Protein AF-A0A497R2S6-F1 (afdb_monomer_lite)

pLDDT: mean 91.37, std 8.3, range [56.44, 98.88]

Structure (mmCIF, N/CA/C/O backbone):
data_AF-A0A497R2S6-F1
#
_entry.id   AF-A0A497R2S6-F1
#
loop_
_atom_site.group_PDB
_atom_site.id
_atom_site.type_symbol
_atom_site.label_atom_id
_atom_site.label_alt_id
_atom_site.label_comp_id
_atom_site.label_asym_id
_atom_site.label_entity_id
_atom_site.label_seq_id
_atom_site.pdbx_PDB_ins_code
_atom_site.Cartn_x
_atom_site.Cartn_y
_atom_site.Cartn_z
_atom_site.occupancy
_atom_site.B_iso_or_equiv
_atom_site.auth_seq_id
_atom_site.auth_comp_id
_atom_site.auth_asym_id
_atom_site.auth_atom_id
_atom_site.pdbx_PDB_model_num
ATOM 1 N N . MET A 1 1 ? 0.594 9.383 -17.388 1.00 56.97 1 MET A N 1
ATOM 2 C CA . MET A 1 1 ? 1.829 8.947 -18.091 1.00 56.97 1 MET A CA 1
ATOM 3 C C . MET A 1 1 ? 1.556 8.472 -19.522 1.00 56.97 1 MET A C 1
ATOM 5 O O . MET A 1 1 ? 2.136 9.043 -20.435 1.00 56.97 1 MET A O 1
ATOM 9 N N . ALA A 1 2 ? 0.681 7.479 -19.753 1.00 60.84 2 ALA A N 1
ATOM 10 C CA . ALA A 1 2 ? 0.405 6.947 -21.101 1.00 60.84 2 ALA A CA 1
ATOM 11 C C . ALA A 1 2 ? -0.132 8.005 -22.089 1.00 60.84 2 ALA A C 1
ATOM 13 O O . ALA A 1 2 ? 0.463 8.197 -23.148 1.00 60.84 2 ALA A O 1
ATOM 14 N N . HIS A 1 3 ? -1.156 8.765 -21.682 1.00 64.44 3 HIS A N 1
ATOM 15 C CA . HIS A 1 3 ? -1.746 9.851 -22.479 1.00 64.44 3 HIS A CA 1
ATOM 16 C C . HIS A 1 3 ? -0.758 10.953 -22.888 1.00 64.44 3 HIS A C 1
A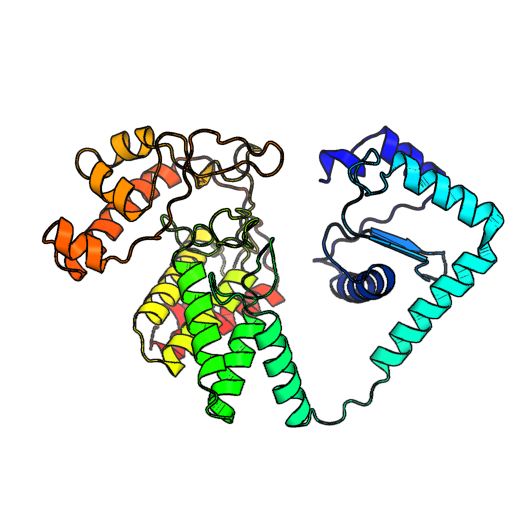TOM 18 O O . HIS A 1 3 ? -0.925 11.571 -23.932 1.00 64.44 3 HIS A O 1
ATOM 24 N N . GLU A 1 4 ? 0.259 11.231 -22.068 1.00 72.50 4 GLU A N 1
ATOM 25 C CA . GLU A 1 4 ? 1.198 12.329 -22.336 1.00 72.50 4 GLU A CA 1
ATOM 26 C C . GLU A 1 4 ? 2.203 11.971 -23.436 1.00 72.50 4 GLU A C 1
ATOM 28 O O . GLU A 1 4 ? 2.631 12.846 -24.184 1.00 72.50 4 GLU A O 1
ATOM 33 N N . SER A 1 5 ? 2.605 10.698 -23.508 1.00 74.56 5 SER A N 1
ATOM 34 C CA . SER A 1 5 ? 3.751 10.281 -24.323 1.00 74.56 5 SER A CA 1
ATOM 35 C C . SER A 1 5 ? 3.414 9.152 -25.293 1.00 74.56 5 SER A C 1
ATOM 37 O O . SER A 1 5 ? 3.569 9.325 -26.494 1.00 74.56 5 SER A O 1
ATOM 39 N N . PHE A 1 6 ? 2.940 8.000 -24.812 1.00 77.31 6 PHE A N 1
ATOM 40 C CA . PHE A 1 6 ? 2.775 6.803 -25.652 1.00 77.31 6 PHE A CA 1
ATOM 41 C C . PHE A 1 6 ? 1.529 6.834 -26.548 1.00 77.31 6 PHE A C 1
ATOM 43 O O . PHE A 1 6 ? 1.487 6.127 -27.551 1.00 77.31 6 PHE A O 1
ATOM 50 N N . GLU A 1 7 ? 0.525 7.642 -26.205 1.00 82.19 7 GLU A N 1
ATOM 51 C CA . GLU A 1 7 ? -0.682 7.844 -27.023 1.00 82.19 7 GLU A CA 1
ATOM 52 C C . GLU A 1 7 ? -0.607 9.101 -27.903 1.00 82.19 7 GLU A C 1
ATOM 54 O O . GLU A 1 7 ? -1.529 9.387 -28.667 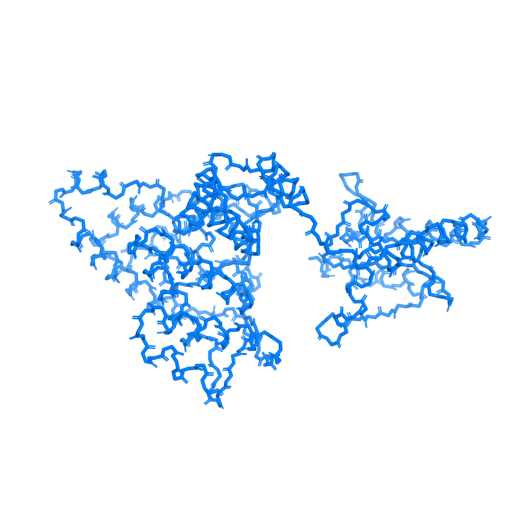1.00 82.19 7 GLU A O 1
ATOM 59 N N . ASP A 1 8 ? 0.489 9.856 -27.816 1.00 90.56 8 ASP A N 1
ATOM 60 C CA . ASP A 1 8 ? 0.672 11.065 -28.603 1.00 90.56 8 ASP A CA 1
ATOM 61 C C . ASP A 1 8 ? 1.017 10.715 -30.069 1.00 90.56 8 ASP A C 1
ATOM 63 O O . ASP A 1 8 ? 2.001 10.008 -30.317 1.00 90.56 8 ASP A O 1
ATOM 67 N N . PRO A 1 9 ? 0.255 11.211 -31.066 1.00 92.06 9 PRO A N 1
ATOM 68 C CA . PRO A 1 9 ? 0.468 10.841 -32.467 1.00 92.06 9 PRO A CA 1
ATOM 69 C C . PRO A 1 9 ? 1.846 11.218 -33.028 1.00 92.06 9 PRO A C 1
ATOM 71 O O . PRO A 1 9 ? 2.353 10.531 -33.913 1.00 92.06 9 PRO A O 1
ATOM 74 N N . GLU A 1 10 ? 2.459 12.297 -32.530 1.00 93.56 10 GLU A N 1
ATOM 75 C CA . GLU A 1 10 ? 3.784 12.751 -32.969 1.00 93.56 10 GLU A CA 1
ATOM 76 C C . GLU A 1 10 ? 4.870 11.803 -32.450 1.00 93.56 10 GLU A C 1
ATOM 78 O O . GLU A 1 10 ? 5.727 11.357 -33.215 1.00 93.56 10 GLU A O 1
ATOM 83 N N . VAL A 1 11 ? 4.791 11.434 -31.167 1.00 92.19 11 VAL A N 1
ATOM 84 C CA . VAL A 1 11 ? 5.691 10.441 -30.565 1.00 92.19 11 VAL A CA 1
ATOM 85 C C . VAL A 1 11 ? 5.533 9.084 -31.254 1.00 92.19 11 VAL A C 1
ATOM 87 O O . VAL A 1 11 ? 6.534 8.468 -31.617 1.00 92.19 11 VAL A O 1
ATOM 90 N N . ALA A 1 12 ? 4.298 8.642 -31.504 1.00 92.00 12 ALA A N 1
ATOM 91 C CA . ALA A 1 12 ? 4.023 7.373 -32.173 1.00 92.00 12 ALA A CA 1
ATOM 92 C C . ALA A 1 12 ? 4.587 7.325 -33.603 1.00 92.00 12 ALA A C 1
ATOM 94 O O . ALA A 1 12 ? 5.190 6.324 -33.995 1.00 92.00 12 ALA A O 1
ATOM 95 N N . ALA A 1 13 ? 4.438 8.405 -34.381 1.00 93.38 13 ALA A N 1
ATOM 96 C CA . ALA A 1 13 ? 5.013 8.496 -35.722 1.00 93.38 13 ALA A CA 1
ATOM 97 C C . ALA A 1 13 ? 6.545 8.387 -35.688 1.00 93.38 13 ALA A C 1
ATOM 99 O O . ALA A 1 13 ? 7.125 7.616 -36.453 1.00 93.38 13 ALA A O 1
ATOM 100 N N . LEU A 1 14 ? 7.186 9.092 -34.752 1.00 94.19 14 LEU A N 1
ATOM 101 C CA . LEU A 1 14 ? 8.637 9.074 -34.588 1.00 94.19 14 LEU A CA 1
ATOM 102 C C . LEU A 1 14 ? 9.152 7.690 -34.163 1.00 94.19 14 LEU A C 1
ATOM 104 O O . LEU A 1 14 ? 10.149 7.205 -34.696 1.00 94.19 14 LEU A O 1
ATOM 108 N N . MET A 1 15 ? 8.454 7.025 -33.238 1.00 94.06 15 MET A N 1
ATOM 109 C CA . MET A 1 15 ? 8.769 5.655 -32.828 1.00 94.06 15 MET A CA 1
ATOM 110 C C . MET A 1 15 ? 8.643 4.677 -33.997 1.00 94.06 15 MET A C 1
ATOM 112 O O . MET A 1 15 ? 9.527 3.851 -34.177 1.00 94.06 15 MET A O 1
ATOM 116 N N . ASN A 1 16 ? 7.587 4.772 -34.809 1.00 94.44 16 ASN A N 1
ATOM 117 C CA . ASN A 1 16 ? 7.372 3.884 -35.959 1.00 94.44 16 ASN A CA 1
ATOM 118 C C . ASN A 1 16 ? 8.388 4.096 -37.096 1.00 94.44 16 ASN A C 1
ATOM 120 O O . ASN A 1 16 ? 8.583 3.197 -37.909 1.00 94.44 16 ASN A O 1
ATOM 124 N N . GLU A 1 17 ? 9.045 5.257 -37.166 1.00 94.81 17 GLU A N 1
ATOM 125 C CA . GLU A 1 17 ? 10.121 5.501 -38.134 1.00 94.81 17 GLU A CA 1
ATOM 126 C C . GLU A 1 17 ? 11.420 4.757 -37.766 1.00 94.81 17 GLU A C 1
ATOM 128 O O . GLU A 1 17 ? 12.217 4.417 -38.642 1.00 94.81 17 GLU A O 1
ATOM 133 N N . VAL A 1 18 ? 11.656 4.523 -36.471 1.00 94.50 18 VAL A N 1
ATOM 134 C CA . VAL A 1 18 ? 12.955 4.060 -35.948 1.00 94.50 18 VAL A CA 1
ATOM 135 C C . VAL A 1 18 ? 12.890 2.657 -35.345 1.00 94.50 18 VAL A C 1
ATOM 137 O O . VAL A 1 18 ? 13.875 1.922 -35.402 1.00 94.50 18 VAL A O 1
ATOM 140 N N . LEU A 1 19 ? 11.757 2.283 -34.756 1.00 94.44 19 LEU A N 1
ATOM 141 C CA . LEU A 1 19 ? 11.597 1.105 -33.910 1.00 94.44 19 LEU A CA 1
ATOM 142 C C . LEU A 1 19 ? 10.469 0.198 -34.409 1.00 94.44 19 LEU A C 1
ATOM 144 O O . LEU A 1 19 ? 9.458 0.652 -34.944 1.00 94.44 19 LEU A O 1
ATOM 148 N N . ILE A 1 20 ? 10.611 -1.100 -34.133 1.00 94.75 20 ILE A N 1
ATOM 149 C CA . ILE A 1 20 ? 9.490 -2.043 -34.153 1.00 94.75 20 ILE A CA 1
ATOM 150 C C . ILE A 1 20 ? 8.876 -2.036 -32.754 1.00 94.75 20 ILE A C 1
ATOM 152 O O . ILE A 1 20 ? 9.468 -2.544 -31.802 1.00 94.75 20 ILE A O 1
ATOM 156 N N . ASN A 1 21 ? 7.697 -1.435 -32.628 1.00 93.38 21 ASN A N 1
ATOM 157 C CA . ASN A 1 21 ? 7.053 -1.236 -31.334 1.00 93.38 21 ASN A CA 1
ATOM 158 C C . ASN A 1 21 ? 6.295 -2.496 -30.898 1.00 93.38 21 ASN A C 1
ATOM 160 O O . ASN A 1 21 ? 5.348 -2.920 -31.558 1.00 93.38 21 ASN A O 1
ATOM 164 N N . ILE A 1 22 ? 6.706 -3.082 -29.771 1.00 92.12 22 ILE A N 1
ATOM 165 C CA . ILE A 1 22 ? 6.082 -4.268 -29.175 1.00 92.12 22 ILE A CA 1
ATOM 166 C C . ILE A 1 22 ? 5.556 -3.883 -27.797 1.00 92.12 22 ILE A C 1
ATOM 168 O O . ILE A 1 22 ? 6.324 -3.499 -26.917 1.00 92.12 22 ILE A O 1
ATOM 172 N N . LYS A 1 23 ? 4.240 -3.999 -27.606 1.00 91.44 23 LYS A N 1
ATOM 173 C CA . LYS A 1 23 ? 3.606 -3.836 -26.298 1.00 91.44 23 LYS A CA 1
ATOM 174 C C . LYS A 1 23 ? 3.508 -5.205 -25.638 1.00 91.44 23 LYS A C 1
ATOM 176 O O . LYS A 1 23 ? 2.927 -6.120 -26.214 1.00 91.44 23 LYS A O 1
ATOM 181 N N . VAL A 1 24 ? 4.082 -5.333 -24.448 1.00 91.19 24 VAL A N 1
ATOM 182 C CA . VAL A 1 24 ? 4.021 -6.555 -23.644 1.00 91.19 24 VAL A CA 1
ATOM 183 C C . VAL A 1 24 ? 3.156 -6.280 -22.427 1.00 91.19 24 VAL A C 1
ATOM 185 O O . VAL A 1 24 ? 3.367 -5.283 -21.736 1.00 91.19 24 VAL A O 1
ATOM 188 N N . ASP A 1 25 ? 2.187 -7.154 -22.176 1.00 87.88 25 ASP A N 1
ATOM 189 C CA . ASP A 1 25 ? 1.448 -7.150 -20.923 1.00 87.88 25 ASP A CA 1
ATOM 190 C C . ASP A 1 25 ? 2.240 -7.941 -19.872 1.00 87.88 25 ASP A C 1
ATOM 192 O O . ASP A 1 25 ? 2.528 -9.128 -20.049 1.00 87.88 25 ASP A O 1
ATOM 196 N N . ARG A 1 26 ? 2.635 -7.267 -18.787 1.00 86.88 26 ARG A N 1
ATOM 197 C CA . ARG A 1 26 ? 3.412 -7.878 -17.700 1.00 86.88 26 ARG A CA 1
ATOM 198 C C . ARG A 1 26 ? 2.616 -8.918 -16.913 1.00 86.88 26 ARG A C 1
ATOM 200 O O . ARG A 1 26 ? 3.221 -9.775 -16.284 1.00 86.88 26 ARG A O 1
ATOM 207 N N . GLU A 1 27 ? 1.288 -8.825 -16.911 1.00 79.44 27 GLU A N 1
ATOM 208 C CA . GLU A 1 27 ? 0.422 -9.768 -16.201 1.00 79.44 27 GLU A CA 1
ATOM 209 C C . GLU A 1 27 ? 0.313 -11.078 -16.983 1.00 79.44 27 GLU A C 1
ATOM 211 O O . GLU A 1 27 ? 0.283 -12.151 -16.387 1.00 79.44 27 GLU A O 1
ATOM 216 N N . GLU A 1 28 ? 0.348 -11.009 -18.317 1.00 81.44 28 GLU A N 1
ATOM 217 C CA . GLU A 1 28 ? 0.404 -12.197 -19.174 1.00 81.44 28 GLU A CA 1
ATOM 218 C C . GLU A 1 28 ? 1.822 -12.777 -19.291 1.00 81.44 28 GLU A C 1
ATOM 220 O O . GLU A 1 28 ? 1.983 -13.990 -19.442 1.00 81.44 28 GLU A O 1
ATOM 225 N N . ARG A 1 29 ? 2.861 -11.927 -19.234 1.00 88.62 29 ARG A N 1
ATOM 226 C CA . ARG A 1 29 ? 4.281 -12.308 -19.373 1.00 88.62 29 ARG A CA 1
ATOM 227 C C . ARG A 1 29 ? 5.160 -11.791 -18.223 1.00 88.62 29 ARG A C 1
ATOM 229 O O . ARG A 1 29 ? 6.103 -11.027 -18.467 1.00 88.62 29 ARG A O 1
ATOM 236 N N . PRO A 1 30 ? 4.912 -12.234 -16.975 1.00 84.81 30 PRO A N 1
ATOM 237 C CA . PRO A 1 30 ? 5.706 -11.821 -15.815 1.00 84.81 30 PRO A CA 1
ATOM 238 C C . PRO A 1 30 ? 7.165 -12.294 -15.899 1.00 84.81 30 PRO A C 1
ATOM 240 O O . PRO A 1 30 ? 8.058 -11.683 -15.318 1.00 84.81 30 PRO A O 1
ATOM 243 N N . ASP A 1 31 ? 7.426 -13.358 -16.662 1.00 87.88 31 ASP A N 1
ATOM 244 C CA . ASP A 1 31 ? 8.767 -13.855 -16.965 1.00 87.88 31 ASP A CA 1
ATOM 245 C C . ASP A 1 31 ? 9.596 -12.835 -17.763 1.00 87.88 31 ASP A C 1
ATOM 247 O O . ASP A 1 31 ? 10.763 -12.591 -17.446 1.00 87.88 31 ASP A O 1
ATOM 251 N N . ILE A 1 32 ? 8.980 -12.201 -18.767 1.00 91.31 32 ILE A N 1
ATOM 252 C CA . ILE A 1 32 ? 9.610 -11.155 -19.583 1.00 91.31 32 ILE A CA 1
ATOM 253 C C . ILE A 1 32 ? 9.822 -9.894 -18.749 1.00 91.31 32 ILE A C 1
ATOM 255 O O . ILE A 1 32 ? 10.906 -9.309 -18.783 1.00 91.31 32 ILE A O 1
ATOM 259 N N . ASP A 1 33 ? 8.797 -9.484 -18.002 1.00 91.25 33 ASP A N 1
ATOM 260 C CA . ASP A 1 33 ? 8.859 -8.306 -17.140 1.00 91.25 33 ASP A CA 1
ATOM 261 C C . ASP A 1 33 ? 9.981 -8.433 -16.102 1.00 91.25 33 ASP A C 1
ATOM 263 O O . ASP A 1 33 ? 10.829 -7.548 -16.015 1.00 91.25 33 ASP A O 1
ATOM 267 N N . SER A 1 34 ? 10.068 -9.567 -15.398 1.00 88.25 34 SER A N 1
ATOM 268 C CA . SER A 1 34 ? 11.113 -9.801 -14.397 1.00 88.25 34 SER A CA 1
ATOM 269 C C . SER A 1 34 ? 12.516 -9.726 -14.999 1.00 88.25 34 SER A C 1
ATOM 271 O O . SER A 1 34 ? 13.386 -9.069 -14.428 1.00 88.25 34 SER A O 1
ATOM 273 N N . LEU A 1 35 ? 12.748 -10.376 -16.146 1.00 89.75 35 LEU A N 1
ATOM 274 C CA . LEU A 1 35 ? 14.052 -10.368 -16.814 1.00 89.75 35 LEU A CA 1
ATOM 275 C C . LEU A 1 35 ? 14.477 -8.943 -17.185 1.00 89.75 35 LEU A C 1
ATOM 277 O O . LEU A 1 35 ? 15.603 -8.520 -16.917 1.00 89.75 35 LEU A O 1
ATOM 281 N N . TYR A 1 36 ? 13.574 -8.188 -17.806 1.00 92.12 36 TYR A N 1
ATOM 282 C CA . TYR A 1 36 ? 13.906 -6.860 -18.301 1.00 92.12 36 TYR A CA 1
ATOM 283 C C . TYR A 1 36 ? 13.857 -5.770 -17.227 1.00 92.12 36 TYR A C 1
ATOM 285 O O . TYR A 1 36 ? 14.542 -4.755 -17.360 1.00 92.12 36 TYR A O 1
ATOM 293 N N . MET A 1 37 ? 13.136 -5.984 -16.127 1.00 91.75 37 MET A N 1
ATOM 294 C CA . MET A 1 37 ? 13.247 -5.144 -14.939 1.00 91.75 37 MET A CA 1
ATOM 295 C C . MET A 1 37 ? 14.662 -5.230 -14.357 1.00 91.75 37 MET A C 1
ATOM 297 O O . MET A 1 37 ? 15.256 -4.197 -14.048 1.00 91.75 37 MET A O 1
ATOM 301 N N . THR A 1 38 ? 15.243 -6.436 -14.289 1.00 89.00 38 THR A N 1
ATOM 302 C CA . THR A 1 38 ? 16.647 -6.626 -13.892 1.00 89.00 38 THR A CA 1
ATOM 303 C C . THR A 1 38 ? 17.601 -5.895 -14.840 1.00 89.00 38 THR A C 1
ATOM 305 O O . THR A 1 38 ? 18.482 -5.174 -14.377 1.00 89.00 38 THR A O 1
ATOM 308 N N . VAL A 1 39 ? 17.383 -5.987 -16.156 1.00 89.50 39 VAL A N 1
ATOM 309 C CA . VAL A 1 39 ? 18.151 -5.215 -17.155 1.00 89.50 39 VAL A CA 1
ATOM 310 C C . VAL A 1 39 ? 18.066 -3.710 -16.899 1.00 89.50 39 VAL A C 1
ATOM 312 O O . VAL A 1 39 ? 19.083 -3.020 -16.910 1.00 89.50 39 VAL A O 1
ATOM 315 N N . CYS A 1 40 ? 16.868 -3.179 -16.650 1.00 91.44 40 CYS A N 1
ATOM 316 C CA . CYS A 1 40 ? 16.685 -1.755 -16.374 1.00 91.44 40 CYS A CA 1
ATOM 317 C C . CYS A 1 40 ? 17.429 -1.315 -15.111 1.00 91.44 40 CYS A C 1
ATOM 319 O O . CYS A 1 40 ? 18.059 -0.256 -15.109 1.00 91.44 40 CYS A O 1
ATOM 321 N N . GLN A 1 41 ? 17.407 -2.142 -14.066 1.00 88.44 41 GLN A N 1
ATOM 322 C CA . GLN A 1 41 ? 18.139 -1.886 -12.827 1.00 88.44 41 GLN A CA 1
ATOM 323 C C . GLN A 1 41 ? 19.653 -1.900 -13.039 1.00 88.44 41 GLN A C 1
ATOM 325 O O . GLN A 1 41 ? 20.335 -1.044 -12.486 1.00 88.44 41 GLN A O 1
ATOM 330 N N . MET A 1 42 ? 20.181 -2.794 -13.877 1.00 85.12 42 MET A N 1
ATOM 331 C CA . MET A 1 42 ? 21.605 -2.800 -14.237 1.00 85.12 42 MET A CA 1
ATOM 332 C C . MET A 1 42 ? 22.012 -1.550 -15.017 1.00 85.12 42 MET A C 1
ATOM 334 O O . MET A 1 42 ? 23.027 -0.935 -14.707 1.00 85.12 42 MET A O 1
ATOM 338 N N . ILE A 1 43 ? 21.214 -1.159 -16.016 1.00 85.62 43 ILE A N 1
ATOM 339 C CA . ILE A 1 43 ? 21.539 -0.032 -16.902 1.00 85.62 43 ILE A CA 1
ATOM 340 C C . ILE A 1 43 ? 21.376 1.310 -16.178 1.00 85.62 43 ILE A C 1
ATOM 342 O O . ILE A 1 43 ? 22.172 2.224 -16.378 1.00 85.62 43 ILE A O 1
ATOM 346 N N . THR A 1 44 ? 20.332 1.458 -15.359 1.00 84.50 44 THR A N 1
ATOM 347 C CA . THR A 1 44 ? 19.931 2.764 -14.803 1.00 84.50 44 THR A CA 1
ATOM 348 C C . THR A 1 44 ? 20.138 2.890 -13.294 1.00 84.50 44 THR A C 1
ATOM 350 O O . THR A 1 44 ? 19.945 3.971 -12.743 1.00 84.50 44 THR A O 1
ATOM 353 N N . GLY A 1 45 ? 20.470 1.797 -12.601 1.00 82.69 45 GLY A N 1
ATOM 354 C CA . GLY A 1 45 ? 20.481 1.722 -11.135 1.00 82.69 45 GLY A CA 1
ATOM 355 C C . GLY A 1 45 ? 19.086 1.707 -10.495 1.00 82.69 45 GLY A C 1
ATOM 356 O O . GLY A 1 45 ? 18.971 1.667 -9.272 1.00 82.69 45 GLY A O 1
ATOM 357 N N . SER A 1 46 ? 18.014 1.759 -11.293 1.00 80.69 46 SER A N 1
ATOM 358 C CA . SER A 1 46 ? 16.630 1.822 -10.820 1.00 80.69 46 SER A CA 1
ATOM 359 C C . SER A 1 46 ? 15.684 1.031 -11.728 1.00 80.69 46 SER A C 1
ATOM 361 O O . SER A 1 46 ? 16.036 0.618 -12.829 1.00 80.69 46 SER A O 1
ATOM 363 N N . GLY A 1 47 ? 14.464 0.784 -11.263 1.00 86.50 47 GLY A N 1
ATOM 364 C CA . GLY A 1 47 ? 13.450 0.081 -12.039 1.00 86.50 47 GLY A CA 1
ATOM 365 C C . GLY A 1 47 ? 12.057 0.569 -11.682 1.00 86.50 47 GLY A C 1
ATOM 366 O O . GLY A 1 47 ? 11.858 1.235 -10.665 1.00 86.50 47 GLY A O 1
ATOM 367 N N . GLY A 1 48 ? 11.093 0.251 -12.533 1.00 85.56 48 GLY A N 1
ATOM 368 C CA . GLY A 1 48 ? 9.703 0.622 -12.337 1.00 85.56 48 GLY A CA 1
ATOM 369 C C . GLY A 1 48 ? 8.918 0.586 -13.638 1.00 85.56 48 GLY A C 1
ATOM 370 O O . GLY A 1 48 ? 9.452 0.269 -14.700 1.00 85.56 48 GLY A O 1
ATOM 371 N N . TRP A 1 49 ? 7.641 0.936 -13.536 1.00 85.81 49 TRP A N 1
ATOM 372 C CA . TRP A 1 49 ? 6.734 1.001 -14.676 1.00 85.81 49 TRP A CA 1
ATOM 373 C C . TRP A 1 49 ? 6.332 2.452 -14.979 1.00 85.81 49 TRP A C 1
ATOM 375 O O . TRP A 1 49 ? 6.294 3.266 -14.053 1.00 85.81 49 TRP A O 1
ATOM 385 N N . PRO A 1 50 ? 6.021 2.791 -16.247 1.00 87.81 50 PRO A N 1
ATOM 386 C CA . PRO A 1 50 ? 6.074 1.922 -17.433 1.00 87.81 50 PRO A CA 1
ATOM 387 C C . PRO A 1 50 ? 7.516 1.534 -17.786 1.00 87.81 50 PRO A C 1
ATOM 389 O O . PRO A 1 50 ? 8.381 2.395 -17.780 1.00 87.81 50 PRO A O 1
ATOM 392 N N . LEU A 1 51 ? 7.783 0.254 -18.061 1.00 91.25 51 LEU A N 1
ATOM 393 C CA . LEU A 1 51 ? 9.122 -0.239 -18.398 1.00 91.25 51 LEU A CA 1
ATOM 394 C C . LEU A 1 51 ? 9.324 -0.166 -19.915 1.00 91.25 51 LEU A C 1
ATOM 396 O O . LEU A 1 51 ? 8.562 -0.765 -20.671 1.00 91.25 51 LEU A O 1
ATOM 400 N N . THR A 1 52 ? 10.355 0.546 -20.358 1.00 92.31 52 THR A N 1
ATOM 401 C CA . THR A 1 52 ? 10.718 0.678 -21.773 1.00 92.31 52 THR A CA 1
ATOM 402 C C . THR A 1 52 ? 12.092 0.068 -21.998 1.00 92.31 52 THR A C 1
ATOM 404 O O . THR A 1 52 ? 13.068 0.499 -21.385 1.00 92.31 52 THR A O 1
ATOM 407 N N . ILE A 1 53 ? 12.175 -0.904 -22.906 1.00 93.56 53 ILE A N 1
ATOM 408 C CA . ILE A 1 53 ? 13.428 -1.540 -23.318 1.00 93.56 53 ILE A CA 1
ATOM 409 C C . ILE A 1 53 ? 13.607 -1.369 -24.815 1.00 93.56 53 ILE A C 1
ATOM 411 O O . ILE A 1 53 ? 12.679 -1.594 -25.590 1.00 93.56 53 ILE A O 1
ATOM 415 N N . ILE A 1 54 ? 14.823 -1.023 -25.215 1.00 93.12 54 ILE A N 1
ATOM 416 C CA . ILE A 1 54 ? 15.236 -0.954 -26.609 1.00 93.12 54 ILE A CA 1
ATOM 417 C C . ILE A 1 54 ? 16.404 -1.912 -26.789 1.00 93.12 54 ILE A C 1
ATOM 419 O O . ILE A 1 54 ? 17.393 -1.885 -26.048 1.00 93.12 54 ILE A O 1
ATOM 423 N N . MET A 1 55 ? 16.232 -2.802 -27.756 1.00 92.75 55 MET A N 1
ATOM 424 C CA . MET A 1 55 ? 17.114 -3.924 -28.026 1.00 92.75 55 MET A CA 1
ATOM 425 C C . MET A 1 55 ? 17.211 -4.157 -29.529 1.00 92.75 55 MET A C 1
ATOM 427 O O . MET A 1 55 ? 16.380 -3.673 -30.300 1.00 92.75 55 MET A O 1
ATOM 431 N N . ASP A 1 56 ? 18.224 -4.904 -29.941 1.00 90.19 56 ASP A N 1
ATOM 432 C CA . ASP A 1 56 ? 18.343 -5.368 -31.319 1.00 90.19 56 ASP A CA 1
ATOM 433 C C . ASP A 1 56 ? 17.546 -6.658 -31.588 1.00 90.19 56 ASP A C 1
ATOM 435 O O . ASP A 1 56 ? 16.898 -7.226 -30.705 1.00 90.19 56 ASP A O 1
ATOM 439 N N . ALA A 1 57 ? 17.588 -7.129 -32.839 1.00 90.06 57 ALA A N 1
ATOM 440 C CA . ALA A 1 57 ? 16.872 -8.324 -33.286 1.00 90.06 57 ALA A CA 1
ATOM 441 C C . ALA A 1 57 ? 17.351 -9.617 -32.598 1.00 90.06 57 ALA A C 1
ATOM 443 O O . ALA A 1 57 ? 16.606 -10.595 -32.528 1.00 90.06 57 ALA A O 1
ATOM 444 N N . GLU A 1 58 ? 18.565 -9.615 -32.042 1.00 89.44 58 GLU A N 1
ATOM 445 C CA . GLU A 1 58 ? 19.123 -10.713 -31.256 1.00 89.44 58 GLU A CA 1
ATOM 446 C C . GLU A 1 58 ? 18.724 -10.638 -29.768 1.00 89.44 58 GLU A C 1
ATOM 448 O O . GLU A 1 58 ? 19.197 -11.441 -28.963 1.00 89.44 58 GLU A O 1
ATOM 453 N N . LYS A 1 59 ? 17.803 -9.728 -29.412 1.00 89.50 59 LYS A N 1
ATOM 454 C CA . LYS A 1 59 ? 17.249 -9.507 -28.063 1.00 89.50 59 LYS A CA 1
ATOM 455 C C . LYS A 1 59 ? 18.264 -8.962 -27.063 1.00 89.50 59 LYS A C 1
ATOM 457 O O . LYS A 1 59 ? 18.111 -9.177 -25.859 1.00 89.50 59 LYS A O 1
ATOM 462 N N . ARG A 1 60 ? 19.290 -8.257 -27.542 1.00 89.12 60 ARG A N 1
ATOM 463 C CA . ARG A 1 60 ? 20.342 -7.690 -26.697 1.00 89.12 60 ARG A CA 1
ATOM 464 C C . ARG A 1 60 ? 19.968 -6.246 -26.322 1.00 89.12 60 ARG A C 1
ATOM 466 O O . ARG A 1 60 ? 19.887 -5.398 -27.214 1.00 89.12 60 ARG A O 1
ATOM 473 N N . PRO A 1 61 ? 19.666 -5.945 -25.043 1.00 91.19 61 PRO A N 1
ATOM 474 C CA . PRO A 1 61 ? 19.238 -4.607 -24.635 1.00 91.19 61 PRO A CA 1
ATOM 475 C C . PRO A 1 61 ? 20.404 -3.621 -24.641 1.00 91.19 61 PRO A C 1
ATOM 477 O O . PRO A 1 61 ? 21.481 -3.948 -24.152 1.00 91.19 61 PRO A O 1
ATOM 480 N N . PHE A 1 62 ? 20.198 -2.407 -25.147 1.00 88.88 62 PHE A N 1
ATOM 481 C CA . PHE A 1 62 ? 21.191 -1.319 -25.067 1.00 88.88 62 PHE A CA 1
ATOM 482 C C . PHE A 1 62 ? 20.621 -0.028 -24.475 1.00 88.88 62 PHE A C 1
ATOM 484 O O . PHE A 1 62 ? 21.357 0.911 -24.183 1.00 88.88 62 PHE A O 1
ATOM 491 N N . THR A 1 63 ? 19.306 0.070 -24.301 1.00 89.94 63 THR A N 1
ATOM 492 C CA . THR A 1 63 ? 18.680 1.192 -23.601 1.00 89.94 63 THR A CA 1
ATOM 493 C C . THR A 1 63 ? 17.499 0.676 -22.805 1.00 89.94 63 THR A C 1
ATOM 495 O O . THR A 1 63 ? 16.698 -0.114 -23.300 1.00 89.94 63 THR A O 1
ATOM 498 N N . ALA A 1 64 ? 17.396 1.133 -21.565 1.00 91.75 64 ALA A N 1
ATOM 499 C CA . ALA A 1 64 ? 16.286 0.834 -20.686 1.00 91.75 64 ALA A CA 1
ATOM 500 C C . ALA A 1 64 ? 15.923 2.082 -19.888 1.00 91.75 64 ALA A C 1
ATOM 502 O O . ALA A 1 64 ? 16.773 2.930 -19.612 1.00 91.75 64 ALA A O 1
ATOM 503 N N . GLY A 1 65 ? 14.659 2.189 -19.514 1.00 90.25 65 GLY A N 1
ATOM 504 C CA . GLY A 1 65 ? 14.198 3.229 -18.616 1.00 90.25 65 GLY A CA 1
ATOM 505 C C . GLY A 1 65 ? 12.742 3.040 -18.252 1.00 90.25 65 GLY A C 1
ATOM 506 O O . GLY A 1 65 ? 12.061 2.153 -18.768 1.00 90.25 65 GLY A O 1
ATOM 507 N N . THR A 1 66 ? 12.282 3.884 -17.339 1.00 86.50 66 THR A N 1
ATOM 508 C CA . THR A 1 66 ? 10.903 3.859 -16.874 1.00 86.50 66 THR A CA 1
ATOM 509 C C . THR A 1 66 ? 10.074 4.884 -17.655 1.00 86.50 66 THR A C 1
ATOM 511 O O . THR A 1 66 ? 9.770 4.709 -18.836 1.00 86.50 66 THR A O 1
ATOM 514 N N . TYR A 1 67 ? 9.757 6.011 -17.023 1.00 84.75 67 TYR A N 1
ATOM 515 C CA . TYR A 1 67 ? 8.980 7.075 -17.629 1.00 84.75 67 TYR A CA 1
ATOM 516 C C . TYR A 1 67 ? 9.844 8.029 -18.464 1.00 84.75 67 TYR A C 1
ATOM 518 O O . TYR A 1 67 ? 10.702 8.737 -17.928 1.00 84.75 67 TYR A O 1
ATOM 526 N N . PHE A 1 68 ? 9.537 8.109 -19.760 1.00 87.81 68 PHE A N 1
ATOM 527 C CA . PHE A 1 68 ? 10.059 9.118 -20.678 1.00 87.81 68 PHE A CA 1
ATOM 528 C C . PHE A 1 68 ? 8.950 10.123 -21.030 1.00 87.81 68 PHE A C 1
ATOM 530 O O . PHE A 1 68 ? 7.964 9.719 -21.647 1.00 87.81 68 PHE A O 1
ATOM 537 N N . PRO A 1 69 ? 9.072 11.412 -20.652 1.00 88.62 69 PRO A N 1
ATOM 538 C CA . PRO A 1 69 ? 8.091 12.431 -21.022 1.00 88.62 69 PRO A CA 1
ATOM 539 C C . PRO A 1 69 ? 8.123 12.718 -22.527 1.00 88.62 69 PRO A C 1
ATOM 541 O O . PRO A 1 69 ? 9.104 12.419 -23.207 1.00 88.62 69 PRO A O 1
ATOM 544 N N . LYS A 1 70 ? 7.099 13.386 -23.068 1.00 90.12 70 LYS A N 1
ATOM 545 C CA . LYS A 1 70 ? 7.101 13.789 -24.484 1.00 90.12 70 LYS A CA 1
ATOM 546 C C . LYS A 1 70 ? 8.285 14.709 -24.810 1.00 90.12 70 LYS A C 1
ATOM 548 O O . LYS A 1 70 ? 9.006 14.486 -25.784 1.00 90.12 70 LYS A O 1
ATOM 553 N N . LYS A 1 71 ? 8.504 15.734 -23.979 1.00 90.44 71 LYS A N 1
ATOM 554 C CA . LYS A 1 71 ? 9.586 16.725 -24.113 1.00 90.44 71 LYS A CA 1
ATOM 555 C C . LYS A 1 71 ? 10.560 16.623 -22.945 1.00 90.44 71 LYS A C 1
ATOM 557 O O . LYS A 1 71 ? 10.148 16.365 -21.818 1.00 90.44 71 LYS A O 1
ATOM 562 N N . SER A 1 72 ? 11.840 16.868 -23.215 1.00 89.81 72 SER A N 1
ATOM 563 C CA . SER A 1 72 ? 12.883 16.863 -22.190 1.00 89.81 72 SER A CA 1
ATOM 564 C C . SER A 1 72 ? 12.621 17.944 -21.142 1.00 89.81 72 SER A C 1
ATOM 566 O O . SER A 1 72 ? 12.404 19.111 -21.477 1.00 89.81 72 SER A O 1
ATOM 568 N N . HIS A 1 73 ? 12.635 17.562 -19.867 1.00 83.06 73 HIS A N 1
ATOM 569 C CA . HIS A 1 73 ? 12.392 18.481 -18.758 1.00 83.06 73 HIS A CA 1
ATOM 570 C C . HIS A 1 73 ? 13.020 17.969 -17.456 1.00 83.06 73 HIS A C 1
ATOM 572 O O . HIS A 1 73 ? 13.129 16.762 -17.252 1.00 83.06 73 HIS A O 1
ATOM 578 N N . PHE A 1 74 ? 13.461 18.887 -16.585 1.00 74.88 74 PHE A N 1
ATOM 579 C CA . PHE A 1 74 ? 14.109 18.591 -15.293 1.00 74.88 74 PHE A CA 1
ATOM 580 C C . PHE A 1 74 ? 15.178 17.478 -15.344 1.00 74.88 74 PHE A C 1
ATOM 582 O O . PHE A 1 74 ? 15.193 16.573 -14.515 1.00 74.88 74 PHE A O 1
ATOM 589 N N . GLY A 1 75 ? 16.069 17.520 -16.340 1.00 77.50 75 GLY A N 1
ATOM 590 C CA . GLY A 1 75 ? 17.156 16.540 -16.478 1.00 77.50 75 GLY A CA 1
ATOM 591 C C . GLY A 1 75 ? 16.723 15.154 -16.972 1.00 77.50 75 GLY A C 1
ATOM 592 O O . GLY A 1 75 ? 17.558 14.259 -17.053 1.00 77.50 75 GLY A O 1
ATOM 593 N N . ARG A 1 76 ? 15.448 14.967 -17.334 1.00 83.31 76 ARG A N 1
ATOM 594 C CA . ARG A 1 76 ? 14.951 13.758 -17.999 1.00 83.31 76 ARG A CA 1
ATOM 595 C C . ARG A 1 76 ? 14.866 13.989 -19.500 1.00 83.31 76 ARG A C 1
ATOM 597 O O . ARG A 1 76 ? 14.315 14.999 -19.943 1.00 83.31 76 ARG A O 1
ATOM 604 N N . ILE A 1 77 ? 15.401 13.047 -20.271 1.00 88.44 77 ILE A N 1
ATOM 605 C CA . ILE A 1 77 ? 15.286 13.049 -21.729 1.00 88.44 77 ILE A CA 1
ATOM 606 C C . ILE A 1 77 ? 13.849 12.715 -22.136 1.00 88.44 77 ILE A C 1
ATOM 608 O O . ILE A 1 77 ? 13.245 11.794 -21.589 1.00 88.44 77 ILE A O 1
ATOM 612 N N . GLY A 1 78 ? 13.299 13.479 -23.076 1.00 92.19 78 GLY A N 1
ATOM 613 C CA . GLY A 1 78 ? 11.981 13.222 -23.637 1.00 92.19 78 GLY A CA 1
ATOM 614 C C . GLY A 1 78 ? 12.029 12.369 -24.901 1.00 92.19 78 GLY A C 1
ATOM 615 O O . GLY A 1 78 ? 13.051 12.306 -25.585 1.00 92.19 78 GLY A O 1
ATOM 616 N N . MET A 1 79 ? 10.901 11.757 -25.253 1.00 92.94 79 MET A N 1
ATOM 617 C CA . MET A 1 79 ? 10.761 10.873 -26.414 1.00 92.94 79 MET A CA 1
ATOM 618 C C . MET A 1 79 ? 11.147 11.555 -27.733 1.00 92.94 79 MET A C 1
ATOM 620 O O . MET A 1 79 ? 11.820 10.943 -28.563 1.00 92.94 79 MET A O 1
ATOM 624 N N . LEU A 1 80 ? 10.806 12.839 -27.896 1.00 92.94 80 LEU A N 1
ATOM 625 C CA . LEU A 1 80 ? 11.154 13.613 -29.095 1.00 92.94 80 LEU A CA 1
ATOM 626 C C . LEU A 1 80 ? 12.669 13.822 -29.277 1.00 92.94 80 LEU A C 1
ATOM 628 O O . LEU A 1 80 ? 13.115 14.103 -30.384 1.00 92.94 80 LEU A O 1
ATOM 632 N N . GLU A 1 81 ? 13.467 13.677 -28.217 1.00 93.44 81 GLU A N 1
ATOM 633 C CA . GLU A 1 81 ? 14.933 13.759 -28.267 1.00 93.44 81 GLU A CA 1
ATOM 634 C C . GLU A 1 81 ? 15.588 12.369 -28.237 1.00 93.44 81 GLU A C 1
ATOM 636 O O . GLU A 1 81 ? 16.583 12.127 -28.924 1.00 93.44 81 GLU A O 1
ATOM 641 N N . LEU A 1 82 ? 15.015 11.442 -27.467 1.00 92.69 82 LEU A N 1
ATOM 642 C CA . LEU A 1 82 ? 15.520 10.085 -27.290 1.00 92.69 82 LEU A CA 1
ATOM 643 C C . LEU A 1 82 ? 15.497 9.292 -28.602 1.00 92.69 82 LEU A C 1
ATOM 645 O O . LEU A 1 82 ? 16.519 8.727 -28.991 1.00 92.69 82 LEU A O 1
ATOM 649 N N . ILE A 1 83 ? 14.363 9.275 -29.310 1.00 94.50 83 ILE A N 1
ATOM 650 C CA . ILE A 1 83 ? 14.195 8.450 -30.516 1.00 94.50 83 ILE A CA 1
ATOM 651 C C . ILE A 1 83 ? 15.149 8.866 -31.655 1.00 94.50 83 ILE A C 1
ATOM 653 O O . ILE A 1 83 ? 15.825 7.990 -32.208 1.00 94.50 83 ILE A O 1
ATOM 657 N N . PRO A 1 84 ? 15.321 10.164 -31.985 1.00 93.62 84 PRO A N 1
ATOM 658 C CA . PRO A 1 84 ? 16.300 10.579 -32.989 1.00 93.62 84 PRO A CA 1
ATOM 659 C C . PRO A 1 84 ? 17.738 10.238 -32.595 1.00 93.62 84 PRO A C 1
ATOM 661 O O . PRO A 1 84 ? 18.528 9.844 -33.455 1.00 93.62 84 PRO A O 1
ATOM 664 N N . ARG A 1 85 ? 18.085 10.339 -31.302 1.00 92.69 85 ARG A N 1
ATOM 665 C CA . ARG A 1 85 ? 19.404 9.919 -30.811 1.00 92.69 85 ARG A CA 1
ATOM 666 C C . ARG A 1 85 ? 19.621 8.428 -31.014 1.00 92.69 85 ARG A C 1
ATOM 668 O O . ARG A 1 85 ? 20.664 8.054 -31.534 1.00 92.69 85 ARG A O 1
ATOM 675 N N . ILE A 1 86 ? 18.637 7.591 -30.692 1.00 92.69 86 ILE A N 1
ATOM 676 C CA . ILE A 1 86 ? 18.723 6.144 -30.933 1.00 92.69 86 ILE A CA 1
ATOM 677 C C . ILE A 1 86 ? 18.964 5.860 -32.415 1.00 92.69 86 ILE A C 1
ATOM 679 O O . ILE A 1 86 ? 19.875 5.104 -32.738 1.00 92.69 86 ILE A O 1
ATOM 683 N N . LYS A 1 87 ? 18.230 6.520 -33.322 1.00 94.12 87 LYS A N 1
ATOM 684 C CA . LYS A 1 87 ? 18.452 6.393 -34.771 1.00 94.12 87 LYS A CA 1
ATOM 685 C C . LYS A 1 87 ? 19.891 6.746 -35.156 1.00 94.12 87 LYS A C 1
ATOM 687 O O . LYS A 1 87 ? 20.533 6.000 -35.891 1.00 94.12 87 LYS A O 1
ATOM 692 N N . GLN A 1 88 ? 20.408 7.871 -34.660 1.00 92.88 88 GLN A N 1
ATOM 693 C CA . GLN A 1 88 ? 21.771 8.312 -34.966 1.00 92.88 88 GLN A CA 1
ATOM 694 C C . GLN A 1 88 ? 22.827 7.337 -34.441 1.00 92.88 88 GLN A C 1
ATOM 696 O O . GLN A 1 88 ? 23.705 6.948 -35.211 1.00 92.88 88 GLN A O 1
ATOM 701 N N . TYR A 1 89 ? 22.716 6.913 -33.181 1.00 90.19 89 TYR A N 1
ATOM 702 C CA . TYR A 1 89 ? 23.633 5.951 -32.567 1.00 90.19 89 TYR A CA 1
ATOM 703 C C . TYR A 1 89 ? 23.568 4.585 -33.253 1.00 90.19 89 TYR A C 1
ATOM 705 O O . TYR A 1 89 ? 24.602 3.968 -33.487 1.00 90.19 89 TYR A O 1
ATOM 713 N N . TRP A 1 90 ? 22.379 4.129 -33.643 1.00 90.06 90 TRP A N 1
ATOM 714 C CA . TRP A 1 90 ? 22.219 2.872 -34.368 1.00 90.06 90 TRP A CA 1
ATOM 715 C C . TRP A 1 90 ? 22.911 2.893 -35.735 1.00 90.06 90 TRP A C 1
ATOM 717 O O . TRP A 1 90 ? 23.558 1.920 -36.118 1.00 90.06 90 TRP A O 1
ATOM 727 N N . VAL A 1 91 ? 22.808 4.010 -36.463 1.00 91.25 91 VAL A N 1
ATOM 728 C CA . VAL A 1 91 ? 23.408 4.156 -37.798 1.00 91.25 91 VAL A CA 1
ATOM 729 C C . VAL A 1 91 ? 24.927 4.344 -37.731 1.00 91.25 91 VAL A C 1
ATOM 731 O O . VAL A 1 91 ? 25.638 3.759 -38.544 1.00 91.25 91 VAL A O 1
ATOM 734 N N . HIS A 1 92 ? 25.435 5.138 -36.784 1.00 93.50 92 HIS A N 1
ATOM 735 C CA . HIS A 1 92 ? 26.843 5.563 -36.778 1.00 93.50 92 HIS A CA 1
ATOM 736 C C . HIS A 1 92 ? 27.718 4.844 -35.740 1.00 93.50 92 HIS A C 1
ATOM 738 O O . HIS A 1 92 ? 28.937 4.821 -35.885 1.00 93.50 92 HIS A O 1
ATOM 744 N N . ASN A 1 93 ? 27.127 4.244 -34.702 1.00 90.00 93 ASN A N 1
ATOM 745 C CA . ASN A 1 93 ? 27.832 3.732 -33.519 1.00 90.00 93 ASN A CA 1
ATOM 746 C C . ASN A 1 93 ? 27.392 2.305 -33.141 1.00 90.00 93 ASN A C 1
ATOM 748 O O . ASN A 1 93 ? 27.436 1.924 -31.970 1.00 90.00 93 ASN A O 1
ATOM 752 N N . ARG A 1 94 ? 26.982 1.494 -34.124 1.00 85.75 94 ARG A N 1
ATOM 753 C CA . ARG A 1 94 ? 26.408 0.157 -33.894 1.00 85.75 94 ARG A CA 1
ATOM 754 C C . ARG A 1 94 ? 27.305 -0.775 -33.072 1.00 85.75 94 ARG A C 1
ATOM 756 O O . ARG A 1 94 ? 26.808 -1.456 -32.183 1.00 85.75 94 ARG A O 1
ATOM 763 N N . GLU A 1 95 ? 28.614 -0.755 -33.316 1.00 87.56 95 GLU A N 1
ATOM 764 C CA . GLU A 1 95 ? 29.585 -1.557 -32.553 1.00 87.56 95 GLU A CA 1
ATOM 765 C C . GLU A 1 95 ? 29.619 -1.178 -31.065 1.00 87.56 95 GLU A C 1
ATOM 767 O O . GLU A 1 95 ? 29.712 -2.041 -30.198 1.00 87.56 95 GLU A O 1
ATOM 772 N N . GLN A 1 96 ? 29.484 0.111 -30.737 1.00 84.62 96 GLN A N 1
ATOM 773 C CA . GLN A 1 96 ? 29.464 0.563 -29.342 1.00 84.62 96 GLN A CA 1
ATOM 774 C C . GLN A 1 96 ? 28.193 0.102 -28.624 1.00 84.62 96 GLN A C 1
ATOM 776 O O . GLN A 1 96 ? 28.265 -0.319 -27.472 1.00 84.62 96 GLN A O 1
ATOM 781 N N . LEU A 1 97 ? 27.044 0.129 -29.311 1.00 84.38 97 LEU A N 1
ATOM 782 C CA . LEU A 1 97 ? 25.795 -0.420 -28.776 1.00 84.38 97 LEU A CA 1
ATOM 783 C C . LEU A 1 97 ? 25.913 -1.925 -28.533 1.00 84.38 97 LEU A C 1
ATOM 785 O O . LEU A 1 97 ? 25.498 -2.404 -27.483 1.00 84.38 97 LEU A O 1
ATOM 789 N N . TYR A 1 98 ? 26.531 -2.652 -29.467 1.00 86.06 98 TYR A N 1
ATOM 790 C CA . TYR A 1 98 ? 26.779 -4.081 -29.317 1.00 86.06 98 TYR A CA 1
ATOM 791 C C . TYR A 1 98 ? 27.628 -4.389 -28.077 1.00 86.06 98 TYR A C 1
ATOM 793 O O . TYR A 1 98 ? 27.249 -5.241 -27.276 1.00 86.06 98 TYR A O 1
ATOM 801 N N . HIS A 1 99 ? 28.734 -3.669 -27.875 1.00 84.94 99 HIS A N 1
ATOM 802 C CA . HIS A 1 99 ? 29.574 -3.855 -26.691 1.00 84.94 99 HIS A CA 1
ATOM 803 C C . HIS A 1 99 ? 28.822 -3.561 -25.387 1.00 84.94 99 HIS A C 1
ATOM 805 O O . HIS A 1 99 ? 28.850 -4.393 -24.483 1.00 84.94 99 HIS A O 1
ATOM 811 N N . ALA A 1 100 ? 28.084 -2.448 -25.321 1.00 81.19 100 ALA A N 1
ATOM 812 C CA . ALA A 1 100 ? 27.272 -2.112 -24.151 1.00 81.19 100 ALA A CA 1
ATOM 813 C C . ALA A 1 100 ? 26.212 -3.190 -23.856 1.00 81.19 100 ALA A C 1
ATOM 815 O O . ALA A 1 100 ? 26.011 -3.582 -22.709 1.00 81.19 100 ALA A O 1
ATOM 816 N N . SER A 1 101 ? 25.564 -3.728 -24.892 1.00 85.38 101 SER A N 1
ATOM 817 C CA . SER A 1 101 ? 24.619 -4.832 -24.735 1.00 85.38 101 SER A CA 1
ATOM 818 C C . SER A 1 101 ? 25.265 -6.122 -24.241 1.00 85.38 101 SER A C 1
ATOM 820 O O . SER A 1 101 ? 24.667 -6.837 -23.438 1.00 85.38 101 SER A O 1
ATOM 8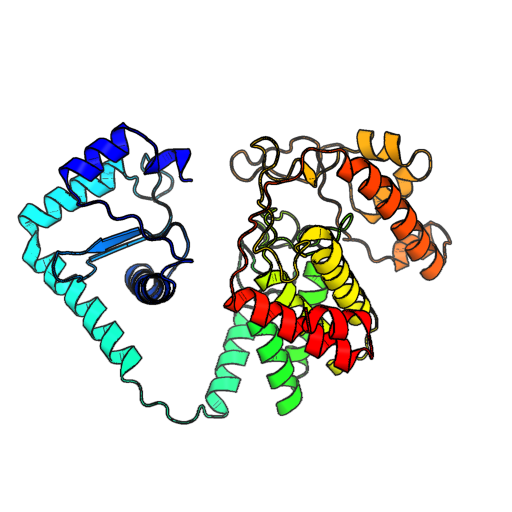22 N N . MET A 1 102 ? 26.469 -6.441 -24.716 1.00 86.44 102 MET A N 1
ATOM 823 C CA . MET A 1 102 ? 27.188 -7.639 -24.284 1.00 86.44 102 MET A CA 1
ATOM 824 C C . MET A 1 102 ? 27.597 -7.558 -22.813 1.00 86.44 102 MET A C 1
ATOM 826 O O . MET A 1 102 ? 27.488 -8.561 -22.117 1.00 86.44 102 MET A O 1
ATOM 830 N N . GLU A 1 103 ? 27.986 -6.380 -22.318 1.00 84.62 103 GLU A N 1
ATOM 831 C CA . GLU A 1 103 ? 28.271 -6.172 -20.890 1.00 84.62 103 GLU A CA 1
ATOM 832 C C . GLU A 1 103 ? 27.039 -6.447 -20.016 1.00 84.62 103 GLU A C 1
ATOM 834 O O . GLU A 1 103 ? 27.136 -7.141 -19.003 1.00 84.62 103 GLU A O 1
ATOM 839 N N . VAL A 1 104 ? 25.862 -5.971 -20.433 1.00 82.88 104 VAL A N 1
ATOM 840 C CA . VAL A 1 104 ? 24.595 -6.234 -19.727 1.00 82.88 104 VAL A CA 1
ATOM 841 C C . VAL A 1 104 ? 24.263 -7.730 -19.724 1.00 82.88 104 VAL A C 1
ATOM 843 O O . VAL A 1 104 ? 23.855 -8.279 -18.700 1.00 82.88 104 VAL A O 1
ATOM 846 N N . LEU A 1 105 ? 24.445 -8.414 -20.858 1.00 84.88 105 LEU A N 1
ATOM 847 C CA . LEU A 1 105 ? 24.172 -9.849 -20.970 1.00 84.88 105 LEU A CA 1
ATOM 848 C C . LEU A 1 105 ? 25.144 -10.704 -20.152 1.00 84.88 105 LEU A C 1
ATOM 850 O O . LEU A 1 105 ? 24.709 -11.676 -19.534 1.00 84.88 105 LEU A O 1
ATOM 854 N N . ASP A 1 106 ? 26.426 -10.344 -20.118 1.00 85.06 106 ASP A N 1
ATOM 855 C CA . ASP A 1 106 ? 27.427 -11.032 -19.300 1.00 85.06 106 ASP A CA 1
ATOM 856 C C . ASP A 1 106 ? 27.085 -10.914 -17.807 1.00 85.06 106 ASP A C 1
ATOM 858 O O . ASP A 1 106 ? 27.040 -11.912 -17.086 1.00 85.06 106 ASP A O 1
ATOM 862 N N . GLN A 1 107 ? 26.701 -9.718 -17.347 1.00 81.00 107 GLN A N 1
ATOM 863 C CA . GLN A 1 107 ? 26.244 -9.516 -15.968 1.00 81.00 107 GLN A CA 1
ATOM 864 C C . GLN A 1 107 ? 24.992 -10.342 -15.628 1.00 81.00 107 GLN A C 1
ATOM 866 O O . GLN A 1 107 ? 24.920 -10.933 -14.547 1.00 81.00 107 GLN A O 1
ATOM 871 N N . LEU A 1 108 ? 24.025 -10.444 -16.546 1.00 81.69 108 LEU A N 1
ATOM 872 C CA . LEU A 1 108 ? 22.847 -11.305 -16.371 1.00 81.69 108 LEU A CA 1
ATOM 873 C C . LEU A 1 108 ? 23.212 -12.793 -16.257 1.00 81.69 108 LEU A C 1
ATOM 875 O O . LEU A 1 108 ? 22.645 -13.516 -15.428 1.00 81.69 108 LEU A O 1
ATOM 879 N N . GLN A 1 109 ? 24.157 -13.269 -17.072 1.00 78.69 109 GLN A N 1
ATOM 880 C CA . GLN A 1 109 ? 24.638 -14.652 -17.004 1.00 78.69 109 GLN A CA 1
ATOM 881 C C . GLN A 1 109 ? 25.382 -14.927 -15.693 1.00 78.69 109 GLN A C 1
ATOM 883 O O . GLN A 1 109 ? 25.188 -15.974 -15.073 1.00 78.69 109 GLN A O 1
ATOM 888 N N . ASN A 1 110 ? 26.168 -13.966 -15.214 1.00 74.56 110 ASN A N 1
ATOM 889 C CA . ASN A 1 110 ? 26.881 -14.079 -13.944 1.00 74.56 110 ASN A CA 1
ATOM 890 C C . ASN A 1 110 ? 25.926 -14.156 -12.740 1.00 74.56 110 ASN A C 1
ATOM 892 O O . ASN A 1 110 ? 26.158 -14.940 -11.826 1.00 74.56 110 ASN A O 1
ATOM 896 N N . ILE A 1 111 ? 24.806 -13.427 -12.751 1.00 70.19 111 ILE A N 1
ATOM 897 C CA . ILE A 1 111 ? 23.794 -13.522 -11.681 1.00 70.19 111 ILE A CA 1
ATOM 898 C C . ILE A 1 111 ? 23.073 -14.872 -11.690 1.00 70.19 111 ILE A C 1
ATOM 900 O O . ILE A 1 111 ? 22.827 -15.449 -10.632 1.00 70.19 111 ILE A O 1
ATOM 904 N N . SER A 1 112 ? 22.744 -15.396 -12.871 1.00 62.62 112 SER A N 1
ATOM 905 C CA . SER A 1 112 ? 22.039 -16.681 -13.008 1.00 62.62 112 SER A CA 1
ATOM 906 C C . SER A 1 112 ? 22.926 -17.906 -12.743 1.00 62.62 112 SER A C 1
ATOM 908 O O . SER A 1 112 ? 22.404 -18.991 -12.493 1.00 62.62 112 SER A O 1
ATOM 910 N N . SER A 1 113 ? 24.252 -17.737 -12.756 1.00 60.22 113 SER A N 1
ATOM 911 C CA . SER A 1 113 ? 25.248 -18.791 -12.511 1.00 60.22 113 SER A CA 1
ATOM 912 C C . SER A 1 113 ? 25.825 -18.797 -11.094 1.00 60.22 113 SER A C 1
ATOM 914 O O . SER A 1 113 ? 26.629 -19.678 -10.774 1.00 60.22 113 SER A O 1
ATOM 916 N N . LEU A 1 114 ? 25.403 -17.874 -10.219 1.00 59.91 114 LEU A N 1
ATOM 917 C CA . LEU A 1 114 ? 25.786 -17.911 -8.811 1.00 59.91 114 LEU A CA 1
ATOM 918 C C . LEU A 1 114 ? 25.339 -19.251 -8.202 1.00 59.91 114 LEU A C 1
ATOM 920 O O . LEU A 1 114 ? 24.145 -19.570 -8.237 1.00 59.91 114 LEU A O 1
ATOM 924 N N . PRO A 1 115 ? 26.265 -20.055 -7.642 1.00 56.44 115 PRO A N 1
ATOM 925 C CA . PRO A 1 115 ? 25.895 -21.288 -6.974 1.00 56.44 115 PRO A CA 1
ATOM 926 C C . PRO A 1 115 ? 24.881 -20.959 -5.889 1.00 56.44 115 PRO A C 1
ATOM 928 O O . PRO A 1 115 ? 25.104 -20.053 -5.084 1.00 56.44 115 PRO A O 1
ATOM 931 N N . MET A 1 116 ? 23.796 -21.728 -5.829 1.00 57.91 116 MET A N 1
ATOM 932 C CA . MET A 1 116 ? 22.835 -21.683 -4.731 1.00 57.91 116 MET A CA 1
ATOM 933 C C . MET A 1 116 ? 23.472 -22.308 -3.474 1.00 57.91 116 MET A C 1
ATOM 935 O O . MET A 1 116 ? 23.005 -23.312 -2.939 1.00 57.91 116 MET A O 1
ATOM 939 N N . ALA A 1 117 ? 24.613 -21.767 -3.042 1.00 63.66 117 ALA A N 1
ATOM 940 C CA . ALA A 1 117 ? 25.194 -22.052 -1.748 1.00 63.66 117 ALA A CA 1
ATOM 941 C C . ALA A 1 117 ? 24.163 -21.637 -0.694 1.00 63.66 117 ALA A C 1
ATOM 943 O O . ALA A 1 117 ? 23.510 -20.599 -0.827 1.00 63.66 117 ALA A O 1
ATOM 944 N N . GLY A 1 118 ? 23.968 -22.473 0.326 1.00 64.00 118 GLY A N 1
ATOM 945 C CA . GLY A 1 118 ? 23.026 -22.161 1.396 1.00 64.00 118 GLY A CA 1
ATOM 946 C C . GLY A 1 118 ? 23.328 -20.777 1.971 1.00 64.00 118 GLY A C 1
ATOM 947 O O . GLY A 1 118 ? 24.474 -20.494 2.312 1.00 64.00 118 GLY A O 1
ATOM 948 N N . LEU A 1 119 ? 22.310 -19.917 2.051 1.00 76.75 119 LEU A N 1
ATOM 949 C CA . LEU A 1 119 ? 22.466 -18.576 2.610 1.00 76.75 119 LEU A CA 1
ATOM 950 C C . LEU A 1 119 ? 22.934 -18.693 4.068 1.00 76.75 119 LEU A C 1
ATOM 952 O O . LEU A 1 119 ? 22.225 -19.247 4.917 1.00 76.75 119 LEU A O 1
ATOM 956 N N . GLY A 1 120 ? 24.146 -18.203 4.336 1.00 81.62 120 GLY A N 1
ATOM 957 C CA . GLY A 1 120 ? 24.754 -18.184 5.664 1.00 81.62 120 GLY A CA 1
ATOM 958 C C . GLY A 1 120 ? 24.012 -17.270 6.639 1.00 81.62 120 GLY A C 1
ATOM 959 O O . GLY A 1 120 ? 23.155 -16.469 6.257 1.00 81.62 120 GLY A O 1
ATOM 960 N N . ALA A 1 121 ? 24.338 -17.375 7.929 1.00 86.25 121 ALA A N 1
ATOM 961 C CA . ALA A 1 121 ? 23.785 -16.474 8.942 1.00 86.25 121 ALA A CA 1
ATOM 962 C C . ALA A 1 121 ? 24.200 -15.011 8.694 1.00 86.25 121 ALA A C 1
ATOM 964 O O . ALA A 1 121 ? 23.448 -14.088 9.006 1.00 86.25 121 ALA A O 1
ATOM 965 N N . GLU A 1 122 ? 25.370 -14.835 8.089 1.00 89.88 122 GLU A N 1
ATOM 966 C CA . GLU A 1 122 ? 26.009 -13.580 7.720 1.00 89.88 122 GLU A CA 1
ATOM 967 C C . GLU A 1 122 ? 25.139 -12.794 6.735 1.00 89.88 122 GLU A C 1
ATOM 969 O O . GLU A 1 122 ? 24.872 -11.619 6.968 1.00 89.88 122 GLU A O 1
ATOM 974 N N . VAL A 1 123 ? 24.567 -13.467 5.728 1.00 91.00 123 VAL A N 1
ATOM 975 C CA . VAL A 1 123 ? 23.678 -12.839 4.735 1.00 91.00 123 VAL A CA 1
ATOM 976 C C . VAL A 1 123 ? 22.442 -12.231 5.402 1.00 91.00 123 VAL A C 1
ATOM 978 O O . VAL A 1 123 ? 22.002 -11.139 5.052 1.00 91.00 123 VAL A O 1
ATOM 981 N N . PHE A 1 124 ? 21.872 -12.908 6.405 1.00 93.25 124 PHE A N 1
ATOM 982 C CA . PHE A 1 124 ? 20.729 -12.361 7.138 1.00 93.25 124 PHE A CA 1
ATOM 983 C C . PHE A 1 124 ? 21.124 -11.170 8.021 1.00 93.25 124 PHE A C 1
ATOM 985 O O . PHE A 1 124 ? 20.322 -10.254 8.192 1.00 93.25 124 PHE A O 1
ATOM 992 N N . ALA A 1 125 ? 22.334 -11.175 8.586 1.00 95.38 125 ALA A N 1
ATOM 993 C CA . ALA A 1 125 ? 22.845 -10.050 9.363 1.00 95.38 125 ALA A CA 1
ATOM 994 C C . ALA A 1 125 ? 23.123 -8.827 8.472 1.00 95.38 125 ALA A C 1
ATOM 996 O O . ALA A 1 125 ? 22.762 -7.713 8.846 1.00 95.38 125 ALA A O 1
ATOM 997 N N . GLU A 1 126 ? 23.681 -9.036 7.278 1.00 95.12 126 GLU A N 1
ATOM 998 C CA . GLU A 1 126 ? 23.885 -7.999 6.260 1.00 95.12 126 GLU A CA 1
ATOM 999 C C . GLU A 1 126 ? 22.551 -7.421 5.777 1.00 95.12 126 GLU A C 1
ATOM 1001 O O . GLU A 1 126 ? 22.350 -6.209 5.841 1.00 95.12 126 GLU A O 1
ATOM 1006 N N . ALA A 1 127 ? 21.583 -8.271 5.422 1.00 95.31 127 ALA A N 1
ATOM 1007 C CA . ALA A 1 127 ? 20.245 -7.824 5.028 1.00 95.31 127 ALA A CA 1
ATOM 1008 C C . ALA A 1 127 ? 19.540 -7.029 6.144 1.00 95.31 127 ALA A C 1
ATOM 1010 O O . ALA A 1 127 ? 18.841 -6.046 5.883 1.00 95.31 127 ALA A O 1
ATOM 1011 N N . PHE A 1 128 ? 19.727 -7.423 7.409 1.00 97.88 128 PHE A N 1
ATOM 1012 C CA . PHE A 1 128 ? 19.242 -6.637 8.541 1.00 97.88 128 PHE A CA 1
ATOM 1013 C C . PHE A 1 128 ? 19.960 -5.286 8.648 1.00 97.88 128 PHE A C 1
ATOM 1015 O O . PHE A 1 128 ? 19.294 -4.269 8.844 1.00 97.88 128 PHE A O 1
ATOM 1022 N N . HIS A 1 129 ? 21.284 -5.252 8.488 1.00 97.75 129 HIS A N 1
ATOM 1023 C CA . HIS A 1 129 ? 22.062 -4.015 8.513 1.00 97.75 129 HIS A CA 1
ATOM 1024 C C . HIS A 1 129 ? 21.612 -3.033 7.421 1.00 97.75 129 HIS A C 1
ATOM 1026 O O . HIS A 1 129 ? 21.343 -1.867 7.714 1.00 97.75 129 HIS A O 1
ATOM 1032 N N . GLU A 1 130 ? 21.418 -3.504 6.190 1.00 96.06 130 GLU A N 1
ATOM 1033 C CA . GLU A 1 130 ? 20.871 -2.690 5.100 1.00 96.06 130 GLU A CA 1
ATOM 1034 C C . GLU A 1 130 ? 19.467 -2.168 5.420 1.00 96.06 130 GLU A C 1
ATOM 1036 O O . GLU A 1 130 ? 19.173 -0.983 5.233 1.00 96.06 130 GLU A O 1
ATOM 1041 N N . ALA A 1 131 ? 18.600 -3.023 5.973 1.00 97.19 131 ALA A N 1
ATOM 1042 C CA . ALA A 1 131 ? 17.274 -2.605 6.404 1.00 97.19 131 ALA A CA 1
ATOM 1043 C C . ALA A 1 131 ? 17.349 -1.496 7.466 1.00 97.19 131 ALA A C 1
ATOM 1045 O O . ALA A 1 131 ? 16.526 -0.584 7.436 1.00 97.19 131 ALA A O 1
ATOM 1046 N N . GLN A 1 132 ? 18.326 -1.537 8.382 1.00 97.88 132 GLN A N 1
ATOM 1047 C CA . GLN A 1 132 ? 18.535 -0.484 9.380 1.00 97.88 132 GLN A CA 1
ATOM 1048 C C . GLN A 1 132 ? 18.991 0.838 8.760 1.00 97.88 132 GLN A C 1
ATOM 1050 O O . GLN A 1 132 ? 18.545 1.888 9.224 1.00 97.88 132 GLN A O 1
ATOM 1055 N N . LEU A 1 133 ? 19.867 0.795 7.752 1.00 96.62 133 LEU A N 1
ATOM 1056 C CA . LEU A 1 133 ? 20.357 1.988 7.054 1.00 96.62 133 LEU A CA 1
ATOM 1057 C C . LEU A 1 133 ? 19.240 2.686 6.276 1.00 96.62 133 LEU A C 1
ATOM 1059 O O . LEU A 1 133 ? 19.158 3.911 6.275 1.00 96.62 133 LEU A O 1
ATOM 1063 N N . LEU A 1 134 ? 18.354 1.907 5.654 1.00 95.88 134 LEU A N 1
ATOM 1064 C CA . LEU A 1 134 ? 17.224 2.430 4.887 1.00 95.88 134 LEU A CA 1
ATOM 1065 C C . LEU A 1 134 ? 16.030 2.837 5.759 1.00 95.88 134 LEU A C 1
ATOM 1067 O O . LEU A 1 134 ? 15.095 3.450 5.247 1.00 95.88 134 LEU A O 1
ATOM 1071 N N . PHE A 1 135 ? 16.007 2.465 7.040 1.00 98.19 135 PHE A N 1
ATOM 1072 C CA . PHE A 1 135 ? 14.834 2.644 7.887 1.00 98.19 135 PHE A CA 1
ATOM 1073 C C . PHE A 1 135 ? 14.568 4.111 8.234 1.00 98.19 135 PHE A C 1
ATOM 1075 O O . PHE A 1 135 ? 15.397 4.800 8.833 1.00 98.19 135 PHE A O 1
ATOM 1082 N N . ASP A 1 136 ? 13.348 4.560 7.956 1.00 97.12 136 ASP A N 1
ATOM 1083 C CA . ASP A 1 136 ? 12.871 5.875 8.365 1.00 97.12 136 ASP A CA 1
ATOM 1084 C C . ASP A 1 136 ? 12.423 5.834 9.836 1.00 97.12 136 ASP A C 1
ATOM 1086 O O . ASP A 1 136 ? 11.327 5.384 10.174 1.00 97.12 136 ASP A O 1
ATOM 1090 N N . ASN A 1 137 ? 13.270 6.332 10.738 1.00 95.88 137 ASN A N 1
ATOM 1091 C CA . ASN A 1 137 ? 12.965 6.360 12.173 1.00 95.88 137 ASN A CA 1
ATOM 1092 C C . ASN A 1 137 ? 11.801 7.305 12.529 1.00 95.88 137 ASN A C 1
ATOM 1094 O O . ASN A 1 137 ? 11.166 7.137 13.574 1.00 95.88 137 ASN A O 1
ATOM 1098 N N . THR A 1 138 ? 11.502 8.291 11.681 1.00 94.81 138 THR A N 1
ATOM 1099 C CA . THR A 1 138 ? 10.455 9.284 11.932 1.00 94.81 138 THR A CA 1
ATOM 1100 C C . THR A 1 138 ? 9.086 8.721 11.561 1.00 94.81 138 THR A C 1
ATOM 1102 O O . THR A 1 138 ? 8.189 8.668 12.413 1.00 94.81 138 THR A O 1
ATOM 1105 N N . PHE A 1 139 ? 8.939 8.240 10.326 1.00 95.31 139 PHE A N 1
ATOM 1106 C CA . PHE A 1 139 ? 7.658 7.805 9.765 1.00 95.31 139 PHE A CA 1
ATOM 1107 C C . PHE A 1 139 ? 7.546 6.288 9.553 1.00 95.31 139 PHE A C 1
ATOM 1109 O O . PHE A 1 139 ? 6.509 5.828 9.095 1.00 95.31 139 PHE A O 1
ATOM 1116 N N . GLY A 1 140 ? 8.557 5.485 9.897 1.00 96.81 140 GLY A N 1
ATOM 1117 C CA . GLY A 1 140 ? 8.575 4.041 9.616 1.00 96.81 140 GLY A CA 1
ATOM 1118 C C . GLY A 1 140 ? 8.697 3.731 8.120 1.00 96.81 140 GLY A C 1
ATOM 1119 O O . GLY A 1 140 ? 8.556 4.617 7.285 1.00 96.81 140 GLY A O 1
ATOM 1120 N N . GLY A 1 141 ? 8.922 2.474 7.748 1.00 96.81 141 GLY A N 1
ATOM 1121 C CA . GLY A 1 141 ? 9.206 2.078 6.364 1.00 96.81 141 GLY A CA 1
ATOM 1122 C C . GLY A 1 141 ? 10.666 2.247 5.967 1.00 96.81 141 GLY A C 1
ATOM 1123 O O . GLY A 1 141 ? 11.529 2.489 6.809 1.00 96.81 141 GLY A O 1
ATOM 1124 N N . PHE A 1 142 ? 10.934 2.101 4.669 1.00 95.31 142 PHE A N 1
ATOM 1125 C CA . PHE A 1 142 ? 12.291 2.026 4.127 1.00 95.31 142 PHE A CA 1
ATOM 1126 C C . PHE A 1 142 ? 12.451 2.941 2.916 1.00 95.31 142 PHE A C 1
ATOM 1128 O O . PHE A 1 142 ? 11.635 2.886 1.999 1.00 95.31 142 PHE A O 1
ATOM 1135 N N . GLY A 1 143 ? 13.534 3.714 2.892 1.00 89.94 143 GLY A N 1
ATOM 1136 C CA . GLY A 1 143 ? 13.855 4.634 1.806 1.00 89.94 143 GLY A CA 1
ATOM 1137 C C . GLY A 1 143 ? 13.085 5.955 1.864 1.00 89.94 143 GLY A C 1
ATOM 1138 O O . GLY A 1 143 ? 12.508 6.331 2.887 1.00 89.94 143 GLY A O 1
ATOM 1139 N N . HIS A 1 144 ? 13.123 6.673 0.744 1.00 88.25 144 HIS A N 1
ATOM 1140 C CA . HIS A 1 144 ? 12.474 7.970 0.551 1.00 88.25 144 HIS A CA 1
ATOM 1141 C C . HIS A 1 144 ? 11.176 7.833 -0.259 1.00 88.25 144 HIS A C 1
ATOM 1143 O O . HIS A 1 144 ? 10.792 6.736 -0.649 1.00 88.25 144 HIS A O 1
ATOM 1149 N N . ALA A 1 145 ? 10.506 8.956 -0.505 1.00 88.06 145 ALA A N 1
ATOM 1150 C CA . ALA A 1 145 ? 9.280 9.035 -1.277 1.00 88.06 145 ALA A CA 1
ATOM 1151 C C . ALA A 1 145 ? 9.544 8.754 -2.769 1.00 88.06 145 ALA A C 1
ATOM 1153 O O . ALA A 1 145 ? 10.565 9.221 -3.289 1.00 88.06 145 ALA A O 1
ATOM 1154 N N . PRO A 1 146 ? 8.627 8.062 -3.470 1.00 90.75 146 PRO A N 1
ATOM 1155 C CA . PRO A 1 146 ? 7.393 7.450 -2.954 1.00 90.75 146 PRO A CA 1
ATOM 1156 C C . PRO A 1 146 ? 7.663 6.235 -2.045 1.00 90.75 146 PRO A C 1
ATOM 1158 O O . PRO A 1 146 ? 8.576 5.450 -2.294 1.00 90.75 146 PRO A O 1
ATOM 1161 N N . LYS A 1 147 ? 6.855 6.063 -0.991 1.00 93.25 147 LYS A N 1
ATOM 1162 C CA . LYS A 1 147 ? 7.008 4.982 -0.005 1.00 93.25 147 LYS A CA 1
ATOM 1163 C C . LYS A 1 147 ? 6.031 3.842 -0.246 1.00 93.25 147 LYS A C 1
ATOM 1165 O O . LYS A 1 147 ? 4.816 4.023 -0.218 1.00 93.25 147 LYS A O 1
ATOM 1170 N N . PHE A 1 148 ? 6.590 2.645 -0.391 1.00 95.00 148 PHE A N 1
ATOM 1171 C CA . PHE A 1 148 ? 5.853 1.397 -0.572 1.00 95.00 148 PHE A CA 1
ATOM 1172 C C . PHE A 1 148 ? 5.774 0.605 0.742 1.00 95.00 148 PHE A C 1
ATOM 1174 O O . PHE A 1 148 ? 6.768 0.557 1.472 1.00 95.00 148 PHE A O 1
ATOM 1181 N N . PRO A 1 149 ? 4.655 -0.088 1.033 1.00 95.56 149 PRO A N 1
ATOM 1182 C CA . PRO A 1 149 ? 4.512 -0.895 2.248 1.00 95.56 149 PRO A CA 1
ATOM 1183 C C . PRO A 1 149 ? 5.589 -1.975 2.438 1.00 95.56 149 PRO A C 1
ATOM 1185 O O . PRO A 1 149 ? 6.012 -2.255 3.559 1.00 95.56 149 PRO A O 1
ATOM 1188 N N . THR A 1 150 ? 6.082 -2.568 1.345 1.00 94.56 150 THR A N 1
ATOM 1189 C CA . THR A 1 150 ? 7.127 -3.617 1.325 1.00 94.56 150 THR A CA 1
ATOM 1190 C C . THR A 1 150 ? 6.961 -4.726 2.387 1.00 94.56 150 THR A C 1
ATOM 1192 O O . THR A 1 150 ? 7.897 -4.998 3.145 1.00 94.56 150 THR A O 1
ATOM 1195 N N . PRO A 1 151 ? 5.808 -5.426 2.473 1.00 97.44 151 PRO A N 1
ATOM 1196 C CA . PRO A 1 151 ? 5.547 -6.342 3.589 1.00 97.44 151 PRO A CA 1
ATOM 1197 C C . PRO A 1 151 ? 6.554 -7.496 3.675 1.00 97.44 151 PRO A C 1
ATOM 1199 O O . PRO A 1 151 ? 6.864 -7.954 4.767 1.00 97.44 151 PRO A O 1
ATOM 1202 N N . HIS A 1 152 ? 7.144 -7.914 2.552 1.00 96.00 152 HIS A N 1
ATOM 1203 C CA . HIS A 1 152 ? 8.218 -8.911 2.514 1.00 96.00 152 HIS A CA 1
ATOM 1204 C C . HIS A 1 152 ? 9.429 -8.528 3.390 1.00 96.00 152 HIS A C 1
ATOM 1206 O O . HIS A 1 152 ? 9.974 -9.393 4.075 1.00 96.00 152 HIS A O 1
ATOM 1212 N N . LYS A 1 153 ? 9.806 -7.238 3.459 1.00 97.81 153 LYS A N 1
ATOM 1213 C CA . LYS A 1 153 ? 10.855 -6.754 4.378 1.00 97.81 153 LYS A CA 1
ATOM 1214 C C . LYS A 1 153 ? 10.414 -6.888 5.834 1.00 97.81 153 LYS A C 1
ATOM 1216 O O . LYS A 1 153 ? 11.202 -7.288 6.684 1.00 97.81 153 LYS A O 1
ATOM 1221 N N . LEU A 1 154 ? 9.144 -6.604 6.124 1.00 98.62 154 LEU A N 1
ATOM 1222 C CA . LEU A 1 154 ? 8.581 -6.730 7.471 1.00 98.62 154 LEU A CA 1
ATOM 1223 C C . LEU A 1 154 ? 8.532 -8.194 7.929 1.00 98.62 154 LEU A C 1
ATOM 1225 O O . LEU A 1 154 ? 8.920 -8.498 9.054 1.00 98.62 154 LEU A O 1
ATOM 1229 N N . LEU A 1 155 ? 8.124 -9.106 7.044 1.00 98.56 155 LEU A N 1
ATOM 1230 C CA . LEU A 1 155 ? 8.123 -10.549 7.298 1.00 98.56 155 LEU A CA 1
ATOM 1231 C C . LEU A 1 155 ? 9.544 -11.067 7.547 1.00 98.56 155 LEU A C 1
ATOM 1233 O O . LEU A 1 155 ? 9.767 -11.810 8.506 1.00 98.56 155 LEU A O 1
ATOM 1237 N N . PHE A 1 156 ? 10.520 -10.623 6.748 1.00 98.19 156 PHE A N 1
ATOM 1238 C CA . PHE A 1 156 ? 11.932 -10.910 6.995 1.00 98.19 156 PHE A CA 1
ATOM 1239 C C . PHE A 1 156 ? 12.368 -10.440 8.390 1.00 98.19 156 PHE A C 1
ATOM 1241 O O . PHE A 1 156 ? 12.910 -11.235 9.156 1.00 98.19 156 PHE A O 1
ATOM 1248 N N . LEU A 1 157 ? 12.073 -9.193 8.768 1.00 98.69 157 LEU A N 1
ATOM 1249 C CA . LEU A 1 157 ? 12.439 -8.645 10.078 1.00 98.69 157 LEU A CA 1
ATOM 1250 C C . LEU A 1 157 ? 11.765 -9.380 11.244 1.00 98.69 157 LEU A C 1
ATOM 1252 O O . LEU A 1 157 ? 12.405 -9.599 12.271 1.00 98.69 157 LEU A O 1
ATOM 1256 N N . LEU A 1 158 ? 10.512 -9.820 11.090 1.00 98.69 158 LEU A N 1
ATOM 1257 C CA . LEU A 1 158 ? 9.829 -10.658 12.083 1.00 98.69 158 LEU A CA 1
ATOM 1258 C C . LEU A 1 158 ? 10.533 -12.008 12.261 1.00 98.69 158 LEU A C 1
ATOM 1260 O O . LEU A 1 158 ? 10.735 -12.460 13.391 1.00 98.69 158 LEU A O 1
ATOM 1264 N N . ARG A 1 159 ? 10.938 -12.656 11.160 1.00 97.62 159 ARG A N 1
ATOM 1265 C CA . ARG A 1 159 ? 11.709 -13.910 11.203 1.00 97.62 159 ARG A CA 1
ATOM 1266 C C . ARG A 1 159 ? 13.096 -13.699 11.801 1.00 97.62 159 ARG A C 1
ATOM 1268 O O . ARG A 1 159 ? 13.518 -14.506 12.628 1.00 97.62 159 ARG A O 1
ATOM 1275 N N . TYR A 1 160 ? 13.764 -12.607 11.436 1.00 97.94 160 TYR A N 1
ATOM 1276 C CA . TYR A 1 160 ? 15.067 -12.235 11.973 1.00 97.94 160 TYR A CA 1
ATOM 1277 C C . TYR A 1 160 ? 14.991 -12.018 13.487 1.00 97.94 160 TYR A C 1
ATOM 1279 O O . TYR A 1 160 ? 15.694 -12.702 14.228 1.00 97.94 160 TYR A O 1
ATOM 1287 N N . TRP A 1 161 ? 14.056 -11.184 13.962 1.00 98.56 161 TRP A N 1
ATOM 1288 C CA . TRP A 1 161 ? 13.786 -10.989 15.392 1.00 98.56 161 TRP A CA 1
ATOM 1289 C C . TRP A 1 161 ? 13.520 -12.313 16.108 1.00 98.56 161 TRP A C 1
ATOM 1291 O O . TRP A 1 161 ? 14.091 -12.571 17.165 1.00 98.56 161 TRP A O 1
ATOM 1301 N N . LYS A 1 162 ? 12.677 -13.181 15.534 1.00 97.94 162 LYS A N 1
ATOM 1302 C CA . LYS A 1 162 ? 12.331 -14.459 16.162 1.00 97.94 162 LYS A CA 1
ATOM 1303 C C . LYS A 1 162 ? 13.543 -15.384 16.310 1.00 97.94 162 LYS A C 1
ATOM 1305 O O . LYS A 1 162 ? 13.599 -16.139 17.278 1.00 97.94 162 LYS A O 1
ATOM 1310 N N . ARG A 1 163 ? 14.482 -15.335 15.360 1.00 96.19 163 ARG A N 1
ATOM 1311 C CA . ARG A 1 163 ? 15.693 -16.166 15.338 1.00 96.19 163 ARG A CA 1
ATOM 1312 C C . ARG A 1 163 ? 16.799 -15.632 16.248 1.00 96.19 163 ARG A C 1
ATOM 1314 O O . ARG A 1 163 ? 17.477 -16.432 16.881 1.00 96.19 163 ARG A O 1
ATOM 1321 N N . THR A 1 164 ? 17.001 -14.317 16.288 1.00 97.06 164 THR A N 1
ATOM 1322 C CA . THR A 1 164 ? 18.165 -13.695 16.950 1.00 97.06 164 THR A CA 1
ATOM 1323 C C . THR A 1 164 ? 17.826 -13.007 18.270 1.00 97.06 164 THR A C 1
ATOM 1325 O O . THR A 1 164 ? 18.712 -12.773 19.085 1.00 97.06 164 THR A O 1
ATOM 1328 N N . GLY A 1 165 ? 16.557 -12.664 18.497 1.00 97.31 165 GLY A N 1
ATOM 1329 C CA . GLY A 1 165 ? 16.130 -11.814 19.607 1.00 97.31 165 GLY A CA 1
ATOM 1330 C C . GLY A 1 165 ? 16.381 -10.316 19.386 1.00 97.31 165 GLY A C 1
ATOM 1331 O O . GLY A 1 165 ? 16.158 -9.535 20.312 1.00 97.31 165 GLY A O 1
ATOM 1332 N N . GLU A 1 166 ? 16.814 -9.895 18.190 1.00 98.06 166 GLU A N 1
ATOM 1333 C CA . GLU A 1 166 ? 17.123 -8.494 17.872 1.00 98.06 166 GLU A CA 1
ATOM 1334 C C . GLU A 1 166 ? 15.872 -7.604 17.940 1.00 98.06 166 GLU A C 1
ATOM 1336 O O . GLU A 1 166 ? 15.057 -7.545 17.015 1.00 98.06 166 GLU A O 1
ATOM 1341 N N . LYS A 1 167 ? 15.708 -6.894 19.059 1.00 98.38 167 LYS A N 1
ATOM 1342 C CA . LYS A 1 167 ? 14.516 -6.088 19.360 1.00 98.38 167 LYS A CA 1
ATOM 1343 C C . LYS A 1 167 ? 14.299 -4.955 18.363 1.00 98.38 167 LYS A C 1
ATOM 1345 O O . LYS A 1 167 ? 13.151 -4.585 18.120 1.00 98.38 167 LYS A O 1
ATOM 1350 N N . ARG A 1 168 ? 15.365 -4.411 17.772 1.00 98.44 168 ARG A N 1
ATOM 1351 C CA . ARG A 1 168 ? 15.256 -3.349 16.771 1.00 98.44 168 ARG A CA 1
ATOM 1352 C C . ARG A 1 168 ? 14.551 -3.831 15.506 1.00 98.44 168 ARG A C 1
ATOM 1354 O O . ARG A 1 168 ? 13.788 -3.058 14.939 1.00 98.44 168 ARG A O 1
ATOM 1361 N N . ALA A 1 169 ? 14.718 -5.096 15.114 1.00 98.69 169 ALA A N 1
ATOM 1362 C CA . ALA A 1 169 ? 13.990 -5.663 13.980 1.00 98.69 169 ALA A CA 1
ATOM 1363 C C . ALA A 1 169 ? 12.470 -5.653 14.221 1.00 98.69 169 ALA A C 1
ATOM 1365 O O . ALA A 1 169 ? 11.720 -5.180 13.370 1.00 98.69 169 ALA A O 1
ATOM 1366 N N . LEU A 1 170 ? 12.015 -6.072 15.410 1.00 98.75 170 LEU A N 1
ATOM 1367 C CA . LEU A 1 170 ? 10.596 -5.988 15.774 1.00 98.75 170 LEU A CA 1
ATOM 1368 C C . LEU A 1 170 ? 10.113 -4.532 15.861 1.00 98.75 170 LEU A C 1
ATOM 1370 O O . LEU A 1 170 ? 9.061 -4.209 15.317 1.00 98.75 170 LEU A O 1
ATOM 1374 N N . ALA A 1 171 ? 10.894 -3.638 16.473 1.00 98.75 171 ALA A N 1
ATOM 1375 C CA . ALA A 1 171 ? 10.531 -2.224 16.593 1.00 98.75 171 ALA A CA 1
ATOM 1376 C C . ALA A 1 171 ? 10.341 -1.542 15.225 1.00 98.75 171 ALA A C 1
ATOM 1378 O O . ALA A 1 171 ? 9.419 -0.745 15.054 1.00 98.75 171 ALA A O 1
ATOM 1379 N N . MET A 1 172 ? 11.175 -1.883 14.236 1.00 98.81 172 MET A N 1
ATOM 1380 C CA . MET A 1 172 ? 11.037 -1.397 12.859 1.00 98.81 172 MET A CA 1
ATOM 1381 C C . MET A 1 172 ? 9.729 -1.872 12.216 1.00 98.81 172 MET A C 1
ATOM 1383 O O . MET A 1 172 ? 9.053 -1.090 11.542 1.00 98.81 172 MET A O 1
ATOM 1387 N N . VAL A 1 173 ? 9.334 -3.125 12.466 1.00 98.88 173 VAL A N 1
ATOM 1388 C CA . VAL A 1 173 ? 8.055 -3.678 11.996 1.00 98.88 173 VAL A CA 1
ATOM 1389 C C . VAL A 1 173 ? 6.878 -2.949 12.633 1.00 98.88 173 VAL A C 1
ATOM 1391 O O . VAL A 1 173 ? 6.026 -2.426 11.915 1.00 98.88 173 VAL A O 1
ATOM 1394 N N . GLU A 1 174 ? 6.851 -2.855 13.963 1.00 98.69 174 GLU A N 1
ATOM 1395 C CA . GLU A 1 174 ? 5.765 -2.203 14.699 1.00 98.69 174 GLU A CA 1
ATOM 1396 C C . GLU A 1 174 ? 5.592 -0.740 14.282 1.00 98.69 174 GLU A C 1
ATOM 1398 O O . GLU A 1 174 ? 4.481 -0.314 13.965 1.00 98.69 174 GLU A O 1
ATOM 1403 N N . LYS A 1 175 ? 6.694 0.015 14.195 1.00 98.31 175 LYS A N 1
ATOM 1404 C CA . LYS A 1 175 ? 6.679 1.421 13.776 1.00 98.31 175 LYS A CA 1
ATOM 1405 C C . LYS A 1 175 ? 6.136 1.588 12.357 1.00 98.31 175 LYS A C 1
ATOM 1407 O O . LYS A 1 175 ? 5.340 2.495 12.129 1.00 98.31 175 LYS A O 1
ATOM 1412 N N . THR A 1 176 ? 6.537 0.725 11.422 1.00 98.56 176 THR A N 1
ATOM 1413 C CA . THR A 1 176 ? 6.079 0.786 10.023 1.00 98.56 176 THR A CA 1
ATOM 1414 C C . THR A 1 176 ? 4.592 0.467 9.912 1.00 98.56 176 THR A C 1
ATOM 1416 O O . THR A 1 176 ? 3.837 1.254 9.349 1.00 98.56 176 THR A O 1
ATOM 1419 N N . LEU A 1 177 ? 4.147 -0.643 10.506 1.00 98.62 177 LEU A N 1
ATOM 1420 C CA . LEU A 1 177 ? 2.741 -1.055 10.483 1.00 98.62 177 LEU A CA 1
ATOM 1421 C C . LEU A 1 177 ? 1.829 -0.028 11.172 1.00 98.62 177 LEU A C 1
ATOM 1423 O O . LEU A 1 177 ? 0.732 0.253 10.692 1.00 98.62 177 LEU A O 1
ATOM 1427 N N . GLN A 1 178 ? 2.260 0.557 12.288 1.00 97.62 178 GLN A N 1
ATOM 1428 C CA . GLN A 1 178 ? 1.489 1.604 12.959 1.00 97.62 178 GLN A CA 1
ATOM 1429 C C . GLN A 1 178 ? 1.419 2.875 12.112 1.00 97.62 178 GLN A C 1
ATOM 1431 O O . GLN A 1 178 ? 0.332 3.413 11.922 1.00 97.62 178 GLN A O 1
ATOM 1436 N N . ALA A 1 179 ? 2.548 3.329 11.562 1.00 97.06 179 ALA A N 1
ATOM 1437 C CA . ALA A 1 179 ? 2.581 4.531 10.739 1.00 97.06 179 ALA A CA 1
ATOM 1438 C C . ALA A 1 179 ? 1.699 4.407 9.489 1.00 97.06 179 ALA A C 1
ATOM 1440 O O . ALA A 1 179 ? 0.934 5.324 9.209 1.00 97.06 179 ALA A O 1
ATOM 1441 N N . MET A 1 180 ? 1.723 3.261 8.798 1.00 97.81 180 MET A N 1
ATOM 1442 C CA . MET A 1 180 ? 0.841 3.024 7.650 1.00 97.81 180 MET A CA 1
ATOM 1443 C C . MET A 1 180 ? -0.637 3.026 8.052 1.00 97.81 180 MET A C 1
ATOM 1445 O O . MET A 1 180 ? -1.439 3.706 7.422 1.00 97.81 180 MET A O 1
ATOM 1449 N N . ARG A 1 181 ? -1.011 2.318 9.128 1.00 97.38 181 ARG A N 1
ATOM 1450 C CA . ARG A 1 181 ? -2.410 2.266 9.591 1.00 97.38 181 ARG A CA 1
ATOM 1451 C C . ARG A 1 181 ? -2.939 3.631 10.036 1.00 97.38 181 ARG 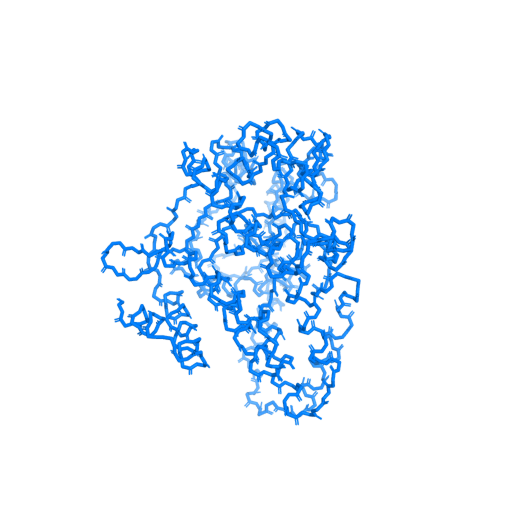A C 1
ATOM 1453 O O . ARG A 1 181 ? -4.145 3.867 9.974 1.00 97.38 181 ARG A O 1
ATOM 1460 N N . PHE A 1 182 ? -2.068 4.492 10.549 1.00 96.25 182 PHE A N 1
ATOM 1461 C CA . PHE A 1 182 ? -2.415 5.840 10.988 1.00 96.25 182 PHE A CA 1
ATOM 1462 C C . PHE A 1 182 ? -2.363 6.877 9.860 1.00 96.25 182 PHE A C 1
ATOM 1464 O O . PHE A 1 182 ? -3.077 7.876 9.933 1.00 96.25 182 PHE A O 1
ATOM 1471 N N . GLY A 1 183 ? -1.576 6.633 8.813 1.00 96.56 183 GLY A N 1
ATOM 1472 C CA . GLY A 1 183 ? -1.480 7.481 7.629 1.00 96.56 183 GLY A CA 1
ATOM 1473 C C . GLY A 1 183 ? -2.730 7.458 6.747 1.00 96.56 183 GLY A C 1
ATOM 1474 O O . GLY A 1 183 ? -3.692 6.739 7.012 1.00 96.56 183 GLY A O 1
ATOM 1475 N N . GLY A 1 184 ? -2.700 8.263 5.687 1.00 96.62 184 GLY A N 1
ATOM 1476 C CA . GLY A 1 184 ? -3.712 8.292 4.631 1.00 96.62 184 GLY A CA 1
ATOM 1477 C C . GLY A 1 184 ? -3.556 7.187 3.580 1.00 96.62 184 GLY A C 1
ATOM 1478 O O . GLY A 1 184 ? -4.470 6.981 2.791 1.00 96.62 184 GLY A O 1
ATOM 1479 N N . ILE A 1 185 ? -2.449 6.428 3.596 1.00 97.44 185 ILE A N 1
ATOM 1480 C CA . ILE A 1 185 ? -2.316 5.184 2.811 1.00 97.44 185 ILE A CA 1
ATOM 1481 C C . ILE A 1 185 ? -3.359 4.131 3.208 1.00 97.44 185 ILE A C 1
ATOM 1483 O O . ILE A 1 185 ? -3.697 3.260 2.414 1.00 97.44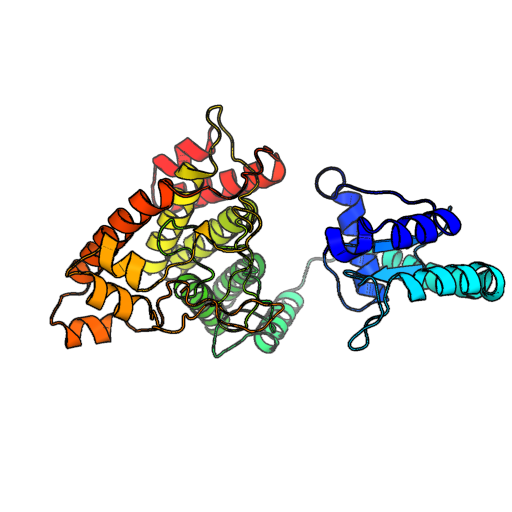 185 ILE A O 1
ATOM 1487 N N . TYR A 1 186 ? -3.880 4.202 4.429 1.00 98.44 186 TYR A N 1
ATOM 1488 C CA . TYR A 1 186 ? -4.978 3.364 4.880 1.00 98.44 186 TYR A CA 1
ATOM 1489 C C . TYR A 1 186 ? -6.317 4.080 4.686 1.00 98.44 186 TYR A C 1
ATOM 1491 O O . TYR A 1 186 ? -6.497 5.202 5.162 1.00 98.44 186 TYR A O 1
ATOM 1499 N N . ASP A 1 187 ? -7.287 3.424 4.051 1.00 98.06 187 ASP A N 1
ATOM 1500 C CA . ASP A 1 187 ? -8.632 3.978 3.897 1.00 98.06 187 ASP A CA 1
ATOM 1501 C C . ASP A 1 187 ? -9.403 3.872 5.221 1.00 98.06 187 ASP A C 1
ATOM 1503 O O . ASP A 1 187 ? -9.997 2.848 5.553 1.00 98.06 187 ASP A O 1
ATOM 1507 N N . HIS A 1 188 ? -9.437 4.956 5.995 1.00 97.56 188 HIS A N 1
ATOM 1508 C CA . HIS A 1 188 ? -10.125 4.967 7.292 1.00 97.56 188 HIS A CA 1
ATOM 1509 C C . HIS A 1 188 ? -11.654 4.872 7.196 1.00 97.56 188 HIS A C 1
ATOM 1511 O O . HIS A 1 188 ? -12.298 4.703 8.231 1.00 97.56 188 HIS A O 1
ATOM 1517 N N . ILE A 1 189 ? -12.247 4.992 6.001 1.00 98.00 189 ILE A N 1
ATOM 1518 C CA . ILE A 1 189 ? -13.703 4.946 5.801 1.00 98.00 189 ILE A CA 1
ATOM 1519 C C . ILE A 1 189 ? -14.162 3.566 5.318 1.00 98.00 189 ILE A C 1
ATOM 1521 O O . ILE A 1 189 ? -15.096 3.005 5.897 1.00 98.00 189 ILE A O 1
ATOM 1525 N N . GLY A 1 190 ? -13.514 3.009 4.295 1.00 97.12 190 GLY A N 1
ATOM 1526 C CA . GLY A 1 190 ? -13.862 1.692 3.742 1.00 97.12 190 GLY A CA 1
ATOM 1527 C C . GLY A 1 190 ? -12.842 0.591 3.964 1.00 97.12 190 GLY A C 1
ATOM 1528 O O . GLY A 1 190 ? -13.096 -0.520 3.520 1.00 97.12 190 GLY A O 1
ATOM 1529 N N . PHE A 1 191 ? -11.746 0.855 4.667 1.00 98.38 191 PHE A N 1
ATOM 1530 C CA . PHE A 1 191 ? -10.672 -0.106 4.910 1.00 98.38 191 PHE A CA 1
ATOM 1531 C C . PHE A 1 191 ? -9.902 -0.519 3.651 1.00 98.38 191 PHE A C 1
ATOM 1533 O O . PHE A 1 191 ? -10.185 -0.087 2.531 1.00 98.38 191 PHE A O 1
ATOM 1540 N N . GLY A 1 192 ? -8.867 -1.325 3.867 1.00 97.94 192 GLY A N 1
ATOM 1541 C CA . GLY A 1 192 ? -7.872 -1.658 2.857 1.00 97.94 192 GLY A CA 1
ATOM 1542 C C . GLY A 1 192 ? -6.780 -0.593 2.732 1.00 97.94 192 GLY A C 1
ATOM 1543 O O . GLY A 1 192 ? -6.947 0.573 3.103 1.00 97.94 192 GLY A O 1
ATOM 1544 N N . PHE A 1 193 ? -5.632 -1.024 2.225 1.00 98.56 193 PHE A N 1
ATOM 1545 C CA . PHE A 1 193 ? -4.479 -0.164 1.974 1.00 98.56 193 PHE A CA 1
ATOM 1546 C C . PHE A 1 193 ? -4.397 0.237 0.507 1.00 98.56 193 PHE A C 1
ATOM 1548 O O . PHE A 1 193 ? -4.564 -0.595 -0.379 1.00 98.56 193 PHE A O 1
ATOM 1555 N N . HIS A 1 194 ? -4.081 1.497 0.259 1.00 98.06 194 HIS A N 1
ATOM 1556 C CA . HIS A 1 194 ? -3.656 1.966 -1.049 1.00 98.06 194 HIS A CA 1
ATOM 1557 C C . HIS A 1 194 ? -2.239 1.465 -1.371 1.00 98.06 194 HIS A C 1
ATOM 1559 O O . HIS A 1 194 ? -1.459 1.147 -0.468 1.00 98.06 194 HIS A O 1
ATOM 1565 N N . ARG A 1 195 ? -1.903 1.392 -2.661 1.00 94.75 195 ARG A N 1
ATOM 1566 C CA . ARG A 1 195 ? -0.700 0.723 -3.180 1.00 94.75 195 ARG A CA 1
ATOM 1567 C C . ARG A 1 195 ? 0.601 1.293 -2.615 1.00 94.75 195 ARG A C 1
ATOM 1569 O O . ARG A 1 195 ? 1.501 0.552 -2.222 1.00 94.75 195 ARG A O 1
ATOM 1576 N N . TYR A 1 196 ? 0.718 2.617 -2.579 1.00 94.56 196 TYR A N 1
ATOM 1577 C CA . TYR A 1 196 ? 1.863 3.322 -2.004 1.00 94.56 196 TYR A CA 1
ATOM 1578 C C . TYR A 1 196 ? 1.490 4.754 -1.623 1.00 94.56 196 TYR A C 1
ATOM 1580 O O . TYR A 1 196 ? 0.418 5.240 -1.977 1.00 94.56 196 TYR A O 1
ATOM 1588 N N . ALA A 1 197 ? 2.378 5.432 -0.898 1.00 94.56 197 ALA A N 1
ATOM 1589 C CA . ALA A 1 197 ? 2.269 6.858 -0.624 1.00 94.56 197 ALA A CA 1
ATOM 1590 C C . ALA A 1 197 ? 3.258 7.652 -1.486 1.00 94.56 197 ALA A C 1
ATOM 1592 O O . ALA A 1 197 ? 4.431 7.291 -1.581 1.00 94.56 197 ALA A O 1
ATOM 1593 N N . THR A 1 198 ? 2.810 8.748 -2.094 1.00 91.75 198 THR A N 1
ATOM 1594 C CA . THR A 1 198 ? 3.668 9.652 -2.880 1.00 91.75 198 THR A CA 1
ATOM 1595 C C . THR A 1 198 ? 4.565 10.515 -1.991 1.00 91.75 198 THR A C 1
ATOM 1597 O O . THR A 1 198 ? 5.529 11.109 -2.469 1.00 91.75 198 THR A O 1
ATOM 1600 N N . ASP A 1 199 ? 4.295 10.557 -0.683 1.00 92.44 199 ASP A N 1
ATOM 1601 C CA . ASP A 1 199 ? 5.059 11.303 0.308 1.00 92.44 199 ASP A CA 1
ATOM 1602 C C . ASP A 1 199 ? 5.769 10.398 1.333 1.00 92.44 199 ASP A C 1
ATOM 1604 O O . ASP A 1 199 ? 5.560 9.188 1.419 1.00 92.44 199 ASP A O 1
ATOM 1608 N N . ASN A 1 200 ? 6.635 11.001 2.155 1.00 92.06 200 ASN A N 1
ATOM 1609 C CA . ASN A 1 200 ? 7.398 10.257 3.162 1.00 92.06 200 ASN A CA 1
ATOM 1610 C C . ASN A 1 200 ? 6.576 9.858 4.401 1.00 92.06 200 ASN A C 1
ATOM 1612 O O . ASN A 1 200 ? 7.030 9.038 5.205 1.00 92.06 200 ASN A O 1
ATOM 1616 N N . LYS A 1 201 ? 5.402 10.466 4.599 1.00 93.75 201 LYS A N 1
ATOM 1617 C CA . LYS A 1 201 ? 4.648 10.404 5.858 1.00 93.75 201 LYS A CA 1
ATOM 1618 C C . LYS A 1 201 ? 3.509 9.394 5.828 1.00 93.75 201 LYS A C 1
ATOM 1620 O O . LYS A 1 201 ? 2.793 9.296 6.822 1.00 93.75 201 LYS A O 1
ATOM 1625 N N . TRP A 1 202 ? 3.347 8.670 4.718 1.00 96.25 202 TRP A N 1
ATOM 1626 C CA . TRP A 1 202 ? 2.197 7.803 4.459 1.00 96.25 202 TRP A CA 1
ATOM 1627 C C . TRP A 1 202 ? 0.873 8.568 4.360 1.00 96.25 202 TRP A C 1
ATOM 1629 O O . TRP A 1 202 ? -0.177 7.997 4.645 1.00 96.25 202 TRP A O 1
ATOM 1639 N N . LEU A 1 203 ? 0.905 9.861 4.026 1.00 94.88 203 LEU A N 1
ATOM 1640 C CA . LEU A 1 203 ? -0.276 10.722 4.012 1.00 94.88 203 LEU A CA 1
ATOM 1641 C C . LEU A 1 203 ? -0.989 10.697 2.667 1.00 94.88 203 LEU A C 1
ATOM 1643 O O . LEU A 1 203 ? -2.204 10.539 2.653 1.00 94.88 203 LEU A O 1
ATOM 1647 N N . VAL A 1 204 ? -0.258 10.895 1.570 1.00 94.56 204 VAL A N 1
ATOM 1648 C CA . VAL A 1 204 ? -0.856 11.056 0.239 1.00 94.56 204 VAL A CA 1
ATOM 1649 C C . VAL A 1 204 ? -0.762 9.725 -0.499 1.00 94.56 204 VAL A C 1
ATOM 1651 O O . VAL A 1 204 ? 0.335 9.369 -0.928 1.00 94.56 204 VAL A O 1
ATOM 1654 N N . PRO A 1 205 ? -1.852 8.947 -0.607 1.00 93.88 205 PRO A N 1
ATOM 1655 C CA . PRO A 1 205 ? -1.822 7.687 -1.331 1.00 93.88 205 PRO A CA 1
ATOM 1656 C C . PRO A 1 205 ? -1.791 7.922 -2.842 1.00 93.88 205 PRO A C 1
ATOM 1658 O O . PRO A 1 205 ? -2.370 8.884 -3.338 1.00 93.88 205 PRO A O 1
ATOM 1661 N N . HIS A 1 206 ? -1.193 6.978 -3.561 1.00 91.56 206 HIS A N 1
ATOM 1662 C CA . HIS A 1 206 ? -1.660 6.628 -4.896 1.00 91.56 206 HIS A CA 1
ATOM 1663 C C . HIS A 1 206 ? -2.872 5.712 -4.716 1.00 91.56 206 HIS A C 1
ATOM 1665 O O . HIS A 1 206 ? -2.721 4.605 -4.196 1.00 91.56 206 HIS A O 1
ATOM 1671 N N . PHE A 1 207 ? -4.073 6.190 -5.052 1.00 93.88 207 PHE A N 1
ATOM 1672 C CA . PHE A 1 207 ? -5.334 5.663 -4.497 1.00 93.88 207 PHE A CA 1
ATOM 1673 C C . PHE A 1 207 ? -5.750 4.259 -4.973 1.00 93.88 207 PHE A C 1
ATOM 1675 O O . PHE A 1 207 ? -6.731 3.713 -4.466 1.00 93.88 207 PHE A O 1
ATOM 1682 N N . GLU A 1 208 ? -4.989 3.652 -5.877 1.00 94.00 208 GLU A N 1
ATOM 1683 C CA . GLU A 1 208 ? -5.157 2.263 -6.313 1.00 94.00 208 GLU A CA 1
ATOM 1684 C C . GLU A 1 208 ? -5.042 1.288 -5.130 1.00 94.00 208 GLU A C 1
ATOM 1686 O O . GLU A 1 208 ? -4.205 1.471 -4.239 1.00 94.00 208 GLU A O 1
ATOM 1691 N N . LYS A 1 209 ? -5.850 0.227 -5.122 1.00 97.06 209 LYS A N 1
ATOM 1692 C CA . LYS A 1 209 ? -5.787 -0.847 -4.123 1.00 97.06 209 LYS A CA 1
ATOM 1693 C C . LYS A 1 209 ? -5.619 -2.189 -4.819 1.00 97.06 209 LYS A C 1
ATOM 1695 O O . LYS A 1 209 ? -6.511 -2.640 -5.525 1.00 97.06 209 LYS A O 1
ATOM 1700 N N . MET A 1 210 ? -4.491 -2.849 -4.568 1.00 96.12 210 MET A N 1
ATOM 1701 C CA . MET A 1 210 ? -4.151 -4.126 -5.199 1.00 96.12 210 MET A CA 1
ATOM 1702 C C . MET A 1 210 ? -4.423 -5.300 -4.258 1.00 96.12 210 MET A C 1
ATOM 1704 O O . MET A 1 210 ? -4.116 -5.229 -3.061 1.00 96.12 210 MET A O 1
ATOM 1708 N N . LEU A 1 211 ? -4.915 -6.416 -4.801 1.00 97.81 211 LEU A N 1
ATOM 1709 C CA . LEU A 1 211 ? -5.187 -7.638 -4.040 1.00 97.81 211 LEU A CA 1
ATOM 1710 C C . LEU A 1 211 ? -3.926 -8.185 -3.358 1.00 97.81 211 LEU A C 1
ATOM 1712 O O . LEU A 1 211 ? -3.965 -8.553 -2.182 1.00 97.81 211 LEU A O 1
ATOM 1716 N N . TYR A 1 212 ? -2.794 -8.218 -4.070 1.00 96.38 212 TYR A N 1
ATOM 1717 C CA . TYR A 1 212 ? -1.542 -8.742 -3.519 1.00 96.38 212 TYR A CA 1
ATOM 1718 C C . TYR A 1 212 ? -1.011 -7.885 -2.359 1.00 96.38 212 TYR A C 1
ATOM 1720 O O . TYR A 1 212 ? -0.438 -8.429 -1.413 1.00 96.38 212 TYR A O 1
ATOM 1728 N N . ASP A 1 213 ? -1.233 -6.566 -2.389 1.00 97.81 213 ASP A N 1
ATOM 1729 C CA . ASP A 1 213 ? -0.842 -5.670 -1.299 1.00 97.81 213 ASP A CA 1
ATOM 1730 C C . ASP A 1 213 ? -1.683 -5.963 -0.055 1.00 97.81 213 ASP A C 1
ATOM 1732 O O . ASP A 1 213 ? -1.127 -6.117 1.037 1.00 97.81 213 ASP A O 1
ATOM 1736 N N . GLN A 1 214 ? -3.001 -6.151 -0.224 1.00 98.69 214 GLN A N 1
ATOM 1737 C CA . GLN A 1 214 ? -3.875 -6.578 0.873 1.00 98.69 214 GLN A CA 1
ATOM 1738 C C . GLN A 1 214 ? -3.438 -7.930 1.443 1.00 98.69 214 GLN A C 1
ATOM 1740 O O . GLN A 1 214 ? -3.331 -8.071 2.660 1.00 98.69 214 GLN A O 1
ATOM 1745 N N . ALA A 1 215 ? -3.149 -8.916 0.587 1.00 98.62 215 ALA A N 1
ATOM 1746 C CA . ALA A 1 215 ? -2.754 -10.258 1.012 1.00 98.62 215 ALA A CA 1
ATOM 1747 C C . ALA A 1 215 ? -1.466 -10.226 1.849 1.00 98.62 215 ALA A C 1
ATOM 1749 O O . ALA A 1 215 ? -1.407 -10.761 2.958 1.00 98.62 215 ALA A O 1
ATOM 1750 N N . LEU A 1 216 ? -0.430 -9.557 1.343 1.00 98.56 216 LEU A N 1
ATOM 1751 C CA . LEU A 1 216 ? 0.865 -9.485 2.014 1.00 98.56 216 LEU A CA 1
ATOM 1752 C C . LEU A 1 216 ? 0.800 -8.669 3.313 1.00 98.56 216 LEU A C 1
ATOM 1754 O O . LEU A 1 216 ? 1.443 -9.038 4.301 1.00 98.56 216 LEU A O 1
ATOM 1758 N N . LEU A 1 217 ? 0.003 -7.597 3.352 1.00 98.81 217 LEU A N 1
ATOM 1759 C CA . LEU A 1 217 ? -0.231 -6.837 4.579 1.00 98.81 217 LEU A CA 1
ATOM 1760 C C . LEU A 1 217 ? -1.048 -7.631 5.598 1.00 98.81 217 LEU A C 1
ATOM 1762 O O . LEU A 1 217 ? -0.697 -7.615 6.778 1.00 98.81 217 LEU A O 1
ATOM 1766 N N . LEU A 1 218 ? -2.064 -8.384 5.173 1.00 98.88 218 LEU A N 1
ATOM 1767 C CA . LEU A 1 218 ? -2.824 -9.273 6.052 1.00 98.88 218 LEU A CA 1
ATOM 1768 C C . LEU A 1 218 ? -1.897 -10.272 6.760 1.00 98.88 218 LEU A C 1
ATOM 1770 O O . LEU A 1 218 ? -1.996 -10.443 7.978 1.00 98.88 218 LEU A O 1
ATOM 1774 N N . ILE A 1 219 ? -0.939 -10.866 6.039 1.00 98.88 219 ILE A N 1
ATOM 1775 C CA . ILE A 1 219 ? 0.079 -11.740 6.641 1.00 98.88 219 ILE A CA 1
ATOM 1776 C C . ILE A 1 219 ? 0.945 -10.947 7.629 1.00 98.88 219 ILE A C 1
ATOM 1778 O O . ILE A 1 219 ? 1.088 -11.361 8.779 1.00 98.88 219 ILE A O 1
ATOM 1782 N N . ALA A 1 220 ? 1.482 -9.789 7.234 1.00 98.81 220 ALA A N 1
ATOM 1783 C CA . ALA A 1 220 ? 2.366 -8.993 8.091 1.00 98.81 220 ALA A CA 1
ATOM 1784 C C . ALA A 1 220 ? 1.692 -8.541 9.401 1.00 98.81 220 ALA A C 1
ATOM 1786 O O . ALA A 1 220 ? 2.285 -8.676 10.473 1.00 98.81 220 ALA A O 1
ATOM 1787 N N . TYR A 1 221 ? 0.444 -8.064 9.348 1.00 98.88 221 TYR A N 1
ATOM 1788 C CA . TYR A 1 221 ? -0.332 -7.706 10.540 1.00 98.88 221 TYR A CA 1
ATOM 1789 C C . TYR A 1 221 ? -0.673 -8.934 11.394 1.00 98.88 221 TYR A C 1
ATOM 1791 O O . TYR A 1 221 ? -0.576 -8.880 12.623 1.00 98.88 221 TYR A O 1
ATOM 1799 N N . THR A 1 222 ? -1.005 -10.066 10.770 1.00 98.88 222 THR A N 1
ATOM 1800 C CA . THR A 1 222 ? -1.265 -11.319 11.495 1.00 98.88 222 THR A CA 1
ATOM 1801 C C . THR A 1 222 ? -0.027 -11.794 12.253 1.00 98.88 222 THR A C 1
ATOM 1803 O O . THR A 1 222 ? -0.102 -12.135 13.436 1.00 98.88 222 THR A O 1
ATOM 1806 N N . GLU A 1 223 ? 1.140 -11.775 11.619 1.00 98.75 223 GLU A N 1
ATOM 1807 C CA . GLU A 1 223 ? 2.383 -12.209 12.253 1.00 98.75 223 GLU A CA 1
ATOM 1808 C C . GLU A 1 223 ? 2.896 -11.209 13.295 1.00 98.75 223 GLU A C 1
ATOM 1810 O O . GLU A 1 223 ? 3.399 -11.621 14.344 1.00 98.75 223 GLU A O 1
ATOM 1815 N N . ALA A 1 224 ? 2.696 -9.905 13.084 1.00 98.81 224 ALA A N 1
ATOM 1816 C CA . ALA A 1 224 ? 2.956 -8.892 14.104 1.00 98.81 224 ALA A CA 1
ATOM 1817 C C . ALA A 1 224 ? 2.080 -9.108 15.349 1.00 98.81 224 ALA A C 1
ATOM 1819 O O . ALA A 1 224 ? 2.577 -9.013 16.476 1.00 98.81 224 ALA A O 1
ATOM 1820 N N . PHE A 1 225 ? 0.804 -9.488 15.182 1.00 98.81 225 PHE A N 1
ATOM 1821 C CA . PHE A 1 225 ? -0.029 -9.932 16.303 1.00 98.81 225 PHE A CA 1
ATOM 1822 C C . PHE A 1 225 ? 0.557 -11.173 16.982 1.00 98.81 225 PHE A C 1
ATOM 1824 O O . PHE A 1 225 ? 0.609 -11.226 18.209 1.00 98.81 225 PHE A O 1
ATOM 1831 N N . GLN A 1 226 ? 1.028 -12.175 16.237 1.00 98.25 226 GLN A N 1
ATOM 1832 C CA . GLN A 1 226 ? 1.634 -13.356 16.858 1.00 98.25 226 GLN A CA 1
ATOM 1833 C C . GLN A 1 226 ? 2.873 -13.012 17.690 1.00 98.25 226 GLN A C 1
ATOM 1835 O O . GLN A 1 226 ? 3.025 -13.572 18.780 1.00 98.25 226 GLN A O 1
ATOM 1840 N N . ALA A 1 227 ? 3.713 -12.101 17.190 1.00 98.38 227 ALA A N 1
ATOM 1841 C CA . ALA A 1 227 ? 4.939 -11.651 17.838 1.00 98.38 227 ALA A CA 1
ATOM 1842 C C . ALA A 1 227 ? 4.678 -10.836 19.114 1.00 98.38 227 ALA A C 1
ATOM 1844 O O . ALA A 1 227 ? 5.374 -11.022 20.109 1.00 98.38 227 ALA A O 1
ATOM 1845 N N . THR A 1 228 ? 3.671 -9.960 19.096 1.00 98.31 228 THR A N 1
ATOM 1846 C CA . THR A 1 228 ? 3.462 -8.936 20.141 1.00 98.31 228 THR A CA 1
ATOM 1847 C C . THR A 1 228 ? 2.256 -9.197 21.041 1.00 98.31 228 THR A C 1
ATOM 1849 O O . THR A 1 228 ? 2.170 -8.646 22.134 1.00 98.31 228 THR A O 1
ATOM 1852 N N . LYS A 1 229 ? 1.290 -9.993 20.569 1.00 98.19 229 LYS A N 1
ATOM 1853 C CA . LYS A 1 229 ? -0.066 -10.145 21.128 1.00 98.19 229 LYS A CA 1
ATOM 1854 C C . LYS A 1 229 ? -0.858 -8.838 21.239 1.00 98.19 229 LYS A C 1
ATOM 1856 O O . LYS A 1 229 ? -1.887 -8.800 21.909 1.00 98.19 229 LYS A O 1
ATOM 1861 N N . ASN A 1 230 ? -0.427 -7.776 20.557 1.00 97.81 230 ASN A N 1
ATOM 1862 C CA . ASN A 1 230 ? -1.106 -6.489 20.591 1.00 97.81 230 ASN A CA 1
ATOM 1863 C C . ASN A 1 230 ? -2.390 -6.534 19.733 1.00 97.81 230 ASN A C 1
ATOM 1865 O O . ASN A 1 230 ? -2.291 -6.686 18.511 1.00 97.81 230 ASN A O 1
ATOM 1869 N N . PRO A 1 231 ? -3.593 -6.365 20.323 1.00 96.81 231 PRO A N 1
ATOM 1870 C CA . PRO A 1 231 ? -4.866 -6.488 19.608 1.00 96.81 231 PRO A CA 1
ATOM 1871 C C . PRO A 1 231 ? -5.045 -5.461 18.484 1.00 96.81 231 PRO A C 1
ATOM 1873 O O . PRO A 1 231 ? -5.874 -5.679 17.606 1.00 96.81 231 PRO A O 1
ATOM 1876 N N . PHE A 1 232 ? -4.259 -4.379 18.470 1.00 96.31 232 PHE A N 1
ATOM 1877 C CA . PHE A 1 232 ? -4.205 -3.442 17.350 1.00 96.31 232 PHE A CA 1
ATOM 1878 C C . PHE A 1 232 ? -3.948 -4.157 16.017 1.00 96.31 232 PHE A C 1
ATOM 1880 O O . PHE A 1 232 ? -4.711 -3.969 15.077 1.00 96.31 232 PHE A O 1
ATOM 1887 N N . TYR A 1 233 ? -2.936 -5.029 15.939 1.00 98.69 233 TYR A N 1
ATOM 1888 C CA . TYR A 1 233 ? -2.601 -5.701 14.679 1.00 98.69 233 TYR A CA 1
ATOM 1889 C C . TYR A 1 233 ? -3.674 -6.712 14.256 1.00 98.69 233 TYR A C 1
ATOM 1891 O O . TYR A 1 233 ? -3.961 -6.830 13.067 1.00 98.69 233 TYR A O 1
ATOM 1899 N N . LYS A 1 234 ? -4.325 -7.381 15.223 1.00 98.50 234 LYS A N 1
ATOM 1900 C CA . LYS A 1 234 ? -5.497 -8.228 14.949 1.00 98.50 234 LYS A CA 1
ATOM 1901 C C . LYS A 1 234 ? -6.634 -7.400 14.350 1.00 98.50 234 LYS A C 1
ATOM 1903 O O . LYS A 1 234 ? -7.206 -7.809 13.351 1.00 98.50 234 LYS A O 1
ATOM 1908 N N . GLN A 1 235 ? -6.937 -6.236 14.924 1.00 97.75 235 GLN A N 1
ATOM 1909 C CA . GLN A 1 235 ? -7.990 -5.362 14.409 1.00 97.75 235 GLN A CA 1
ATOM 1910 C C . GLN A 1 235 ? -7.716 -4.951 12.953 1.00 97.75 235 GLN A C 1
ATOM 1912 O O . GLN A 1 235 ? -8.594 -5.104 12.113 1.00 97.75 235 GLN A O 1
ATOM 1917 N N . VAL A 1 236 ? -6.495 -4.513 12.629 1.00 98.50 236 VAL A N 1
ATOM 1918 C CA . VAL A 1 236 ? -6.151 -4.123 11.249 1.00 98.50 236 VAL A CA 1
ATOM 1919 C C . VAL A 1 236 ? -6.252 -5.303 10.280 1.00 98.50 236 VAL A C 1
ATOM 1921 O O . VAL A 1 236 ? -6.759 -5.137 9.177 1.00 98.50 236 VAL A O 1
ATOM 1924 N N . ALA A 1 237 ? -5.830 -6.504 10.688 1.00 98.75 237 ALA A N 1
ATOM 1925 C CA . ALA A 1 237 ? -5.987 -7.708 9.871 1.00 98.75 237 ALA A CA 1
ATOM 1926 C C . ALA A 1 237 ? -7.463 -7.997 9.531 1.00 98.75 237 ALA A C 1
ATOM 1928 O O . ALA A 1 237 ? -7.774 -8.325 8.388 1.00 98.75 237 ALA A O 1
ATOM 1929 N N . TYR A 1 238 ? -8.376 -7.824 10.493 1.00 98.69 238 TYR A N 1
ATOM 1930 C CA . TYR A 1 238 ? -9.817 -7.957 10.248 1.00 98.69 238 TYR A CA 1
ATOM 1931 C C . TYR A 1 238 ? -10.340 -6.884 9.294 1.00 98.69 238 TYR A C 1
ATOM 1933 O O . TYR A 1 238 ? -11.113 -7.205 8.401 1.00 98.69 238 TYR A O 1
ATOM 1941 N N . GLU A 1 239 ? -9.900 -5.635 9.446 1.00 98.62 239 GLU A N 1
ATOM 1942 C CA . GLU A 1 239 ? -10.318 -4.540 8.565 1.00 98.62 239 GLU A CA 1
ATOM 1943 C C . GLU A 1 239 ? -9.837 -4.758 7.111 1.00 98.62 239 GLU A C 1
ATOM 1945 O O . GLU A 1 239 ? -10.591 -4.508 6.171 1.00 98.62 239 GLU A O 1
ATOM 1950 N N . ILE A 1 240 ? -8.619 -5.286 6.908 1.00 98.81 240 ILE A N 1
ATOM 1951 C CA . ILE A 1 240 ? -8.128 -5.689 5.574 1.00 98.81 240 ILE A CA 1
ATOM 1952 C C . ILE A 1 240 ? -9.015 -6.796 4.993 1.00 98.81 240 ILE A C 1
ATOM 1954 O O . ILE A 1 240 ? -9.443 -6.702 3.844 1.00 98.81 240 ILE A O 1
ATOM 1958 N N . ALA A 1 241 ? -9.294 -7.841 5.777 1.00 98.56 241 ALA A N 1
ATOM 1959 C CA . ALA A 1 241 ? -10.131 -8.948 5.328 1.00 98.56 241 ALA A CA 1
ATOM 1960 C C . ALA A 1 241 ? -11.562 -8.487 5.007 1.00 98.56 241 ALA A C 1
ATOM 1962 O O . ALA A 1 241 ? -12.120 -8.921 4.007 1.00 98.56 241 ALA A O 1
ATOM 1963 N N . GLU A 1 242 ? -12.141 -7.577 5.796 1.00 98.31 242 GLU A N 1
ATOM 1964 C CA . GLU A 1 242 ? -13.468 -7.009 5.532 1.00 98.31 242 GLU A CA 1
ATOM 1965 C C . GLU A 1 242 ? -13.521 -6.310 4.171 1.00 98.31 242 GLU A C 1
ATOM 1967 O O . GLU A 1 242 ? -14.443 -6.567 3.402 1.00 98.31 242 GLU A O 1
ATOM 1972 N N . TYR A 1 243 ? -12.521 -5.486 3.847 1.00 98.44 243 TYR A N 1
ATOM 1973 C CA . TYR A 1 243 ? -12.410 -4.852 2.532 1.00 98.44 243 TYR A CA 1
ATOM 1974 C C . TYR A 1 243 ? -12.324 -5.890 1.401 1.00 98.44 243 TYR A C 1
ATOM 1976 O O . TYR A 1 243 ? -13.104 -5.857 0.455 1.00 98.44 243 TYR A O 1
ATOM 1984 N N . VAL A 1 244 ? -11.432 -6.876 1.513 1.00 98.25 244 VAL A N 1
ATOM 1985 C CA . VAL A 1 244 ? -11.260 -7.898 0.463 1.00 98.25 244 VAL A CA 1
ATOM 1986 C C . VAL A 1 244 ? -12.546 -8.702 0.247 1.00 98.25 244 VAL A C 1
ATOM 1988 O O . VAL A 1 244 ? -12.962 -8.929 -0.890 1.00 98.25 244 VAL A O 1
ATOM 1991 N N . LEU A 1 245 ? -13.191 -9.122 1.337 1.00 97.31 245 LEU A N 1
ATOM 1992 C CA . LEU A 1 245 ? -14.411 -9.925 1.282 1.00 97.31 245 LEU A CA 1
ATOM 1993 C C . LEU A 1 245 ? -15.610 -9.131 0.756 1.00 97.31 245 LEU A C 1
ATOM 1995 O O . LEU A 1 245 ? -16.470 -9.698 0.087 1.00 97.31 245 LEU A O 1
ATOM 1999 N N . ARG A 1 246 ? -15.672 -7.829 1.048 1.00 96.56 246 ARG A N 1
ATOM 2000 C CA . ARG A 1 246 ? -16.761 -6.956 0.607 1.00 96.56 246 ARG A CA 1
ATOM 2001 C C . ARG A 1 246 ? -16.586 -6.497 -0.838 1.00 96.56 246 ARG A C 1
ATOM 2003 O O . ARG A 1 246 ? -17.542 -6.554 -1.603 1.00 96.56 246 ARG A O 1
ATOM 2010 N N . ASP A 1 247 ? -15.397 -6.022 -1.197 1.00 96.06 247 ASP A N 1
ATOM 2011 C CA . ASP A 1 247 ? -15.196 -5.234 -2.417 1.00 96.06 247 ASP A CA 1
ATOM 2012 C C . ASP A 1 247 ? -14.505 -6.026 -3.533 1.00 96.06 247 ASP A C 1
ATOM 2014 O O . ASP A 1 247 ? -14.827 -5.831 -4.709 1.00 96.06 247 ASP A O 1
ATOM 2018 N N . LEU A 1 248 ? -13.595 -6.943 -3.185 1.00 96.62 248 LEU A N 1
ATOM 2019 C CA . LEU A 1 248 ? -12.786 -7.688 -4.158 1.00 96.62 248 LEU A CA 1
ATOM 2020 C C . LEU A 1 248 ? -13.257 -9.124 -4.389 1.00 96.62 248 LEU A C 1
ATOM 2022 O O . LEU A 1 248 ? -12.735 -9.786 -5.275 1.00 96.62 248 LEU A O 1
ATOM 2026 N N . THR A 1 249 ? -14.230 -9.633 -3.637 1.00 96.62 249 THR A N 1
ATOM 2027 C CA . THR A 1 249 ? -14.722 -11.004 -3.846 1.00 96.62 249 THR A CA 1
ATOM 2028 C C . THR A 1 249 ? -15.681 -11.058 -5.029 1.00 96.62 249 THR A C 1
ATOM 2030 O O . THR A 1 249 ? -16.668 -10.320 -5.083 1.00 96.62 249 THR A O 1
ATOM 2033 N N . ALA A 1 250 ? -15.404 -11.949 -5.980 1.00 95.19 250 ALA A N 1
ATOM 2034 C CA . ALA A 1 250 ? -16.272 -12.148 -7.128 1.00 95.19 250 ALA A CA 1
ATOM 2035 C C . ALA A 1 250 ? -17.519 -12.967 -6.734 1.00 95.19 250 ALA A C 1
ATOM 2037 O O . ALA A 1 250 ? -17.419 -13.885 -5.915 1.00 95.19 250 ALA A O 1
ATOM 2038 N N . PRO A 1 251 ? -18.699 -12.722 -7.341 1.00 91.38 251 PRO A N 1
ATOM 2039 C CA . PRO A 1 251 ? -19.919 -13.474 -7.023 1.00 91.38 251 PRO A CA 1
ATOM 2040 C C . PRO A 1 251 ? -19.800 -14.993 -7.218 1.00 91.38 251 PRO A C 1
ATOM 2042 O O . PRO A 1 251 ? -20.530 -15.751 -6.584 1.00 91.38 251 PRO A O 1
ATOM 2045 N N . GLY A 1 252 ? -18.904 -15.433 -8.109 1.00 87.44 252 GLY A N 1
ATOM 2046 C CA . GLY A 1 252 ? -18.647 -16.842 -8.414 1.00 87.44 252 GLY A CA 1
ATOM 2047 C C . GLY A 1 252 ? -17.552 -17.507 -7.571 1.00 87.44 252 GLY A C 1
ATOM 2048 O O . GLY A 1 252 ? -17.267 -18.676 -7.816 1.00 87.44 252 GLY A O 1
ATOM 2049 N N . GLY A 1 253 ? -16.949 -16.799 -6.610 1.00 88.81 253 GLY A N 1
ATOM 2050 C CA . GLY A 1 253 ? -15.730 -17.234 -5.917 1.00 88.81 253 GLY A CA 1
ATOM 2051 C C . GLY A 1 253 ? -14.461 -16.641 -6.536 1.00 88.81 253 GLY A C 1
ATOM 2052 O O . GLY A 1 253 ? -14.488 -16.098 -7.641 1.00 88.81 253 GLY A O 1
ATOM 2053 N N . GLY A 1 254 ? -13.351 -16.715 -5.803 1.00 94.31 254 GLY A N 1
ATOM 2054 C CA . GLY A 1 254 ? -12.129 -15.980 -6.126 1.00 94.31 254 GLY A CA 1
ATOM 2055 C C . GLY A 1 254 ? -12.219 -14.469 -5.870 1.00 94.31 254 GLY A C 1
ATOM 2056 O O . GLY A 1 254 ? -13.234 -13.922 -5.426 1.00 94.31 254 GLY A O 1
ATOM 2057 N N . PHE A 1 255 ? -11.110 -13.796 -6.149 1.00 97.06 255 PHE A N 1
ATOM 2058 C CA . PHE A 1 255 ? -10.864 -12.396 -5.849 1.00 97.06 255 PHE A CA 1
ATOM 2059 C C . PHE A 1 255 ? -10.387 -11.649 -7.096 1.00 97.06 255 PHE A C 1
ATOM 2061 O O . PHE A 1 255 ? -9.488 -12.107 -7.809 1.00 97.06 255 PHE A O 1
ATOM 2068 N N . TYR A 1 256 ? -10.982 -10.482 -7.310 1.00 96.94 256 TYR A N 1
ATOM 2069 C CA . TYR A 1 256 ? -10.585 -9.485 -8.292 1.00 96.94 256 TYR A CA 1
ATOM 2070 C C . TYR A 1 256 ? -9.215 -8.888 -7.964 1.00 96.94 256 TYR A C 1
ATOM 2072 O O . TYR A 1 256 ? -8.798 -8.851 -6.802 1.00 96.94 256 TYR A O 1
ATOM 2080 N N . SER A 1 257 ? -8.505 -8.437 -8.994 1.00 94.31 257 SER A N 1
ATOM 2081 C CA . SER A 1 257 ? -7.092 -8.075 -8.908 1.00 94.31 257 SER A CA 1
ATOM 2082 C C . SER A 1 257 ? -6.871 -6.714 -8.243 1.00 94.31 257 SER A C 1
ATOM 2084 O O . SER A 1 257 ? -5.914 -6.578 -7.469 1.00 94.31 257 SER A O 1
ATOM 2086 N N . ALA A 1 258 ? -7.734 -5.724 -8.503 1.00 93.81 258 ALA A N 1
ATOM 2087 C CA . ALA A 1 258 ? -7.549 -4.363 -8.001 1.00 93.81 258 ALA A CA 1
ATOM 2088 C C . ALA A 1 258 ? -8.792 -3.455 -8.084 1.00 93.81 258 ALA A C 1
ATOM 2090 O O . ALA A 1 258 ? -9.756 -3.722 -8.802 1.00 93.81 258 ALA A O 1
ATOM 2091 N N . GLU A 1 259 ? -8.706 -2.316 -7.396 1.00 92.50 259 GLU A N 1
ATOM 2092 C CA . GLU A 1 259 ? -9.462 -1.094 -7.687 1.00 92.50 259 GLU A CA 1
ATOM 2093 C C . GLU A 1 259 ? -8.495 0.002 -8.148 1.00 92.50 259 GLU A C 1
ATOM 2095 O O . GLU A 1 259 ? -7.465 0.225 -7.507 1.00 92.50 259 GLU A O 1
ATOM 2100 N N . ASP A 1 260 ? -8.840 0.694 -9.232 1.00 87.50 260 ASP A N 1
ATOM 2101 C CA . ASP A 1 260 ? -8.030 1.760 -9.828 1.00 87.50 260 ASP A CA 1
ATOM 2102 C C . ASP A 1 260 ? -7.933 3.004 -8.912 1.00 87.50 260 ASP A C 1
ATOM 2104 O O . ASP A 1 260 ? -8.711 3.188 -7.969 1.00 87.50 260 ASP A O 1
ATOM 2108 N N . ALA A 1 261 ? -6.964 3.882 -9.177 1.00 80.25 261 ALA A N 1
ATOM 2109 C CA . ALA A 1 261 ? -6.775 5.137 -8.446 1.00 80.25 261 ALA A CA 1
ATOM 2110 C C . ALA A 1 261 ? -7.786 6.226 -8.853 1.00 80.25 261 ALA A C 1
ATOM 2112 O O . ALA A 1 261 ? -8.157 7.082 -8.035 1.00 80.25 261 ALA A O 1
ATOM 2113 N N . ASP A 1 262 ? -8.230 6.188 -10.111 1.00 79.56 262 ASP A N 1
ATOM 2114 C CA . ASP A 1 262 ? -9.087 7.202 -10.712 1.00 79.56 262 ASP A CA 1
ATOM 2115 C C . ASP A 1 262 ? -10.575 6.872 -10.563 1.00 79.56 262 ASP A C 1
ATOM 2117 O O . ASP A 1 262 ? -11.054 5.787 -10.892 1.00 79.56 262 ASP A O 1
ATOM 2121 N N . SER A 1 263 ? -11.346 7.880 -10.156 1.00 77.44 263 SER A N 1
ATOM 2122 C CA . SER A 1 263 ? -12.794 7.912 -10.357 1.00 77.44 263 SER A CA 1
ATOM 2123 C C . SER A 1 263 ? -13.156 9.214 -11.058 1.00 77.44 263 SER A C 1
ATOM 2125 O O . SER A 1 263 ? -12.624 10.277 -10.746 1.00 77.44 263 SER A O 1
ATOM 2127 N N . GLU A 1 264 ? -14.024 9.136 -12.067 1.00 76.31 264 GLU A N 1
ATOM 2128 C CA . GLU A 1 264 ? -14.391 10.286 -12.905 1.00 76.31 264 GLU A CA 1
ATOM 2129 C C . GLU A 1 264 ? -13.175 11.008 -13.528 1.00 76.31 264 GLU A C 1
ATOM 2131 O O . GLU A 1 264 ? -13.183 12.232 -13.685 1.00 76.31 264 GLU A O 1
ATOM 2136 N N . ARG A 1 265 ? -12.129 10.248 -13.896 1.00 74.81 265 ARG A N 1
ATOM 2137 C CA . ARG A 1 265 ? -10.846 10.755 -14.433 1.00 74.81 265 ARG A CA 1
ATOM 2138 C C . ARG A 1 265 ? -10.091 11.684 -13.471 1.00 74.81 265 ARG A C 1
ATOM 2140 O O . ARG A 1 265 ? -9.324 12.538 -13.915 1.00 74.81 265 ARG A O 1
ATOM 2147 N N . GLN A 1 266 ? -10.367 11.575 -12.172 1.00 77.44 266 GLN A N 1
ATOM 2148 C CA . GLN A 1 266 ? -9.709 12.343 -11.123 1.00 77.44 266 GLN A CA 1
ATOM 2149 C C . GLN A 1 266 ? -9.247 11.407 -10.009 1.00 77.44 266 GLN A C 1
ATOM 2151 O O . GLN A 1 266 ? -10.060 10.785 -9.316 1.00 77.44 266 GLN A O 1
ATOM 2156 N N . GLU A 1 267 ? -7.937 11.364 -9.803 1.00 80.19 267 GLU A N 1
ATOM 2157 C CA . GLU A 1 267 ? -7.329 10.562 -8.752 1.00 80.19 267 GLU A CA 1
ATOM 2158 C C . GLU A 1 267 ? -7.847 10.986 -7.367 1.00 80.19 267 GLU A C 1
ATOM 2160 O O . GLU A 1 267 ? -7.914 12.171 -7.023 1.00 80.19 267 GLU A O 1
ATOM 2165 N N . GLY A 1 268 ? -8.254 10.006 -6.556 1.00 83.56 268 GLY A N 1
ATOM 2166 C CA . GLY A 1 268 ? -8.639 10.232 -5.160 1.00 83.56 268 GLY A CA 1
ATOM 2167 C C . GLY A 1 268 ? -10.011 10.875 -4.927 1.00 83.56 268 GLY A C 1
ATOM 2168 O O . GLY A 1 268 ? -10.432 10.999 -3.772 1.00 83.56 268 GLY A O 1
ATOM 2169 N N . LYS A 1 269 ? -10.761 11.248 -5.976 1.00 88.75 269 LYS A N 1
ATOM 2170 C CA . LYS A 1 269 ? -12.088 11.887 -5.843 1.00 88.75 269 LYS A CA 1
ATOM 2171 C C . LYS A 1 269 ? -13.078 11.044 -5.032 1.00 88.75 269 LYS A C 1
ATOM 2173 O O . LYS A 1 269 ? -13.821 11.570 -4.205 1.00 88.75 269 LYS A O 1
ATOM 2178 N N . PHE A 1 270 ? -13.055 9.726 -5.222 1.00 93.50 270 PHE A N 1
ATOM 2179 C CA . PHE A 1 270 ? -13.897 8.795 -4.472 1.00 93.50 270 PHE A CA 1
ATOM 2180 C C . PHE A 1 270 ? -13.586 8.804 -2.964 1.00 93.50 270 PHE A C 1
ATOM 2182 O O . PHE A 1 270 ? -14.499 8.738 -2.137 1.00 93.50 270 PHE A O 1
ATOM 2189 N N . TYR A 1 271 ? -12.311 8.952 -2.599 1.00 95.44 271 TYR A N 1
ATOM 2190 C CA . TYR A 1 271 ? -11.803 8.739 -1.243 1.00 95.44 271 TYR A CA 1
ATOM 2191 C C . TYR A 1 271 ? -11.722 10.011 -0.390 1.00 95.44 271 TYR A C 1
ATOM 2193 O O . TYR A 1 271 ? -11.789 9.926 0.839 1.00 95.44 271 TYR A O 1
ATOM 2201 N N . THR A 1 272 ? -11.586 11.182 -1.013 1.00 96.25 272 THR A N 1
ATOM 2202 C CA . THR A 1 272 ? -11.362 12.451 -0.308 1.00 96.25 272 THR A CA 1
ATOM 2203 C C . THR A 1 272 ? -12.657 13.198 0.028 1.00 96.25 272 THR A C 1
ATOM 2205 O O . THR A 1 272 ? -13.730 12.943 -0.529 1.00 96.25 272 THR A O 1
ATOM 2208 N N . TRP A 1 273 ? -12.571 14.098 1.015 1.00 97.38 273 TRP A N 1
ATOM 2209 C CA . TRP A 1 273 ? -13.724 14.812 1.574 1.00 97.38 273 TRP A CA 1
ATOM 2210 C C . TRP A 1 273 ? -13.424 16.277 1.852 1.00 97.38 273 TRP A C 1
ATOM 2212 O O . TRP A 1 273 ? -12.402 16.634 2.439 1.00 97.38 273 TRP A O 1
ATOM 2222 N N . THR A 1 274 ? -14.366 17.147 1.529 1.00 96.94 274 THR A N 1
ATOM 2223 C CA . THR A 1 274 ? -14.390 18.514 2.049 1.00 96.94 274 THR A CA 1
ATOM 2224 C C . THR A 1 274 ? -14.960 18.531 3.469 1.00 96.94 274 THR A C 1
ATOM 2226 O O . THR A 1 274 ? -15.806 17.714 3.842 1.00 96.94 274 THR A O 1
ATOM 2229 N N . MET A 1 275 ? -14.575 19.522 4.279 1.00 96.44 275 MET A N 1
ATOM 2230 C CA . MET A 1 275 ? -15.181 19.694 5.610 1.00 96.44 275 MET A CA 1
ATOM 2231 C C . MET A 1 275 ? -16.699 19.923 5.545 1.00 96.44 275 MET A C 1
ATOM 2233 O O . MET A 1 275 ? -17.411 19.587 6.490 1.00 96.44 275 MET A O 1
ATOM 2237 N N . ASN A 1 276 ? -17.202 20.513 4.456 1.00 96.62 276 ASN A N 1
ATOM 2238 C CA . ASN A 1 276 ? -18.631 20.764 4.278 1.00 96.62 276 ASN A CA 1
ATOM 2239 C C . ASN A 1 276 ? -19.412 19.465 4.065 1.00 96.62 276 ASN A C 1
ATOM 2241 O O . ASN A 1 276 ? -20.480 19.311 4.653 1.00 96.62 276 ASN A O 1
ATOM 2245 N N . GLU A 1 277 ? -18.872 18.516 3.297 1.00 97.38 277 GLU A N 1
ATOM 2246 C CA . GLU A 1 277 ? -19.471 17.184 3.165 1.00 97.38 277 GLU A CA 1
ATOM 2247 C C . GLU A 1 277 ? -19.512 16.467 4.515 1.00 97.38 277 GLU A C 1
ATOM 2249 O O . GLU A 1 277 ? -20.573 15.993 4.915 1.00 97.38 277 GLU A O 1
ATOM 2254 N N . ILE A 1 278 ? -18.410 16.482 5.275 1.00 98.12 278 ILE A N 1
ATOM 2255 C CA . ILE A 1 278 ? -18.376 15.888 6.620 1.00 98.12 278 ILE A CA 1
ATOM 2256 C C . ILE A 1 278 ? -19.441 16.510 7.530 1.00 98.12 278 ILE A C 1
ATOM 2258 O O . ILE A 1 278 ? -20.177 15.788 8.199 1.00 98.12 278 ILE A O 1
ATOM 2262 N N . LYS A 1 279 ? -19.574 17.843 7.534 1.00 97.94 279 LYS A N 1
ATOM 2263 C CA . LYS A 1 279 ? -20.610 18.546 8.310 1.00 97.94 279 LYS A CA 1
ATOM 2264 C C . LYS A 1 279 ? -22.022 18.160 7.883 1.00 97.94 279 LYS A C 1
ATOM 2266 O O . LYS A 1 279 ? -22.876 17.977 8.744 1.00 97.94 279 LYS A O 1
ATOM 2271 N N . LYS A 1 280 ? -22.264 18.016 6.579 1.00 98.12 280 LYS A N 1
ATOM 2272 C CA . LYS A 1 280 ? -23.568 17.616 6.041 1.00 98.12 280 LYS A CA 1
ATOM 2273 C C . LYS A 1 280 ? -23.946 16.194 6.468 1.00 98.12 280 LYS A C 1
ATOM 2275 O O . LYS A 1 280 ? -25.100 15.965 6.806 1.00 98.12 280 LYS A O 1
ATOM 2280 N N . VAL A 1 281 ? -22.989 15.264 6.473 1.00 98.06 281 VAL A N 1
ATOM 2281 C CA . VAL A 1 281 ? -23.239 13.851 6.810 1.00 98.06 281 VAL A CA 1
ATOM 2282 C C . VAL A 1 281 ? -23.308 13.615 8.320 1.00 98.06 281 VAL A C 1
ATOM 2284 O O . VAL A 1 281 ? -24.160 12.866 8.795 1.00 98.06 281 VAL A O 1
ATOM 2287 N N . LEU A 1 282 ? -22.411 14.235 9.090 1.00 98.00 282 LEU A N 1
ATOM 2288 C CA . LEU A 1 282 ? -22.249 13.948 10.518 1.00 98.00 282 LEU A CA 1
ATOM 2289 C C . LEU A 1 282 ? -22.972 14.939 11.442 1.00 98.00 282 LEU A C 1
ATOM 2291 O O . LEU A 1 282 ? -23.184 14.626 12.612 1.00 98.00 282 LEU A O 1
ATOM 2295 N N . GLY A 1 283 ? -23.373 16.118 10.959 1.00 97.50 283 GLY A N 1
ATOM 2296 C CA . GLY A 1 283 ? -24.061 17.118 11.777 1.00 97.50 283 GLY A CA 1
ATOM 2297 C C . GLY A 1 283 ? -23.227 17.543 12.991 1.00 97.50 283 GLY A C 1
ATOM 2298 O O . GLY A 1 283 ? -22.090 17.994 12.841 1.00 97.50 283 GLY A O 1
ATOM 2299 N N . SER A 1 284 ? -23.776 17.381 14.199 1.00 95.31 284 SER A N 1
ATOM 2300 C CA . SER A 1 284 ? -23.095 17.704 15.465 1.00 95.31 284 SER A CA 1
ATOM 2301 C C . SER A 1 284 ? -21.806 16.909 15.688 1.00 95.31 284 SER A C 1
ATOM 2303 O O . SER A 1 284 ? -20.879 17.409 16.323 1.00 95.31 284 SER A O 1
ATOM 2305 N N . ASP A 1 285 ? -21.718 15.703 15.126 1.00 95.38 285 ASP A N 1
ATOM 2306 C CA . ASP A 1 285 ? -20.566 14.813 15.285 1.00 95.38 285 ASP A CA 1
ATOM 2307 C C . ASP A 1 285 ? -19.353 15.258 14.442 1.00 95.38 285 ASP A C 1
ATOM 2309 O O . ASP A 1 285 ? -18.219 14.830 14.675 1.00 95.38 285 ASP A O 1
ATOM 2313 N N . ALA A 1 286 ? -19.568 16.143 13.461 1.00 96.69 286 ALA A N 1
ATOM 2314 C CA . ALA A 1 286 ? -18.554 16.527 12.485 1.00 96.69 286 ALA A CA 1
ATOM 2315 C C . ALA A 1 286 ? -17.305 17.142 13.124 1.00 96.69 286 ALA A C 1
ATOM 2317 O O . ALA A 1 286 ? -16.194 16.866 12.678 1.00 96.69 286 ALA A O 1
ATOM 2318 N N . ALA A 1 287 ? -17.469 17.961 14.169 1.00 94.31 287 ALA A N 1
ATOM 2319 C CA . ALA A 1 287 ? -16.350 18.631 14.830 1.00 94.31 287 ALA A CA 1
ATOM 2320 C C . ALA A 1 287 ? -15.358 17.628 15.439 1.00 94.31 287 ALA A C 1
ATOM 2322 O O . ALA A 1 287 ? -14.148 17.793 15.294 1.00 94.31 287 ALA A O 1
ATOM 2323 N N . LEU A 1 288 ? -15.873 16.563 16.061 1.00 93.19 288 LEU A N 1
ATOM 2324 C CA . LEU A 1 288 ? -15.048 15.506 16.634 1.00 93.19 288 LEU A CA 1
ATOM 2325 C C . LEU A 1 288 ? -14.352 14.695 15.531 1.00 93.19 288 LEU A C 1
ATOM 2327 O O . LEU A 1 288 ? -13.152 14.455 15.626 1.00 93.19 288 LEU A O 1
ATOM 2331 N N . PHE A 1 289 ? -15.064 14.336 14.456 1.00 95.00 289 PHE A N 1
ATOM 2332 C CA . PHE A 1 289 ? -14.464 13.633 13.315 1.00 95.00 289 PHE A CA 1
ATOM 2333 C C . PHE A 1 289 ? -13.331 14.441 12.666 1.00 95.00 289 PHE A C 1
ATOM 2335 O O . PHE A 1 289 ? -12.245 13.912 12.442 1.00 95.00 289 PHE A O 1
ATOM 2342 N N . ILE A 1 290 ? -13.566 15.731 12.406 1.00 94.88 290 ILE A N 1
ATOM 2343 C CA . ILE A 1 290 ? -12.576 16.656 11.840 1.00 94.88 290 ILE A CA 1
ATOM 2344 C C . ILE A 1 290 ? -11.297 16.663 12.681 1.00 94.88 290 ILE A C 1
ATOM 2346 O O . ILE A 1 290 ? -10.198 16.641 12.129 1.00 94.88 290 ILE A O 1
ATOM 2350 N N . GLU A 1 291 ? -11.433 16.680 14.009 1.00 92.81 291 GLU A N 1
ATOM 2351 C CA . GLU A 1 291 ? -10.284 16.703 14.905 1.00 92.81 291 GLU A CA 1
ATOM 2352 C C . GLU A 1 291 ? -9.556 15.356 14.992 1.00 92.81 291 GLU A C 1
ATOM 2354 O O . GLU A 1 291 ? -8.324 15.344 15.025 1.00 92.81 291 GLU A O 1
ATOM 2359 N N . ILE A 1 292 ? -10.294 14.240 15.015 1.00 92.88 292 ILE A N 1
ATOM 2360 C CA . ILE A 1 292 ? -9.724 12.884 15.019 1.00 92.88 292 ILE A CA 1
ATOM 2361 C C . ILE A 1 292 ? -8.895 12.658 13.751 1.00 92.88 292 ILE A C 1
ATOM 2363 O O . ILE A 1 292 ? -7.746 12.220 13.831 1.00 92.88 292 ILE A O 1
ATOM 2367 N N . PHE A 1 293 ? -9.467 12.996 12.593 1.00 94.94 293 PHE A N 1
ATOM 2368 C CA . PHE A 1 293 ? -8.907 12.678 11.280 1.00 94.94 293 PHE A CA 1
ATOM 2369 C C . PHE A 1 293 ? -8.094 13.810 10.636 1.00 94.94 293 PHE A C 1
ATOM 2371 O O . PHE A 1 293 ? -7.686 13.693 9.482 1.00 94.94 293 PHE A O 1
ATOM 2378 N N . ASN A 1 294 ? -7.823 14.882 11.388 1.00 93.31 294 ASN A N 1
ATOM 2379 C CA . ASN A 1 294 ? -6.930 15.982 11.005 1.00 93.31 294 ASN A CA 1
ATOM 2380 C C . ASN A 1 294 ? -7.334 16.661 9.685 1.00 93.31 294 ASN A C 1
ATOM 2382 O O . ASN A 1 294 ? -6.504 16.925 8.810 1.00 93.31 294 ASN A O 1
ATOM 2386 N N . LEU A 1 295 ? -8.630 16.948 9.551 1.00 95.19 295 LEU A N 1
ATOM 2387 C CA . LEU A 1 295 ? -9.156 17.699 8.415 1.00 95.19 295 LEU A CA 1
ATOM 2388 C C . LEU A 1 295 ? -8.870 19.193 8.588 1.00 95.19 295 LEU A C 1
ATOM 2390 O O . LEU A 1 295 ? -9.060 19.758 9.667 1.00 95.19 295 LEU A O 1
ATOM 2394 N N . THR A 1 296 ? -8.474 19.845 7.502 1.00 94.62 296 THR A N 1
ATOM 2395 C CA . THR A 1 296 ? -8.230 21.288 7.428 1.00 94.62 296 THR A CA 1
ATOM 2396 C C . THR A 1 296 ? -9.214 21.948 6.465 1.00 94.62 296 THR A C 1
ATOM 2398 O O . THR A 1 296 ? -9.795 21.307 5.581 1.00 94.62 296 THR A O 1
ATOM 2401 N N . LYS A 1 297 ? -9.416 23.260 6.635 1.00 93.06 297 LYS A N 1
ATOM 2402 C CA . LYS A 1 297 ? -10.340 24.038 5.799 1.00 93.06 297 LYS A CA 1
ATOM 2403 C C . LYS A 1 297 ? -9.829 24.160 4.366 1.00 93.06 297 LYS A C 1
ATOM 2405 O O . LYS A 1 297 ? -10.623 24.119 3.435 1.00 93.06 297 LYS A O 1
ATOM 2410 N N . GLU A 1 298 ? -8.516 24.281 4.207 1.00 91.88 298 GLU A N 1
ATOM 2411 C CA . GLU A 1 298 ? -7.821 24.394 2.923 1.00 91.88 298 GLU A CA 1
ATOM 2412 C C . GLU A 1 298 ? -7.613 23.032 2.242 1.00 91.88 298 GLU A C 1
ATOM 2414 O O . GLU A 1 298 ? -7.100 22.975 1.127 1.00 91.88 298 GLU A O 1
ATOM 2419 N N . GLY A 1 299 ? -7.988 21.932 2.901 1.00 94.38 299 GLY A N 1
ATOM 2420 C CA . GLY A 1 299 ? -7.636 20.585 2.475 1.00 94.38 299 GLY A CA 1
ATOM 2421 C C . GLY A 1 299 ? -6.222 20.181 2.896 1.00 94.38 299 GLY A C 1
ATOM 2422 O O . GLY A 1 299 ? -5.354 21.018 3.183 1.00 94.38 299 GLY A O 1
ATOM 2423 N N . ASN A 1 300 ? -6.000 18.872 2.960 1.00 93.56 300 ASN A N 1
ATOM 2424 C CA . ASN A 1 300 ? -4.696 18.270 3.237 1.00 93.56 300 ASN A CA 1
ATOM 2425 C C . ASN A 1 300 ? -4.192 17.399 2.068 1.00 93.56 300 ASN A C 1
ATOM 2427 O O . ASN A 1 300 ? -3.062 16.921 2.130 1.00 93.56 300 ASN A O 1
ATOM 2431 N N . PHE A 1 301 ? -4.997 17.236 1.009 1.00 92.44 301 PHE A N 1
ATOM 2432 C CA . PHE A 1 301 ? -4.591 16.562 -0.218 1.00 92.44 301 PHE A CA 1
ATOM 2433 C C . PHE A 1 301 ? -3.924 17.556 -1.173 1.00 92.44 301 PHE A C 1
ATOM 2435 O O . PHE A 1 301 ? -4.530 18.548 -1.582 1.00 92.44 301 PHE A O 1
ATOM 2442 N N . GLU A 1 302 ? -2.662 17.286 -1.495 1.00 85.56 302 GLU A N 1
ATOM 2443 C CA . GLU A 1 302 ? -1.863 18.035 -2.458 1.00 85.56 302 GLU A CA 1
ATOM 2444 C C . GLU A 1 302 ? -1.755 17.232 -3.757 1.00 85.56 302 GLU A C 1
ATOM 2446 O O . GLU A 1 302 ? -1.288 16.093 -3.744 1.00 85.56 302 GLU A O 1
ATOM 2451 N N . ILE A 1 303 ? -2.192 17.821 -4.870 1.00 78.31 303 ILE A N 1
ATOM 2452 C CA . ILE A 1 303 ? -2.132 17.177 -6.186 1.00 78.31 303 ILE A CA 1
ATOM 2453 C C . ILE A 1 303 ? -0.667 17.090 -6.619 1.00 78.31 303 ILE A C 1
ATOM 2455 O O . ILE A 1 303 ? 0.043 18.094 -6.619 1.00 78.31 303 ILE A O 1
ATOM 2459 N N . GLU A 1 304 ? -0.205 15.905 -7.019 1.00 70.12 304 GLU A N 1
ATOM 2460 C CA . GLU A 1 304 ? 1.225 15.651 -7.231 1.00 70.12 304 GLU A CA 1
ATOM 2461 C C . GLU A 1 304 ? 1.853 16.558 -8.305 1.00 70.12 304 GLU A C 1
ATOM 2463 O O . GLU A 1 304 ? 2.957 17.068 -8.099 1.00 70.12 304 GLU A O 1
ATOM 2468 N N . VAL A 1 305 ? 1.128 16.807 -9.404 1.00 68.62 305 VAL A N 1
ATOM 2469 C CA . VAL A 1 305 ? 1.606 17.598 -10.553 1.00 68.62 305 VAL A CA 1
ATOM 2470 C C . VAL A 1 305 ? 1.621 19.099 -10.261 1.00 68.62 305 VAL A C 1
ATOM 2472 O O . VAL A 1 305 ? 2.617 19.763 -10.540 1.00 68.62 305 VAL A O 1
ATOM 2475 N N . SER A 1 306 ? 0.531 19.652 -9.718 1.00 72.56 306 SER A N 1
ATOM 2476 C CA . SER A 1 306 ? 0.406 21.102 -9.500 1.00 72.56 306 SER A CA 1
ATOM 2477 C C . SER A 1 306 ? 0.930 21.561 -8.142 1.00 72.56 306 SER A C 1
ATOM 2479 O O . SER A 1 306 ? 1.183 22.748 -7.961 1.00 72.56 306 SER A O 1
ATOM 2481 N N . LYS A 1 307 ? 1.082 20.638 -7.183 1.00 78.75 307 LYS A N 1
ATOM 2482 C CA . LYS A 1 307 ? 1.340 20.926 -5.764 1.00 78.75 307 LYS A CA 1
ATOM 2483 C C . LYS A 1 307 ? 0.269 21.811 -5.115 1.00 78.75 307 LYS A C 1
ATOM 2485 O O . LYS A 1 307 ? 0.472 22.366 -4.037 1.00 78.75 307 LYS A O 1
ATOM 2490 N N . GLU A 1 308 ? -0.894 21.931 -5.751 1.00 82.06 308 GLU A N 1
ATOM 2491 C CA . GLU A 1 308 ? -2.019 22.698 -5.234 1.00 82.06 308 GLU A CA 1
ATOM 2492 C C . GLU A 1 308 ? -2.930 21.825 -4.375 1.00 82.06 308 GLU A C 1
ATOM 2494 O O . GLU A 1 308 ? -3.083 20.620 -4.594 1.00 82.06 308 GLU A O 1
ATOM 2499 N N . ARG A 1 309 ? -3.581 22.464 -3.402 1.00 85.38 309 ARG A N 1
ATOM 2500 C CA . ARG A 1 309 ? -4.640 21.844 -2.608 1.00 85.38 309 ARG A CA 1
ATOM 2501 C C . ARG A 1 309 ? -5.987 22.174 -3.221 1.00 85.38 309 ARG A C 1
ATOM 2503 O O . ARG A 1 309 ? -6.320 23.341 -3.405 1.00 85.38 309 ARG A O 1
ATOM 2510 N N . ASN A 1 310 ? -6.791 21.149 -3.464 1.00 84.00 310 ASN A N 1
ATOM 2511 C CA . ASN A 1 310 ? -8.129 21.287 -4.045 1.00 84.00 310 ASN A CA 1
ATOM 2512 C C . ASN A 1 310 ? -9.241 21.477 -2.988 1.00 84.00 310 ASN A C 1
ATOM 2514 O O . ASN A 1 310 ? -10.422 21.351 -3.305 1.00 84.00 310 ASN A O 1
ATOM 2518 N N . GLY A 1 311 ? -8.887 21.737 -1.721 1.00 91.62 311 GLY A N 1
ATOM 2519 C CA . GLY A 1 311 ? -9.844 21.875 -0.615 1.00 91.62 311 GLY A CA 1
ATOM 2520 C C . GLY A 1 311 ? -10.370 20.553 -0.042 1.00 91.62 311 GLY A C 1
ATOM 2521 O O . GLY A 1 311 ? -11.157 20.567 0.910 1.00 91.62 311 GLY A O 1
ATOM 2522 N N . THR A 1 312 ? -9.945 19.409 -0.585 1.00 95.44 312 THR A N 1
ATOM 2523 C CA . THR A 1 312 ? -10.318 18.087 -0.072 1.00 95.44 312 THR A CA 1
ATOM 2524 C C . THR A 1 312 ? -9.287 17.549 0.918 1.00 95.44 312 THR A C 1
ATOM 2526 O O . THR A 1 312 ? -8.132 17.981 0.988 1.00 95.44 312 THR A O 1
ATOM 2529 N N . ASN A 1 313 ? -9.735 16.614 1.745 1.00 97.12 313 ASN A N 1
ATOM 2530 C CA . ASN A 1 313 ? -8.945 15.998 2.789 1.00 97.12 313 ASN A CA 1
ATOM 2531 C C . ASN A 1 313 ? -8.937 14.481 2.634 1.00 97.12 313 ASN A C 1
ATOM 2533 O O . ASN A 1 313 ? -9.975 13.866 2.388 1.00 97.12 313 ASN A O 1
ATOM 2537 N N . ILE A 1 314 ? -7.770 13.908 2.889 1.00 97.12 314 ILE A N 1
ATOM 2538 C CA . ILE A 1 314 ? -7.534 12.505 3.184 1.00 97.12 314 ILE A CA 1
ATOM 2539 C C . ILE A 1 314 ? -7.657 12.341 4.708 1.00 97.12 314 ILE A C 1
ATOM 2541 O O . ILE A 1 314 ? -6.839 12.903 5.456 1.00 97.12 314 ILE A O 1
ATOM 2545 N N . PRO A 1 315 ? -8.690 11.635 5.207 1.00 97.00 315 PRO A N 1
ATOM 2546 C CA . PRO A 1 315 ? -8.806 11.328 6.628 1.00 97.00 315 PRO A CA 1
ATOM 2547 C C . PRO A 1 315 ? -7.601 10.504 7.097 1.00 97.00 315 PRO A C 1
ATOM 2549 O O . PRO A 1 315 ? -7.297 9.477 6.501 1.00 97.00 315 PRO A O 1
ATOM 2552 N N . HIS A 1 316 ? -6.919 10.935 8.159 1.00 95.56 316 HIS A N 1
ATOM 2553 C CA . HIS A 1 316 ? -5.788 10.197 8.735 1.00 95.56 316 HIS A CA 1
ATOM 2554 C C . HIS A 1 316 ? -5.631 10.481 10.235 1.00 95.56 316 HIS A C 1
ATOM 2556 O O . HIS A 1 316 ? -5.975 11.555 10.732 1.00 95.56 316 HIS A O 1
ATOM 2562 N N . LEU A 1 317 ? -5.086 9.524 10.979 1.00 90.19 317 LEU A N 1
ATOM 2563 C CA . LEU A 1 317 ? -4.963 9.571 12.436 1.00 90.19 317 LEU A CA 1
ATOM 2564 C C . LEU A 1 317 ? -3.558 10.024 12.852 1.00 90.19 317 LEU A C 1
ATOM 2566 O O . LEU A 1 317 ? -2.693 9.200 13.109 1.00 90.19 317 LEU A O 1
ATOM 2570 N N . MET A 1 318 ? -3.304 11.328 12.973 1.00 70.50 318 MET A N 1
ATOM 2571 C CA . MET A 1 318 ? -2.022 11.810 13.517 1.00 70.50 318 MET A CA 1
ATOM 2572 C C . MET A 1 318 ? -1.997 11.920 15.047 1.00 70.50 318 MET A C 1
ATOM 2574 O O . MET A 1 318 ? -0.924 11.909 15.649 1.00 70.50 318 MET A O 1
ATOM 2578 N N . LYS A 1 319 ? -3.160 12.055 15.692 1.00 64.81 319 LYS A N 1
ATOM 2579 C CA . LYS A 1 319 ? -3.242 12.274 17.140 1.00 64.81 319 LYS A CA 1
ATOM 2580 C C . LYS A 1 319 ? -3.343 10.954 17.887 1.00 64.81 319 LYS A C 1
ATOM 2582 O O . LYS A 1 319 ? -4.147 10.092 17.539 1.00 64.81 319 LYS A O 1
ATOM 2587 N N . ASP A 1 320 ? -2.587 10.848 18.976 1.00 73.50 320 ASP A N 1
ATOM 2588 C CA . ASP A 1 320 ? -2.840 9.821 19.978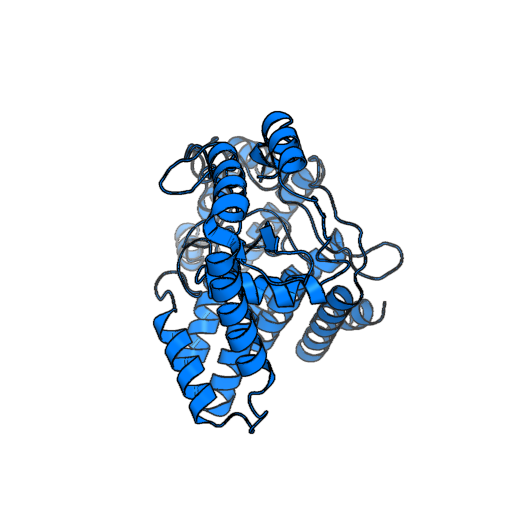 1.00 73.50 320 ASP A CA 1
ATOM 2589 C C . ASP A 1 320 ? -4.264 10.010 20.520 1.00 73.50 320 ASP A C 1
ATOM 2591 O O . ASP A 1 320 ? -4.608 11.066 21.063 1.00 73.50 320 ASP A O 1
ATOM 2595 N N . LEU A 1 321 ? -5.094 8.979 20.358 1.00 77.50 321 LEU A N 1
ATOM 2596 C CA . LEU A 1 321 ? -6.469 8.963 20.850 1.00 77.50 321 LEU A CA 1
ATOM 2597 C C . LEU A 1 321 ? -6.534 9.254 22.356 1.00 77.50 321 LEU A C 1
ATOM 2599 O O . LEU A 1 321 ? -7.512 9.850 22.797 1.00 77.50 321 LEU A O 1
ATOM 2603 N N . SER A 1 322 ? -5.476 8.959 23.122 1.00 78.81 322 SER A N 1
ATOM 2604 C CA . SER A 1 322 ? -5.394 9.288 24.551 1.00 78.81 322 SER A CA 1
ATOM 2605 C C . SER A 1 322 ? -5.499 10.796 24.838 1.00 78.81 322 SER A C 1
ATOM 2607 O O . SER A 1 322 ? -6.003 11.207 25.886 1.00 78.81 322 SER A O 1
ATOM 2609 N N . ILE A 1 323 ? -5.069 11.647 23.898 1.00 81.31 323 ILE A N 1
ATOM 2610 C CA . ILE A 1 323 ? -5.197 13.106 24.002 1.00 81.31 323 ILE A CA 1
ATOM 2611 C C . ILE A 1 323 ? -6.668 13.504 23.860 1.00 81.31 323 ILE A C 1
ATOM 2613 O O . ILE A 1 323 ? -7.165 14.348 24.607 1.00 81.31 323 ILE A O 1
ATOM 2617 N N . LEU A 1 324 ? -7.373 12.875 22.920 1.00 82.25 324 LEU A N 1
ATOM 2618 C CA . LEU A 1 324 ? -8.787 13.139 22.665 1.00 82.25 324 LEU A CA 1
ATOM 2619 C C . LEU A 1 324 ? -9.672 12.589 23.785 1.00 82.25 324 LEU A C 1
ATOM 2621 O O . LEU A 1 324 ? -10.608 13.272 24.192 1.00 82.25 324 LEU A O 1
ATOM 2625 N N . GLU A 1 325 ? -9.326 11.427 24.343 1.00 84.31 325 GLU A N 1
ATOM 2626 C CA . GLU A 1 325 ? -9.976 10.862 25.531 1.00 84.31 325 GLU A CA 1
ATOM 2627 C C . GLU A 1 325 ? -9.991 11.876 26.681 1.00 84.31 325 GLU A C 1
ATOM 2629 O O . GLU A 1 325 ? -11.044 12.157 27.249 1.00 84.31 325 GLU A O 1
ATOM 2634 N N . LYS A 1 326 ? -8.839 12.496 26.975 1.00 86.62 326 LYS A N 1
ATOM 2635 C CA . LYS A 1 326 ? -8.722 13.519 28.026 1.00 86.62 326 LYS A CA 1
ATOM 2636 C C . LYS A 1 326 ? -9.473 14.801 27.680 1.00 86.62 326 LYS A C 1
ATOM 2638 O O . LYS A 1 326 ? -10.166 15.345 28.532 1.00 86.62 326 LYS A O 1
ATOM 2643 N N . LYS A 1 327 ? -9.339 15.290 26.442 1.00 87.81 327 LYS A N 1
ATOM 2644 C CA . LYS A 1 327 ? -9.952 16.553 26.004 1.00 87.81 327 LYS A CA 1
ATOM 2645 C C . LYS A 1 327 ? -11.479 16.497 26.056 1.00 87.81 327 LYS A C 1
ATOM 2647 O O . LYS A 1 327 ? -12.107 17.456 26.491 1.00 87.81 327 LYS A O 1
ATOM 2652 N N . TYR A 1 328 ? -12.057 15.388 25.606 1.00 86.69 328 TYR A N 1
ATOM 2653 C CA . TYR A 1 328 ? -13.505 15.215 25.524 1.00 86.69 328 TYR A CA 1
ATOM 2654 C C . TYR A 1 328 ? -14.100 14.477 26.726 1.00 86.69 328 TYR A C 1
ATOM 2656 O O . TYR A 1 328 ? -15.318 14.401 26.835 1.00 86.69 328 TYR A O 1
ATOM 2664 N N . SER A 1 329 ? -13.266 13.965 27.639 1.00 90.88 329 SER A N 1
ATOM 2665 C CA . SER A 1 329 ? -13.692 13.108 28.755 1.00 90.88 329 SER A CA 1
ATOM 2666 C C . SER A 1 329 ? -14.487 11.879 28.288 1.00 90.88 329 SER A C 1
ATOM 2668 O O . SER A 1 329 ? -15.442 11.464 28.939 1.00 90.88 329 SER A O 1
ATOM 2670 N N . ILE A 1 330 ? -14.091 11.298 27.148 1.00 87.94 330 ILE A N 1
ATOM 2671 C CA . ILE A 1 330 ? -14.725 10.114 26.548 1.00 87.94 330 ILE A CA 1
ATOM 2672 C C . ILE A 1 330 ? -13.771 8.922 26.713 1.00 87.94 330 ILE A C 1
ATOM 2674 O O . ILE A 1 330 ? -12.627 9.008 26.262 1.00 87.94 330 ILE A O 1
ATOM 2678 N N . PRO A 1 331 ? -14.197 7.796 27.312 1.00 90.56 331 PRO A N 1
ATOM 2679 C CA . PRO A 1 331 ? -13.376 6.592 27.397 1.00 90.56 331 PRO A CA 1
ATOM 2680 C C . PRO A 1 331 ? -12.956 6.059 26.020 1.00 90.56 331 PRO A C 1
ATOM 2682 O O . PRO A 1 331 ? -13.753 6.038 25.081 1.00 90.56 331 PRO A O 1
ATOM 2685 N N . LYS A 1 332 ? -11.742 5.501 25.917 1.00 85.88 332 LYS A N 1
ATOM 2686 C CA . LYS A 1 332 ? -11.183 4.928 24.673 1.00 85.88 332 LYS A CA 1
ATOM 2687 C C . LYS A 1 332 ? -12.150 4.041 23.890 1.00 85.88 332 LYS A C 1
ATOM 2689 O O . LYS A 1 332 ? -12.259 4.141 22.670 1.00 85.88 332 LYS A O 1
ATOM 2694 N N . ASN A 1 333 ? -12.831 3.141 24.594 1.00 87.94 333 ASN A N 1
ATOM 2695 C CA . ASN A 1 333 ? -13.739 2.176 23.978 1.00 87.94 333 ASN A CA 1
ATOM 2696 C C . ASN A 1 333 ? -15.003 2.844 23.423 1.00 87.94 333 ASN A C 1
ATOM 2698 O O . ASN A 1 333 ? -15.528 2.388 22.412 1.00 87.94 333 ASN A O 1
ATOM 2702 N N . GLU A 1 334 ? -15.484 3.916 24.053 1.00 91.00 334 GLU A N 1
ATOM 2703 C CA . GLU A 1 334 ? -16.606 4.701 23.534 1.00 91.00 334 GLU A CA 1
ATOM 2704 C C . GLU A 1 334 ? -16.175 5.532 22.330 1.00 91.00 334 GLU A C 1
ATOM 2706 O O . GLU A 1 334 ? -16.859 5.515 21.311 1.00 91.00 334 GLU A O 1
ATOM 2711 N N . LEU A 1 335 ? -14.991 6.150 22.389 1.00 90.31 335 LEU A N 1
ATOM 2712 C CA . LEU A 1 335 ? -14.433 6.896 21.263 1.00 90.31 335 LEU A CA 1
ATOM 2713 C C . LEU A 1 335 ? -14.269 6.006 20.021 1.00 90.31 335 LEU A C 1
ATOM 2715 O O . LEU A 1 335 ? -14.639 6.416 18.925 1.00 90.31 335 LEU A O 1
ATOM 2719 N N . LYS A 1 336 ? -13.792 4.765 20.189 1.00 89.62 336 LYS A N 1
ATOM 2720 C CA . LYS A 1 336 ? -13.736 3.771 19.104 1.00 89.62 336 LYS A CA 1
ATOM 2721 C C . LYS A 1 336 ? -15.116 3.484 18.504 1.00 89.62 336 LYS A C 1
ATOM 2723 O O . LYS A 1 336 ? -15.270 3.571 17.292 1.00 89.62 336 LYS A O 1
ATOM 2728 N N . LYS A 1 337 ? -16.130 3.226 19.339 1.00 93.06 337 LYS A N 1
ATOM 2729 C CA . LYS A 1 337 ? -17.511 3.003 18.870 1.00 93.06 337 LYS A CA 1
ATOM 2730 C C . LYS A 1 337 ? -18.058 4.212 18.109 1.00 93.06 337 LYS A C 1
ATOM 2732 O O . LYS A 1 337 ? -18.733 4.045 17.100 1.00 93.06 337 LYS A O 1
ATOM 2737 N N . MET A 1 338 ? -17.766 5.427 18.572 1.00 93.75 338 MET A N 1
ATOM 2738 C CA . MET A 1 338 ? -18.166 6.656 17.882 1.00 93.75 338 MET A CA 1
ATOM 2739 C C . MET A 1 338 ? -17.475 6.788 16.524 1.00 93.75 338 MET A C 1
ATOM 2741 O O . MET A 1 338 ? -18.145 7.080 15.536 1.00 93.75 338 MET A O 1
ATOM 2745 N N . ILE A 1 339 ? -16.167 6.511 16.453 1.00 93.50 339 ILE A N 1
ATOM 2746 C CA . ILE A 1 339 ? -15.419 6.478 15.189 1.00 93.50 339 ILE A CA 1
ATOM 2747 C C . ILE A 1 339 ? -16.071 5.495 14.211 1.00 93.50 339 ILE A C 1
ATOM 2749 O O . ILE A 1 339 ? -16.313 5.872 13.067 1.00 93.50 339 ILE A O 1
ATOM 2753 N N . ASP A 1 340 ? -16.442 4.293 14.659 1.00 94.94 340 ASP A N 1
ATOM 2754 C CA . ASP A 1 340 ? -17.116 3.302 13.811 1.00 94.94 340 ASP A CA 1
ATOM 2755 C C . ASP A 1 340 ? -18.490 3.785 13.321 1.00 94.94 340 ASP A C 1
ATOM 2757 O O . ASP A 1 340 ? -18.873 3.536 12.175 1.00 94.94 340 ASP A O 1
ATOM 2761 N N . VAL A 1 341 ? -19.242 4.516 14.150 1.00 97.38 341 VAL A N 1
ATOM 2762 C CA . VAL A 1 341 ? -20.513 5.136 13.739 1.00 97.38 341 VAL A CA 1
ATOM 2763 C C . VAL A 1 341 ? -20.277 6.213 12.678 1.00 97.38 341 VAL A C 1
ATOM 2765 O O . VAL A 1 341 ? -20.982 6.234 11.667 1.00 97.38 341 VAL A O 1
ATOM 2768 N N . PHE A 1 342 ? -19.291 7.093 12.871 1.00 97.25 342 PHE A N 1
ATOM 2769 C CA . PHE A 1 342 ? -18.962 8.147 11.904 1.00 97.25 342 PHE A CA 1
ATOM 2770 C C . PHE A 1 342 ? -18.511 7.546 10.578 1.00 97.25 342 PHE A C 1
ATOM 2772 O O . PHE A 1 342 ? -19.014 7.930 9.521 1.00 97.25 342 PHE A O 1
ATOM 2779 N N . ARG A 1 343 ? -17.622 6.551 10.657 1.00 97.12 343 ARG A N 1
ATOM 2780 C CA . ARG A 1 343 ? -17.134 5.770 9.528 1.00 97.12 343 ARG A CA 1
ATOM 2781 C C . ARG A 1 343 ? -18.291 5.187 8.731 1.00 97.12 343 ARG A C 1
ATOM 2783 O O . ARG A 1 343 ? -18.371 5.429 7.537 1.00 97.12 343 ARG A O 1
ATOM 2790 N N . ASN A 1 344 ? -19.217 4.483 9.382 1.00 97.75 344 ASN A N 1
ATOM 2791 C CA . ASN A 1 344 ? -20.356 3.856 8.712 1.00 97.75 344 ASN A CA 1
ATOM 2792 C C . ASN A 1 344 ? -21.304 4.870 8.053 1.00 97.75 344 ASN A C 1
ATOM 2794 O O . ASN A 1 344 ? -21.796 4.616 6.955 1.00 97.75 344 ASN A O 1
ATOM 2798 N N . LYS A 1 345 ? -21.560 6.024 8.689 1.00 98.38 345 LYS A N 1
ATOM 2799 C CA . LYS A 1 345 ? -22.358 7.105 8.080 1.00 98.38 345 LYS A CA 1
ATOM 2800 C C . LYS A 1 345 ? -21.690 7.627 6.802 1.00 98.38 345 LYS A C 1
ATOM 2802 O O . LYS A 1 345 ? -22.356 7.753 5.779 1.00 98.38 345 LYS A O 1
ATOM 2807 N N . LEU A 1 346 ? -20.384 7.897 6.856 1.00 98.44 346 LEU A N 1
ATOM 2808 C CA . LEU A 1 346 ? -19.610 8.368 5.704 1.00 98.44 346 LEU A CA 1
ATOM 2809 C C . LEU A 1 346 ? -19.489 7.302 4.617 1.00 98.44 346 LEU A C 1
ATOM 2811 O O . LEU A 1 346 ? -19.637 7.626 3.446 1.00 98.44 346 LEU A O 1
ATOM 2815 N N . PHE A 1 347 ? -19.277 6.045 5.002 1.00 98.12 347 PHE A N 1
ATOM 2816 C CA . PHE A 1 347 ? -19.186 4.914 4.088 1.00 98.12 347 PHE A CA 1
ATOM 2817 C C . PHE A 1 347 ? -20.461 4.791 3.251 1.00 98.12 347 PHE A C 1
ATOM 2819 O O . PHE A 1 347 ? -20.374 4.798 2.033 1.00 98.12 347 PHE A O 1
ATOM 2826 N N . ARG A 1 348 ? -21.648 4.827 3.873 1.00 97.94 348 ARG A N 1
ATOM 2827 C CA . ARG A 1 348 ? -22.934 4.777 3.146 1.00 97.94 348 ARG A CA 1
ATOM 2828 C C . ARG A 1 348 ? -23.090 5.889 2.111 1.00 97.94 348 ARG A C 1
ATOM 2830 O O . ARG A 1 348 ? -23.582 5.633 1.026 1.00 97.94 348 ARG A O 1
ATOM 2837 N N . VAL A 1 349 ? -22.666 7.108 2.444 1.00 97.88 349 VAL A N 1
ATOM 2838 C CA . VAL A 1 349 ? -22.699 8.237 1.499 1.00 97.88 349 VAL A CA 1
ATOM 2839 C C . VAL A 1 349 ? -21.646 8.066 0.403 1.00 97.88 349 VAL A C 1
ATOM 2841 O O . VAL A 1 349 ? -21.875 8.453 -0.738 1.00 97.88 349 VAL A O 1
ATOM 2844 N N . ARG A 1 350 ? -20.487 7.485 0.728 1.00 97.06 350 ARG A N 1
ATOM 2845 C CA . ARG A 1 350 ? -19.428 7.206 -0.246 1.00 97.06 350 ARG A CA 1
ATOM 2846 C C . ARG A 1 350 ? -19.849 6.158 -1.269 1.00 97.06 350 ARG A C 1
ATOM 2848 O O . ARG A 1 350 ? -19.496 6.312 -2.428 1.00 97.06 350 ARG A O 1
ATOM 2855 N N . GLU A 1 351 ? -20.627 5.161 -0.858 1.00 95.75 351 GLU A N 1
ATOM 2856 C CA . GLU A 1 351 ? -21.136 4.109 -1.746 1.00 95.75 351 GLU A CA 1
ATOM 2857 C C . GLU A 1 351 ? -22.025 4.647 -2.878 1.00 95.75 351 GLU A C 1
ATOM 2859 O O . GLU A 1 351 ? -22.145 4.001 -3.914 1.00 95.75 351 GLU A O 1
ATOM 2864 N N . GLU A 1 352 ? -22.618 5.833 -2.709 1.00 96.00 352 GLU A N 1
ATOM 2865 C CA . GLU A 1 352 ? -23.412 6.513 -3.742 1.00 96.00 352 GLU A CA 1
ATOM 2866 C C . GLU A 1 352 ? -22.547 7.278 -4.764 1.00 96.00 352 GLU A C 1
ATOM 2868 O O . GLU A 1 352 ? -23.063 7.763 -5.775 1.00 96.00 352 GLU A O 1
ATOM 2873 N N . ARG A 1 353 ? -21.238 7.428 -4.515 1.00 95.25 353 ARG A N 1
ATOM 2874 C CA . ARG A 1 353 ? -20.303 8.053 -5.461 1.00 95.25 353 ARG A CA 1
ATOM 2875 C C . ARG A 1 353 ? -19.997 7.092 -6.610 1.00 95.25 353 ARG A C 1
ATOM 2877 O O . ARG A 1 353 ? -20.156 5.881 -6.499 1.00 95.25 353 ARG A O 1
ATOM 2884 N N . ILE A 1 354 ? -19.494 7.637 -7.716 1.00 93.31 354 ILE A N 1
ATOM 2885 C CA . ILE A 1 354 ? -18.945 6.810 -8.792 1.00 93.31 354 ILE A CA 1
ATOM 2886 C C . ILE A 1 354 ? -17.710 6.094 -8.241 1.00 93.31 354 ILE A C 1
ATOM 2888 O O . ILE A 1 354 ? -16.743 6.736 -7.821 1.00 93.31 354 ILE A O 1
ATOM 2892 N N . HIS A 1 355 ? -17.767 4.767 -8.211 1.00 92.44 355 HIS A N 1
ATOM 2893 C CA . HIS A 1 355 ? -16.656 3.938 -7.758 1.00 92.44 355 HIS A CA 1
ATOM 2894 C C . HIS A 1 355 ? -15.495 4.000 -8.756 1.00 92.44 355 HIS A C 1
ATOM 2896 O O . HIS A 1 355 ? -15.736 4.172 -9.958 1.00 92.44 355 HIS A O 1
ATOM 2902 N N . PRO A 1 356 ? -14.243 3.859 -8.288 1.00 92.44 356 PRO A N 1
ATOM 2903 C CA . PRO A 1 356 ? -13.126 3.579 -9.176 1.00 92.44 356 PRO A CA 1
ATOM 2904 C C . PRO A 1 356 ? -13.394 2.320 -10.003 1.00 92.44 356 PRO A C 1
ATOM 2906 O O . PRO A 1 356 ? -14.157 1.437 -9.595 1.00 92.44 356 PRO A O 1
ATOM 2909 N N . HIS A 1 357 ? -12.772 2.235 -11.177 1.00 91.88 357 HIS A N 1
ATOM 2910 C CA . HIS A 1 357 ? -12.870 1.026 -11.984 1.00 91.88 357 HIS A CA 1
ATOM 2911 C C . HIS A 1 357 ? -12.301 -0.164 -11.204 1.00 91.88 357 HIS A C 1
ATOM 2913 O O . HIS A 1 357 ? -11.224 -0.078 -10.616 1.00 91.88 357 HIS A O 1
ATOM 2919 N N . LYS A 1 358 ? -13.023 -1.282 -11.216 1.00 92.56 358 LYS A N 1
ATOM 2920 C CA . LYS A 1 358 ? -12.569 -2.532 -10.618 1.00 92.56 358 LYS A CA 1
ATOM 2921 C C . LYS A 1 358 ? -11.962 -3.395 -11.705 1.00 92.56 358 LYS A C 1
ATOM 2923 O O . LYS A 1 358 ? -12.646 -3.702 -12.676 1.00 92.56 358 LYS A O 1
ATOM 2928 N N . ASP A 1 359 ? -10.697 -3.759 -11.547 1.00 92.62 359 ASP A N 1
ATOM 2929 C CA . ASP A 1 359 ? -10.080 -4.749 -12.419 1.00 92.62 359 ASP A CA 1
ATOM 2930 C C . ASP A 1 359 ? -10.561 -6.137 -11.981 1.00 92.62 359 ASP A C 1
ATOM 2932 O O . ASP A 1 359 ? -10.188 -6.652 -10.925 1.00 92.62 359 ASP A O 1
ATOM 2936 N N . ASP A 1 360 ? -11.474 -6.698 -12.771 1.00 94.12 360 ASP A N 1
ATOM 2937 C CA . ASP A 1 360 ? -12.202 -7.926 -12.471 1.00 94.12 360 ASP A CA 1
ATOM 2938 C C . ASP A 1 360 ? -11.442 -9.201 -12.869 1.00 94.12 360 ASP A C 1
ATOM 2940 O O . ASP A 1 360 ? -11.975 -10.313 -12.774 1.00 94.12 360 ASP A O 1
ATOM 2944 N N . LYS A 1 361 ? -10.165 -9.072 -13.250 1.00 93.75 361 LYS A N 1
ATOM 2945 C CA . LYS A 1 361 ? -9.289 -10.219 -13.486 1.00 93.75 361 LYS A CA 1
ATOM 2946 C C . LYS A 1 361 ? -9.136 -11.063 -12.223 1.00 93.75 361 LYS A C 1
ATOM 2948 O O . LYS A 1 361 ? -8.850 -10.567 -11.135 1.00 93.75 361 LYS A O 1
ATOM 2953 N N . ILE A 1 362 ? -9.222 -12.379 -12.402 1.00 94.38 362 ILE A N 1
ATOM 2954 C CA . ILE A 1 362 ? -8.946 -13.375 -11.363 1.00 94.38 362 ILE A CA 1
ATOM 2955 C C . ILE A 1 362 ? -7.621 -14.056 -11.707 1.00 94.38 362 ILE A C 1
ATOM 2957 O O . ILE A 1 362 ? -7.566 -15.025 -12.465 1.00 94.38 362 ILE A O 1
ATOM 2961 N N . LEU A 1 363 ? -6.531 -13.517 -11.162 1.00 92.06 363 LEU A N 1
ATOM 2962 C CA . LEU A 1 363 ? -5.183 -14.040 -11.383 1.00 92.06 363 LEU A CA 1
ATOM 2963 C C . LEU A 1 363 ? -4.867 -15.127 -10.352 1.00 92.06 363 LEU A C 1
ATOM 2965 O O . LEU A 1 363 ? -5.014 -14.913 -9.146 1.00 92.06 363 LEU A O 1
ATOM 2969 N N . THR A 1 364 ? -4.460 -16.310 -10.823 1.00 92.81 364 THR A N 1
ATOM 2970 C CA . THR A 1 364 ? -4.269 -17.501 -9.971 1.00 92.81 364 THR A CA 1
ATOM 2971 C C . THR A 1 364 ? -3.212 -17.278 -8.891 1.00 92.81 364 THR A C 1
ATOM 2973 O O . THR A 1 364 ? -3.391 -17.697 -7.749 1.00 92.81 364 THR A O 1
ATOM 2976 N N . ASP A 1 365 ? -2.118 -16.608 -9.226 1.00 91.44 365 ASP A N 1
ATOM 2977 C CA . ASP A 1 365 ? -1.027 -16.277 -8.312 1.00 91.44 365 ASP A CA 1
ATOM 2978 C C . ASP A 1 365 ? -1.472 -15.303 -7.205 1.00 91.44 365 ASP A C 1
ATOM 2980 O O . ASP A 1 365 ? -1.230 -15.562 -6.023 1.00 91.44 365 ASP A O 1
ATOM 2984 N N . TRP A 1 366 ? -2.194 -14.232 -7.544 1.00 95.12 366 TRP A N 1
ATOM 2985 C CA . TRP A 1 366 ? -2.662 -13.248 -6.558 1.00 95.12 366 TRP A CA 1
ATOM 2986 C C . TRP A 1 366 ? -3.781 -13.809 -5.681 1.00 95.12 366 TRP A C 1
ATOM 2988 O O . TRP A 1 366 ? -3.799 -13.582 -4.470 1.00 95.12 366 TRP A O 1
ATOM 2998 N N . ASN A 1 367 ? -4.670 -14.610 -6.267 1.00 96.94 367 ASN A N 1
ATOM 2999 C CA . ASN A 1 367 ? -5.677 -15.358 -5.522 1.00 96.94 367 ASN A CA 1
ATOM 3000 C C . ASN A 1 367 ? -5.024 -16.343 -4.552 1.00 96.94 367 ASN A C 1
ATOM 3002 O O . ASN A 1 367 ? -5.402 -16.389 -3.385 1.00 96.94 367 ASN A O 1
ATOM 3006 N N . SER A 1 368 ? -3.986 -17.064 -4.987 1.00 96.69 368 SER A N 1
ATOM 3007 C CA . SER A 1 368 ? -3.231 -17.979 -4.122 1.00 96.69 368 SER A CA 1
ATOM 3008 C C . SER A 1 368 ? -2.585 -17.249 -2.941 1.00 96.69 368 SER A C 1
ATOM 3010 O O . SER A 1 368 ? -2.614 -17.755 -1.818 1.00 96.69 368 SER A O 1
ATOM 3012 N N . LEU A 1 369 ? -2.050 -16.040 -3.158 1.00 97.12 369 LEU A N 1
ATOM 3013 C CA . LEU A 1 369 ? -1.537 -15.193 -2.077 1.00 97.12 369 LEU A CA 1
ATOM 3014 C C . LEU A 1 369 ? -2.638 -14.800 -1.086 1.00 97.12 369 LEU A C 1
ATOM 3016 O O . LEU A 1 369 ? -2.426 -14.904 0.123 1.00 97.12 369 LEU A O 1
ATOM 3020 N N . MET A 1 370 ? -3.811 -14.382 -1.570 1.00 98.44 370 MET A N 1
ATOM 3021 C CA . MET A 1 370 ? -4.924 -14.004 -0.694 1.00 98.44 370 MET A CA 1
ATOM 3022 C C . MET A 1 370 ? -5.485 -15.203 0.081 1.00 98.44 370 MET A C 1
ATOM 3024 O O . MET A 1 370 ? -5.684 -15.119 1.292 1.00 98.44 370 MET A O 1
ATOM 3028 N N . ILE A 1 371 ? -5.658 -16.349 -0.578 1.00 98.12 371 ILE A N 1
ATOM 3029 C CA . ILE A 1 371 ? -6.067 -17.614 0.049 1.00 98.12 371 ILE A CA 1
ATOM 3030 C C . ILE A 1 371 ? -5.081 -18.008 1.153 1.00 98.12 371 ILE A C 1
ATOM 3032 O O . ILE A 1 371 ? -5.494 -18.370 2.261 1.00 98.12 371 ILE A O 1
ATOM 3036 N N . ALA A 1 372 ? -3.775 -17.900 0.892 1.00 98.12 372 ALA A N 1
ATOM 3037 C CA . ALA A 1 372 ? -2.749 -18.153 1.897 1.00 98.12 372 ALA A CA 1
ATOM 3038 C C . ALA A 1 372 ? -2.857 -17.167 3.070 1.00 98.12 372 ALA A C 1
ATOM 3040 O O . ALA A 1 372 ? -2.818 -17.588 4.228 1.00 98.12 372 ALA A O 1
ATOM 3041 N N . ALA A 1 373 ? -3.049 -15.877 2.791 1.00 98.56 373 ALA A N 1
ATOM 3042 C CA . ALA A 1 373 ? -3.196 -14.843 3.808 1.00 98.56 373 ALA A CA 1
ATOM 3043 C C . ALA A 1 373 ? -4.417 -15.079 4.714 1.00 98.56 373 ALA A C 1
ATOM 3045 O O . ALA A 1 373 ? -4.279 -15.079 5.940 1.00 98.56 373 ALA A O 1
ATOM 3046 N N . LEU A 1 374 ? -5.584 -15.368 4.130 1.00 98.56 374 LEU A N 1
ATOM 3047 C CA . LEU A 1 374 ? -6.815 -15.702 4.852 1.00 98.56 374 LEU A CA 1
ATOM 3048 C C . LEU A 1 374 ? -6.686 -17.012 5.636 1.00 98.56 374 LEU A C 1
ATOM 3050 O O . LEU A 1 374 ? -7.149 -17.094 6.771 1.00 98.56 374 LEU A O 1
ATOM 3054 N N . SER A 1 375 ? -5.998 -18.018 5.092 1.00 98.31 375 SER A N 1
ATOM 3055 C CA . SER A 1 375 ? -5.721 -19.276 5.801 1.00 98.31 375 SER A CA 1
ATOM 3056 C C . SER A 1 375 ? -4.819 -19.061 7.020 1.00 98.31 375 SER A C 1
ATOM 3058 O O . SER A 1 375 ? -5.076 -19.604 8.098 1.00 98.31 375 SER A O 1
ATOM 3060 N N . ILE A 1 376 ? -3.765 -18.248 6.873 1.00 98.38 376 ILE A N 1
ATOM 3061 C CA . ILE A 1 376 ? -2.858 -17.884 7.967 1.00 98.38 376 ILE A CA 1
ATOM 3062 C C . ILE A 1 376 ? -3.624 -17.106 9.041 1.00 98.38 376 ILE A C 1
ATOM 3064 O O . ILE A 1 376 ? -3.579 -17.497 10.208 1.00 98.38 376 ILE A O 1
ATOM 3068 N N . ALA A 1 377 ? -4.357 -16.058 8.657 1.00 98.62 377 ALA A N 1
ATOM 3069 C CA . ALA A 1 377 ? -5.163 -15.246 9.567 1.00 98.62 377 ALA A CA 1
ATOM 3070 C C . ALA A 1 377 ? -6.237 -16.081 10.276 1.00 98.62 377 ALA A C 1
ATOM 3072 O O . ALA A 1 377 ? -6.326 -16.055 11.502 1.00 98.62 377 ALA A O 1
ATOM 3073 N N . GLY A 1 378 ? -6.992 -16.888 9.529 1.00 98.12 378 GLY A N 1
ATOM 3074 C CA . GLY A 1 378 ? -8.039 -17.761 10.053 1.00 98.12 378 GLY A CA 1
ATOM 3075 C C . GLY A 1 378 ? -7.512 -18.742 11.095 1.00 98.12 378 GLY A C 1
ATOM 3076 O O . GLY A 1 378 ? -8.090 -18.859 12.170 1.00 98.12 378 GLY A O 1
ATOM 3077 N N . ARG A 1 379 ? -6.353 -19.363 10.844 1.00 97.62 379 ARG A N 1
ATOM 3078 C CA . ARG A 1 379 ? -5.693 -20.243 11.821 1.00 97.62 379 ARG A CA 1
ATOM 3079 C C . ARG A 1 379 ? -5.201 -19.494 13.061 1.00 97.62 379 ARG A C 1
ATOM 3081 O O . ARG A 1 379 ? -5.270 -20.027 14.162 1.00 97.62 379 ARG A O 1
ATOM 3088 N N . VAL A 1 380 ? -4.631 -18.300 12.897 1.00 98.31 380 VAL A N 1
ATOM 3089 C CA . VAL A 1 380 ? -4.051 -17.531 14.015 1.00 98.31 380 VAL A CA 1
ATOM 3090 C C . VAL A 1 380 ? -5.127 -16.927 14.912 1.00 98.31 380 VAL A C 1
ATOM 3092 O O . VAL A 1 380 ? -4.923 -16.822 16.123 1.00 98.31 380 VAL A O 1
ATOM 3095 N N . PHE A 1 381 ? -6.244 -16.507 14.325 1.00 98.06 381 PHE A N 1
ATOM 3096 C CA . PHE A 1 381 ? -7.329 -15.837 15.033 1.00 98.06 381 PHE A CA 1
ATOM 3097 C C . PHE A 1 381 ? -8.486 -16.755 15.422 1.00 98.06 381 PHE A C 1
ATOM 3099 O O . PHE A 1 381 ? -9.346 -16.282 16.163 1.00 98.06 381 PHE A O 1
ATOM 3106 N N . ASP A 1 382 ? -8.466 -18.014 14.970 1.00 96.62 382 ASP A N 1
ATOM 3107 C CA . ASP A 1 382 ? -9.563 -18.983 15.089 1.00 96.62 382 ASP A CA 1
ATOM 3108 C C . ASP A 1 382 ? -10.861 -18.461 14.442 1.00 96.62 382 ASP A C 1
ATOM 3110 O O . ASP A 1 382 ? -11.937 -18.471 15.031 1.00 96.62 382 ASP A O 1
ATOM 3114 N N . GLU A 1 383 ? -10.732 -17.916 13.225 1.00 96.19 383 GLU A N 1
ATOM 3115 C CA . GLU A 1 383 ? -11.812 -17.219 12.516 1.00 96.19 383 GLU A CA 1
ATOM 3116 C C . GLU A 1 383 ? -12.335 -18.046 11.334 1.00 96.19 383 GLU A C 1
ATOM 3118 O O . GLU A 1 383 ? -11.704 -18.149 10.272 1.00 96.19 383 GLU A O 1
ATOM 3123 N N . GLN A 1 384 ? -13.523 -18.630 11.506 1.00 95.44 384 GLN A N 1
ATOM 3124 C CA . GLN A 1 384 ? -14.125 -19.521 10.513 1.00 95.44 384 GLN A CA 1
ATOM 3125 C C . GLN A 1 384 ? -14.477 -18.785 9.214 1.00 95.44 384 GLN A C 1
ATOM 3127 O O . GLN A 1 384 ? -14.373 -19.373 8.139 1.00 95.44 384 GLN A O 1
ATOM 3132 N N . CYS A 1 385 ? -14.843 -17.501 9.295 1.00 94.88 385 CYS A N 1
ATOM 3133 C CA . CYS A 1 385 ? -15.121 -16.682 8.115 1.00 94.88 385 CYS A CA 1
ATOM 3134 C C . CYS A 1 385 ? -13.919 -16.656 7.153 1.00 94.88 385 CYS A C 1
ATOM 3136 O O . CYS A 1 385 ? -14.069 -16.926 5.962 1.00 94.88 385 CYS A O 1
ATOM 3138 N N . PHE A 1 386 ? -12.708 -16.447 7.681 1.00 96.94 386 PHE A N 1
ATOM 3139 C CA . PHE A 1 386 ? -11.488 -16.380 6.871 1.00 96.94 386 PHE A CA 1
ATOM 3140 C C . PHE A 1 386 ? -11.135 -17.734 6.255 1.00 96.94 386 PHE A C 1
ATOM 3142 O O . PHE A 1 386 ? -10.817 -17.815 5.072 1.00 96.94 386 PHE A O 1
ATOM 3149 N N . THR A 1 387 ? -11.237 -18.817 7.031 1.00 95.19 387 THR A N 1
ATOM 3150 C CA . THR A 1 387 ? -10.940 -20.161 6.505 1.00 95.19 387 THR A CA 1
ATOM 3151 C C . THR A 1 387 ? -11.976 -20.653 5.496 1.00 95.19 387 THR A C 1
ATOM 3153 O O . THR A 1 387 ? -11.634 -21.453 4.630 1.00 95.19 387 THR A O 1
ATOM 3156 N N . ASN A 1 388 ? -13.227 -20.190 5.572 1.00 93.94 388 ASN A N 1
ATOM 3157 C CA . ASN A 1 388 ? -14.243 -20.481 4.561 1.00 93.94 388 ASN A CA 1
ATOM 3158 C C . ASN A 1 388 ? -13.985 -19.704 3.270 1.00 93.94 388 ASN A C 1
ATOM 3160 O O . ASN A 1 388 ? -14.026 -20.302 2.200 1.00 93.94 388 ASN A O 1
ATOM 3164 N N . ALA A 1 389 ? -13.665 -18.412 3.371 1.00 93.56 389 ALA A N 1
ATOM 3165 C CA . ALA A 1 389 ? -13.308 -17.601 2.212 1.00 93.56 389 ALA A CA 1
ATOM 3166 C C . ALA A 1 389 ? -12.060 -18.129 1.484 1.00 93.56 389 ALA A C 1
ATOM 3168 O O . ALA A 1 389 ? -11.975 -18.028 0.272 1.00 93.56 389 ALA A O 1
ATOM 3169 N N . ALA A 1 390 ? -11.124 -18.752 2.205 1.00 92.38 390 ALA A N 1
ATOM 3170 C CA . ALA A 1 390 ? -9.943 -19.385 1.619 1.00 92.38 390 ALA A CA 1
ATOM 3171 C C . ALA A 1 390 ? -10.219 -20.713 0.873 1.00 92.38 390 ALA A C 1
ATOM 3173 O O . ALA A 1 390 ? -9.307 -21.255 0.254 1.00 92.38 390 ALA A O 1
ATOM 3174 N N . LYS A 1 391 ? -11.427 -21.286 0.974 1.00 87.25 391 LYS A N 1
ATOM 3175 C CA . LYS A 1 391 ? -11.812 -22.528 0.269 1.00 87.25 391 LYS A CA 1
ATOM 3176 C C . LYS A 1 391 ? -12.552 -22.277 -1.045 1.00 87.25 391 LYS A C 1
ATOM 3178 O O . LYS A 1 391 ? -12.646 -23.210 -1.840 1.00 87.25 391 LYS A O 1
ATOM 3183 N N . ALA A 1 392 ? -13.160 -21.098 -1.173 1.00 60.94 392 ALA A N 1
ATOM 3184 C CA . ALA A 1 392 ? -13.907 -20.659 -2.346 1.00 60.94 392 ALA A CA 1
ATOM 3185 C C . ALA A 1 392 ? -12.939 -20.169 -3.423 1.00 60.94 392 ALA A C 1
ATOM 3187 O O . ALA A 1 392 ? -13.264 -20.384 -4.610 1.00 60.94 392 ALA A O 1
#

Sequence (392 aa):
MAHESFEDPEVAALMNEVLINIKVDREERPDIDSLYMTVCQMITGSGGWPLTIIMDAEKRPFTAGTYFPKKSHFGRIGMLELIPRIKQYWVHNREQLYHASMEVLDQLQNISSLPMAGLGAEVFAEAFHEAQLLFDNTFGGFGHAPKFPTPHKLLFLLRYWKRTGEKRALAMVEKTLQAMRFGGIYDHIGFGFHRYATDNKWLVPHFEKMLYDQALLLIAYTEAFQATKNPFYKQVAYEIAEYVLRDLTAPGGGFYSAEDADSERQEGKFYTWTMNEIKKVLGSDAALFIEIFNLTKEGNFEIEVSKERNGTNIPHLMKDLSILEKKYSIPKNELKKMIDVFRNKLFRVREERIHPHKDDKILTDWNSLMIAALSIAGRVFDEQCFTNAAKA

Secondary structure (DSSP, 8-state):
-HHHHTT-HHHHHHHHHH-------TTT-HHHHHHHHHHHHHHHS---SS-EEEE-TT--EEEEES---SS-BTTBPPHHHHHHHHHHHHHH-HHHHHHHHHHHHHHHHHHHTS------HHHHHHHHHHHHHHB-TTT-SBSSSSBP--HHHHHHHHHHHHHH--HHHHHHHHHHHHHHHHSTTB-TTT--B-SEESSTTS-SEE--EEHHHHHHHHHHHHHHHHHH--HHHHHHHHHHHHHIIIIIB-TTSSB--EE-SEETTEETTTT-B-HHHHHHHHGGGHHHHHHHTT--TT-S-B-TTT--B-S-B-----S-HHHHHHHHT--HHHHHHHHHHHHHHHHHHHTTSPPPPEE----HHHHHHHHHHHHHHHHHHT-HHHHHHTT-

Radius of gyration: 23.74 Å; chains: 1; bounding box: 54×47×67 Å

Foldseek 3Di:
DCVQAVPDPVLVVLCVVQHDDDDDDCLVPVVVVVLVQLLQCVVPVHGDAPWDFDDDPVRQTQDIDHDAGCPDDPNGHHSVRVSVVSRVCVVPPVVVSVVSSVVSVVVSVVVVPPPPDPDDPVNLVVLVVQQVVQADPPQAAGHFFFGFLPLVQLVSLLVVCVVPVPVVSLVSLVSSLVQLCQELQAQLQQGAGAGTARHRRNHHGLQKGFLLSLLSLLQSLLSNCVSPVPCVSVVNNVRSVSNQVPPFADPVAFGFTIFHQDDPNDGCPLRWAALVVLCVQPPVCSVVQCVQQVADQQEPHQDPVPRHGPRIYRGGGPDDVVVVCVVVVPDPVRVVVSSVVSSNSVNVVSVPGGGGDTRRDRRPVSRLSNLVSLCSSCVSVVPVVSPVSSVD